Protein 4ZW9 (pdb70)

Structure (mmCIF, N/CA/C/O backbone):
data_4ZW9
#
_entry.id   4ZW9
#
_cell.length_a   48.338
_cell.length_b   118.132
_cell.length_c   51.341
_cell.angle_alpha   90.00
_cell.angle_beta   102.67
_cell.angle_gamma   90.00
#
_symmetry.space_group_name_H-M   'P 1 21 1'
#
loop_
_entity.id
_entity.type
_entity.pdbx_description
1 polymer 'Solute carrier family 2, facilitated glucose transporter member 3'
2 non-polymer '(2R)-2,3-dihydroxypropyl (9Z)-octadec-9-enoate'
3 non-polymer alpha-D-glucopyranose
4 non-polymer beta-D-glucopyranose
5 water water
#
loop_
_atom_site.group_PDB
_atom_site.id
_atom_site.type_symbol
_atom_site.label_atom_id
_atom_site.label_alt_id
_atom_site.label_comp_id
_atom_site.label_asym_id
_atom_site.label_entity_id
_atom_site.label_seq_id
_atom_site.pdbx_PDB_ins_code
_atom_site.Cartn_x
_atom_site.Cartn_y
_atom_site.Cartn_z
_atom_site.occupancy
_atom_site.B_iso_or_equiv
_atom_site.auth_seq_id
_atom_site.auth_comp_id
_atom_site.auth_asym_id
_atom_site.auth_atom_id
_atom_site.pdbx_PDB_model_num
ATOM 1 N N . MET A 1 23 ? 55.417 -16.476 43.383 1.00 48.55 1 MET A N 1
ATOM 2 C CA . MET A 1 23 ? 54.023 -16.308 43.755 1.00 48.36 1 MET A CA 1
ATOM 3 C C . MET A 1 23 ? 53.189 -17.572 43.675 1.00 48.81 1 MET A C 1
ATOM 4 O O . MET A 1 23 ? 52.186 -17.702 44.353 1.00 48.69 1 MET A O 1
ATOM 9 N N . GLY A 1 24 ? 53.605 -18.507 42.829 1.00 45.59 2 GLY A N 1
ATOM 10 C CA . GLY A 1 24 ? 52.793 -19.668 42.553 1.00 46.10 2 GLY A CA 1
ATOM 11 C C . GLY A 1 24 ? 51.537 -19.256 41.819 1.00 46.17 2 GLY A C 1
ATOM 12 O O . GLY A 1 24 ? 51.594 -18.583 40.816 1.00 46.22 2 GLY A O 1
ATOM 13 N N . THR A 1 25 ? 50.401 -19.644 42.375 1.00 44.86 3 THR A N 1
ATOM 14 C CA . THR A 1 25 ? 49.122 -19.279 41.839 1.00 43.97 3 THR A CA 1
ATOM 15 C C . THR A 1 25 ? 48.561 -18.025 42.514 1.00 42.03 3 THR A C 1
ATOM 16 O O . THR A 1 25 ? 47.471 -17.626 42.215 1.00 42.21 3 THR A O 1
ATOM 20 N N . GLN A 1 26 ? 49.322 -17.424 43.422 1.00 36.69 4 GLN A N 1
ATOM 21 C CA . GLN A 1 26 ? 48.921 -16.161 44.033 1.00 35.11 4 GLN A CA 1
ATOM 22 C C . GLN A 1 26 ? 48.900 -14.998 43.052 1.00 36.64 4 GLN A C 1
ATOM 23 O O . GLN A 1 26 ? 49.732 -14.884 42.215 1.00 37.69 4 GLN A O 1
ATOM 29 N N . LYS A 1 27 ? 47.937 -14.121 43.207 1.00 33.24 5 LYS A N 1
ATOM 30 C CA . LYS A 1 27 ? 47.752 -13.021 42.271 1.00 33.77 5 LYS A CA 1
ATOM 31 C C . LYS A 1 27 ? 47.484 -11.713 42.996 1.00 31.96 5 LYS A C 1
ATOM 32 O O . LYS A 1 27 ? 46.994 -11.698 44.127 1.00 31.02 5 LYS A O 1
ATOM 38 N N . VAL A 1 28 ? 47.793 -10.611 42.332 1.00 30.46 6 VAL A N 1
ATOM 39 C CA . VAL A 1 28 ? 47.435 -9.306 42.848 1.00 29.81 6 VAL A CA 1
ATOM 40 C C . VAL A 1 28 ? 46.026 -8.960 42.378 1.00 30.26 6 VAL A C 1
ATOM 41 O O . VAL A 1 28 ? 45.822 -8.575 41.230 1.00 34.31 6 VAL A O 1
ATOM 45 N N . THR A 1 29 ? 45.054 -9.117 43.270 1.00 24.83 7 THR A N 1
ATOM 46 C CA . THR A 1 29 ? 43.655 -8.930 42.922 1.00 24.96 7 THR A CA 1
ATOM 47 C C . THR A 1 29 ? 43.213 -7.498 43.176 1.00 24.79 7 THR A C 1
ATOM 48 O O . THR A 1 29 ? 43.868 -6.773 43.918 1.00 23.52 7 THR A O 1
ATOM 52 N N . PRO A 1 30 ? 42.099 -7.087 42.559 1.00 25.39 8 PRO A N 1
ATOM 53 C CA . PRO A 1 30 ? 41.526 -5.787 42.923 1.00 25.00 8 PRO A CA 1
ATOM 54 C C . PRO A 1 30 ? 41.183 -5.703 44.414 1.00 23.77 8 PRO A C 1
ATOM 55 O O . PRO A 1 30 ? 41.352 -4.638 45.022 1.00 23.09 8 PRO A O 1
ATOM 59 N N . ALA A 1 31 ? 40.737 -6.812 44.991 1.00 22.83 9 ALA A N 1
ATOM 60 C CA . ALA A 1 31 ? 40.420 -6.869 46.415 1.00 22.71 9 ALA A CA 1
ATOM 61 C C . ALA A 1 31 ? 41.652 -6.554 47.257 1.00 20.95 9 ALA A C 1
ATOM 62 O O . ALA A 1 31 ? 41.572 -5.813 48.238 1.00 20.69 9 ALA A O 1
ATOM 64 N N . LEU A 1 32 ? 42.785 -7.138 46.882 1.00 21.49 10 LEU A N 1
ATOM 65 C CA . LEU A 1 32 ? 44.030 -6.890 47.599 1.00 20.36 10 LEU A CA 1
ATOM 66 C C . LEU A 1 32 ? 44.490 -5.436 47.448 1.00 21.09 10 LEU A C 1
ATOM 67 O O . LEU A 1 32 ? 44.876 -4.809 48.425 1.00 19.94 10 LEU A O 1
ATOM 72 N N . ILE A 1 33 ? 44.426 -4.902 46.231 1.00 19.67 11 ILE A N 1
ATOM 73 C CA . ILE A 1 33 ? 44.813 -3.515 45.988 1.00 19.91 11 ILE A CA 1
ATOM 74 C C . ILE A 1 33 ? 43.897 -2.570 46.761 1.00 20.56 11 ILE A C 1
ATOM 75 O O . ILE A 1 33 ? 44.355 -1.578 47.326 1.00 19.44 11 ILE A O 1
ATOM 80 N N . PHE A 1 34 ? 42.609 -2.889 46.803 1.00 20.56 12 PHE A N 1
ATOM 81 C CA . PHE A 1 34 ? 41.652 -2.093 47.571 1.00 19.31 12 PHE A CA 1
ATOM 82 C C . PHE A 1 34 ? 42.023 -2.049 49.058 1.00 18.97 12 PHE A C 1
ATOM 83 O O . PHE A 1 34 ? 42.129 -0.970 49.649 1.00 18.55 12 PHE A O 1
ATOM 91 N N . ALA A 1 35 ? 42.242 -3.217 49.654 1.00 18.03 13 ALA A N 1
ATOM 92 C CA . ALA A 1 35 ? 42.541 -3.289 51.079 1.00 17.13 13 ALA A CA 1
ATOM 93 C C . ALA A 1 35 ? 43.813 -2.531 51.416 1.00 17.18 13 ALA A C 1
ATOM 94 O O . ALA A 1 35 ? 43.864 -1.791 52.395 1.00 17.46 13 ALA A O 1
ATOM 96 N N . ILE A 1 36 ? 44.846 -2.719 50.604 1.00 17.46 14 ILE A N 1
ATOM 97 C CA . ILE A 1 36 ? 46.111 -2.043 50.863 1.00 17.90 14 ILE A CA 1
ATOM 98 C C . ILE A 1 36 ? 45.976 -0.533 50.695 1.00 18.17 14 ILE A C 1
ATOM 99 O O . ILE A 1 36 ? 46.423 0.230 51.555 1.00 17.53 14 ILE A O 1
ATOM 104 N N . THR A 1 37 ? 45.346 -0.094 49.609 1.00 18.01 15 THR A N 1
ATOM 105 C CA . THR A 1 37 ? 45.186 1.345 49.356 1.00 18.25 15 THR A CA 1
ATOM 106 C C . THR A 1 37 ? 44.364 2.031 50.460 1.00 17.60 15 THR A C 1
ATOM 107 O O . THR A 1 37 ? 44.720 3.114 50.924 1.00 18.31 15 THR A O 1
ATOM 111 N N . VAL A 1 38 ? 43.287 1.390 50.900 1.00 16.85 16 VAL A N 1
ATOM 112 C CA . VAL A 1 38 ? 42.481 1.943 51.981 1.00 17.60 16 VAL A CA 1
ATOM 113 C C . VAL A 1 38 ? 43.309 2.049 53.257 1.00 15.75 16 VAL A C 1
ATOM 114 O O . VAL A 1 38 ? 43.272 3.073 53.935 1.00 15.91 16 VAL A O 1
ATOM 118 N N . ALA A 1 39 ? 44.109 1.027 53.562 1.00 16.44 17 ALA A N 1
ATOM 119 C CA . ALA A 1 39 ? 44.995 1.121 54.722 1.00 15.49 17 ALA A CA 1
ATOM 120 C C . ALA A 1 39 ? 45.945 2.308 54.615 1.00 16.04 17 ALA A C 1
ATOM 121 O O . ALA A 1 39 ? 46.176 3.012 55.604 1.00 15.84 17 ALA A O 1
ATOM 123 N N . THR A 1 40 ? 46.494 2.544 53.420 1.00 16.13 18 THR A N 1
ATOM 124 C CA . THR A 1 40 ? 47.489 3.608 53.270 1.00 15.97 18 THR A CA 1
ATOM 125 C C . THR A 1 40 ? 46.881 5.006 53.289 1.00 16.27 18 THR A C 1
ATOM 126 O O . THR A 1 40 ? 47.609 5.983 53.204 1.00 16.57 18 THR A O 1
ATOM 130 N N . ILE A 1 41 ? 45.560 5.121 53.408 1.00 15.26 19 ILE A N 1
ATOM 131 C CA . ILE A 1 41 ? 45.002 6.441 53.693 1.00 15.23 19 ILE A CA 1
ATOM 132 C C . ILE A 1 41 ? 45.522 6.938 55.040 1.00 15.51 19 ILE A C 1
ATOM 133 O O . ILE A 1 41 ? 45.761 8.139 55.217 1.00 15.83 19 ILE A O 1
ATOM 138 N N . GLY A 1 42 ? 45.734 6.023 55.981 1.00 16.45 20 GLY A N 1
ATOM 139 C CA . GLY A 1 42 ? 46.339 6.400 57.248 1.00 16.34 20 GLY A CA 1
ATOM 140 C C . GLY A 1 42 ? 47.772 6.888 57.079 1.00 16.68 20 GLY A C 1
ATOM 141 O O . GLY A 1 42 ? 48.207 7.822 57.766 1.00 16.43 20 GLY A O 1
ATOM 142 N N . SER A 1 43 ? 48.510 6.251 56.170 1.00 14.96 21 SER A N 1
ATOM 143 C CA . SER A 1 43 ? 49.856 6.685 55.816 1.00 14.99 21 SER A CA 1
ATOM 144 C C . SER A 1 43 ? 49.822 8.105 55.275 1.00 14.57 21 SER A C 1
ATOM 145 O O . SER A 1 43 ? 50.620 8.965 55.673 1.00 15.26 21 SER A O 1
ATOM 148 N N . PHE A 1 44 ? 48.884 8.341 54.360 1.00 14.58 22 PHE A N 1
ATOM 149 C CA . PHE A 1 44 ? 48.671 9.668 53.787 1.00 14.92 22 PHE A CA 1
ATOM 150 C C . PHE A 1 44 ? 48.418 10.693 54.894 1.00 15.93 22 PHE A C 1
ATOM 151 O O . PHE A 1 44 ? 48.963 11.808 54.876 1.00 15.94 22 PHE A O 1
ATOM 159 N N . GLN A 1 45 ? 47.596 10.306 55.869 1.00 15.97 23 GLN A N 1
ATOM 160 C CA . GLN A 1 45 ? 47.310 11.176 57.012 1.00 16.62 23 GLN A CA 1
ATOM 161 C C . GLN A 1 45 ? 48.558 11.562 57.797 1.00 15.76 23 GLN A C 1
ATOM 162 O O . GLN A 1 45 ? 48.740 12.724 58.187 1.00 16.37 23 GLN A O 1
ATOM 168 N N . PHE A 1 46 ? 49.428 10.586 58.031 1.00 15.79 24 PHE A N 1
ATOM 169 C CA . PHE A 1 46 ? 50.667 10.855 58.733 1.00 15.99 24 PHE A CA 1
ATOM 170 C C . PHE A 1 46 ? 51.525 11.841 57.930 1.00 16.36 24 PHE A C 1
ATOM 171 O O . PHE A 1 46 ? 51.987 12.847 58.471 1.00 16.76 24 PHE A O 1
ATOM 179 N N . GLY A 1 47 ? 51.701 11.591 56.634 1.00 14.99 25 GLY A N 1
ATOM 180 C CA . GLY A 1 47 ? 52.453 12.534 55.807 1.00 15.34 25 GLY A CA 1
ATOM 181 C C . GLY A 1 47 ? 51.841 13.927 55.739 1.00 14.66 25 GLY A C 1
ATOM 182 O O . GLY A 1 47 ? 52.549 14.933 55.869 1.00 15.47 25 GLY A O 1
ATOM 183 N N . TYR A 1 48 ? 50.531 13.980 55.532 1.00 14.42 26 TYR A N 1
ATOM 184 C CA . TYR A 1 48 ? 49.842 15.257 55.425 1.00 15.41 26 TYR A CA 1
ATOM 185 C C . TYR A 1 48 ? 50.022 16.070 56.702 1.00 15.60 26 TYR A C 1
ATOM 186 O O . TYR A 1 48 ? 50.383 17.249 56.635 1.00 15.62 26 TYR A O 1
ATOM 195 N N . ASN A 1 49 ? 49.778 15.451 57.857 1.00 16.13 27 ASN A N 1
ATOM 196 C CA . ASN A 1 49 ? 49.843 16.184 59.120 1.00 17.16 27 ASN A CA 1
ATOM 197 C C . ASN A 1 49 ? 51.278 16.524 59.520 1.00 16.47 27 ASN A C 1
ATOM 198 O O . ASN A 1 49 ? 51.522 17.504 60.235 1.00 18.14 27 ASN A O 1
ATOM 203 N N . THR A 1 50 ? 52.234 15.730 59.047 1.00 17.25 28 THR A N 1
ATOM 204 C CA . THR A 1 50 ? 53.638 16.057 59.237 1.00 17.78 28 THR A CA 1
ATOM 205 C C . THR A 1 50 ? 54.012 17.302 58.448 1.00 18.93 28 THR A C 1
ATOM 206 O O . THR A 1 50 ? 54.663 18.214 58.971 1.00 20.48 28 THR A O 1
ATOM 210 N N . GLY A 1 51 ? 53.598 17.358 57.188 1.00 18.77 29 GLY A N 1
ATOM 211 C CA . GLY A 1 51 ? 54.039 18.448 56.329 1.00 19.82 29 GLY A CA 1
ATOM 212 C C . GLY A 1 51 ? 53.209 19.722 56.342 1.00 20.35 29 GLY A C 1
ATOM 213 O O . GLY A 1 51 ? 53.715 20.806 56.054 1.00 20.33 29 GLY A O 1
ATOM 214 N N . VAL A 1 52 ? 51.936 19.607 56.687 1.00 18.62 30 VAL A N 1
ATOM 215 C CA . VAL A 1 52 ? 50.995 20.697 56.429 1.00 18.60 30 VAL A CA 1
ATOM 216 C C . VAL A 1 52 ? 51.266 21.937 57.267 1.00 21.98 30 VAL A C 1
ATOM 217 O O . VAL A 1 52 ? 50.978 23.048 56.827 1.00 21.45 30 VAL A O 1
ATOM 221 N N . ILE A 1 53 ? 51.841 21.760 58.451 1.00 21.59 31 ILE A N 1
ATOM 222 C CA . ILE A 1 53 ? 51.978 22.868 59.393 1.00 23.12 31 ILE A CA 1
ATOM 223 C C . ILE A 1 53 ? 53.074 23.847 58.971 1.00 24.55 31 ILE A C 1
ATOM 224 O O . ILE A 1 53 ? 53.093 25.001 59.414 1.00 24.80 31 ILE A O 1
ATOM 229 N N . ASN A 1 54 ? 53.957 23.414 58.081 1.00 24.38 32 ASN A N 1
ATOM 230 C CA . ASN A 1 54 ? 55.160 24.198 57.797 1.00 26.13 32 ASN A CA 1
ATOM 231 C C . ASN A 1 54 ? 54.928 25.430 56.920 1.00 27.24 32 ASN A C 1
ATOM 232 O O . ASN A 1 54 ? 55.341 26.529 57.291 1.00 27.96 32 ASN A O 1
ATOM 237 N N . ALA A 1 55 ? 54.267 25.266 55.778 1.00 27.90 33 ALA A N 1
ATOM 238 C CA . ALA A 1 55 ? 53.998 26.415 54.901 1.00 29.34 33 ALA A CA 1
ATOM 239 C C . ALA A 1 55 ? 53.269 27.591 55.596 1.00 29.02 33 ALA A C 1
ATOM 240 O O . ALA A 1 55 ? 53.670 28.744 55.410 1.00 30.82 33 ALA A O 1
ATOM 242 N N . PRO A 1 56 ? 52.217 27.323 56.399 1.00 27.12 34 PRO A N 1
ATOM 243 C CA . PRO A 1 56 ? 51.527 28.462 57.027 1.00 28.59 34 PRO A CA 1
ATOM 244 C C . PRO A 1 56 ? 52.133 28.962 58.343 1.00 28.37 34 PRO A C 1
ATOM 245 O O . PRO A 1 56 ? 51.404 29.557 59.136 1.00 28.80 34 PRO A O 1
ATOM 249 N N . GLU A 1 57 ? 53.422 28.730 58.573 1.00 27.59 35 GLU A N 1
ATOM 250 C CA . GLU A 1 57 ? 54.048 29.131 59.831 1.00 29.10 35 GLU A CA 1
ATOM 251 C C . GLU A 1 57 ? 53.824 30.607 60.192 1.00 28.66 35 GLU A C 1
ATOM 252 O O . GLU A 1 57 ? 53.460 30.930 61.324 1.00 28.39 35 GLU A O 1
ATOM 258 N N . LYS A 1 58 ? 54.035 31.498 59.234 1.00 28.41 36 LYS A N 1
ATOM 259 C CA . LYS A 1 58 ? 53.922 32.921 59.524 1.00 29.97 36 LYS A CA 1
ATOM 260 C C . LYS A 1 58 ? 52.473 33.307 59.818 1.00 29.30 36 LYS A C 1
ATOM 261 O O . LYS A 1 58 ? 52.205 34.077 60.736 1.00 29.62 36 LYS A O 1
ATOM 267 N N . ILE A 1 59 ? 51.541 32.742 59.058 1.00 30.21 37 ILE A N 1
ATOM 268 C CA . ILE A 1 59 ? 50.122 32.986 59.277 1.00 30.74 37 ILE A CA 1
ATOM 269 C C . ILE A 1 59 ? 49.662 32.479 60.642 1.00 29.17 37 ILE A C 1
ATOM 270 O O . ILE A 1 59 ? 48.874 33.130 61.329 1.00 30.35 37 ILE A O 1
ATOM 275 N N . ILE A 1 60 ? 50.148 31.304 61.032 1.00 27.58 38 ILE A N 1
ATOM 276 C CA . ILE A 1 60 ? 49.776 30.746 62.324 1.00 28.70 38 ILE A CA 1
ATOM 277 C C . ILE A 1 60 ? 50.360 31.588 63.461 1.00 28.75 38 ILE A C 1
ATOM 278 O O . ILE A 1 60 ? 49.700 31.809 64.480 1.00 28.65 38 ILE A O 1
ATOM 283 N N . LYS A 1 61 ? 51.575 32.097 63.275 1.00 29.25 39 LYS A N 1
ATOM 284 C CA . LYS A 1 61 ? 52.151 32.990 64.274 1.00 28.96 39 LYS A CA 1
ATOM 285 C C . LYS A 1 61 ? 51.335 34.278 64.417 1.00 30.41 39 LYS A C 1
ATOM 286 O O . LYS A 1 61 ? 51.159 34.789 65.522 1.00 30.33 39 LYS A O 1
ATOM 292 N N . GLU A 1 62 ? 50.816 34.786 63.306 1.00 30.07 40 GLU A N 1
ATOM 293 C CA . GLU A 1 62 ? 49.939 35.954 63.373 1.00 31.55 40 GLU A CA 1
ATOM 294 C C . GLU A 1 62 ? 48.634 35.617 64.087 1.00 31.57 40 GLU A C 1
ATOM 295 O O . GLU A 1 62 ? 48.101 36.433 64.831 1.00 31.61 40 GLU A O 1
ATOM 301 N N . PHE A 1 63 ? 48.114 34.411 63.869 1.00 29.86 41 PHE A N 1
ATOM 302 C CA . PHE A 1 63 ? 46.938 33.980 64.595 1.00 29.85 41 PHE A CA 1
ATOM 303 C C . PHE A 1 63 ? 47.200 33.963 66.100 1.00 29.15 41 PHE A C 1
ATOM 304 O O . PHE A 1 63 ? 46.364 34.394 66.881 1.00 30.99 41 PHE A O 1
ATOM 312 N N . ILE A 1 64 ? 48.358 33.445 66.502 1.00 29.81 42 ILE A N 1
ATOM 313 C CA . ILE A 1 64 ? 48.696 33.383 67.919 1.00 30.30 42 ILE A CA 1
ATOM 314 C C . ILE A 1 64 ? 48.791 34.789 68.522 1.00 32.15 42 ILE A C 1
ATOM 315 O O . ILE A 1 64 ? 48.266 35.049 69.604 1.00 32.82 42 ILE A O 1
ATOM 320 N N . THR A 1 65 ? 49.434 35.694 67.797 1.00 32.45 43 THR A N 1
ATOM 321 C CA . THR A 1 65 ? 49.573 37.079 68.238 1.00 33.93 43 THR A CA 1
ATOM 322 C C . THR A 1 65 ? 48.214 37.754 68.401 1.00 35.39 43 THR A C 1
ATOM 323 O O . THR A 1 65 ? 47.904 38.321 69.451 1.00 37.11 43 THR A O 1
ATOM 327 N N . LYS A 1 66 ? 47.396 37.676 67.358 1.00 34.66 44 LYS A N 1
ATOM 328 C CA . LYS A 1 66 ? 46.098 38.336 67.360 1.00 35.76 44 LYS A CA 1
ATOM 329 C C . LYS A 1 66 ? 45.144 37.741 68.382 1.00 37.09 44 LYS A C 1
ATOM 330 O O . LYS A 1 66 ? 44.337 38.450 68.977 1.00 39.07 44 LYS A O 1
ATOM 336 N N . THR A 1 67 ? 45.231 36.434 68.590 1.00 33.55 45 THR A N 1
ATOM 337 C CA . THR A 1 67 ? 44.392 35.788 69.582 1.00 34.63 45 THR A CA 1
ATOM 338 C C . THR A 1 67 ? 44.748 36.246 70.991 1.00 35.62 45 THR A C 1
ATOM 339 O O . THR A 1 67 ? 43.865 36.494 71.810 1.00 37.61 45 THR A O 1
ATOM 343 N N . LEU A 1 68 ? 46.041 36.366 71.266 1.00 35.86 46 LEU A N 1
ATOM 344 C CA . LEU A 1 68 ? 46.480 36.818 72.579 1.00 36.71 46 LEU A CA 1
ATOM 345 C C . LEU A 1 68 ? 46.022 38.252 72.842 1.00 37.01 46 LEU A C 1
ATOM 346 O O . LEU A 1 68 ? 45.534 38.557 73.924 1.00 39.84 46 LEU A O 1
ATOM 351 N N . THR A 1 69 ? 46.144 39.115 71.841 1.00 36.29 47 THR A N 1
ATOM 352 C CA . THR A 1 69 ? 45.776 40.521 72.026 1.00 38.50 47 THR A CA 1
ATOM 353 C C . THR A 1 69 ? 44.265 40.739 71.946 1.00 41.41 47 THR A C 1
ATOM 354 O O . THR A 1 69 ? 43.730 41.624 72.612 1.00 42.14 47 THR A O 1
ATOM 358 N N . ASP A 1 70 ? 43.572 39.939 71.138 1.00 40.87 48 ASP A N 1
ATOM 359 C CA . ASP A 1 70 ? 42.111 40.027 71.077 1.00 41.29 48 ASP A CA 1
ATOM 360 C C . ASP A 1 70 ? 41.509 39.727 72.442 1.00 42.32 48 ASP A C 1
ATOM 361 O O . ASP A 1 70 ? 40.474 40.283 72.814 1.00 46.53 48 ASP A O 1
ATOM 366 N N . LYS A 1 71 ? 42.161 38.841 73.186 1.00 40.05 49 LYS A N 1
ATOM 367 C CA . LYS A 1 71 ? 41.702 38.495 74.523 1.00 42.38 49 LYS A CA 1
ATOM 368 C C . LYS A 1 71 ? 42.182 39.514 75.548 1.00 44.30 49 LYS A C 1
ATOM 369 O O . LYS A 1 71 ? 41.792 39.465 76.709 1.00 47.32 49 LYS A O 1
ATOM 375 N N . GLY A 1 72 ? 43.025 40.443 75.113 1.00 39.62 50 GLY A N 1
ATOM 376 C CA . GLY A 1 72 ? 43.411 41.552 75.965 1.00 40.81 50 GLY A CA 1
ATOM 377 C C . GLY A 1 72 ? 44.836 41.510 76.477 1.00 40.65 50 GLY A C 1
ATOM 378 O O . GLY A 1 72 ? 45.299 42.478 77.081 1.00 39.69 50 GLY A O 1
ATOM 379 N N . ASN A 1 73 ? 45.533 40.400 76.237 1.00 41.22 51 ASN A N 1
ATOM 380 C CA . ASN A 1 73 ? 46.924 40.262 76.664 1.00 40.89 51 ASN A CA 1
ATOM 381 C C . ASN A 1 73 ? 47.852 41.174 75.897 1.00 38.86 51 ASN A C 1
ATOM 382 O O . ASN A 1 73 ? 47.518 41.657 74.813 1.00 37.39 51 ASN A O 1
ATOM 387 N N . ALA A 1 74 ? 49.039 41.387 76.453 1.00 39.08 52 ALA A N 1
ATOM 388 C CA . ALA A 1 74 ? 50.096 42.048 75.714 1.00 38.65 52 ALA A CA 1
ATOM 389 C C . ALA A 1 74 ? 50.474 41.161 74.536 1.00 36.30 52 ALA A C 1
ATOM 390 O O . ALA A 1 74 ? 50.358 39.938 74.621 1.00 36.69 52 ALA A O 1
ATOM 392 N N . PRO A 1 75 ? 50.896 41.772 73.424 1.00 37.15 53 PRO A N 1
ATOM 393 C CA . PRO A 1 75 ? 51.386 40.983 72.296 1.00 36.14 53 PRO A CA 1
ATOM 394 C C . PRO A 1 75 ? 52.590 40.157 72.718 1.00 35.56 53 PRO A C 1
ATOM 395 O O . PRO A 1 75 ? 53.418 40.619 73.508 1.00 34.50 53 PRO A O 1
ATOM 399 N N . PRO A 1 76 ? 52.686 38.929 72.211 1.00 35.95 54 PRO A N 1
ATOM 400 C CA . PRO A 1 76 ? 53.842 38.113 72.574 1.00 34.12 54 PRO A CA 1
ATOM 401 C C . PRO A 1 76 ? 55.133 38.611 71.934 1.00 32.35 54 PRO A C 1
ATOM 402 O O . PRO A 1 76 ? 55.123 39.156 70.829 1.00 34.23 54 PRO A O 1
ATOM 406 N N . SER A 1 77 ? 56.240 38.408 72.635 1.00 28.84 55 SER A N 1
ATOM 407 C CA . SER A 1 77 ? 57.563 38.646 72.078 1.00 30.02 55 SER A CA 1
ATOM 408 C C . SER A 1 77 ? 57.874 37.607 71.008 1.00 31.16 55 SER A C 1
ATOM 409 O O . SER A 1 77 ? 57.145 36.620 70.859 1.00 30.11 55 SER A O 1
ATOM 412 N N . GLU A 1 78 ? 58.971 37.812 70.287 1.00 32.35 56 GLU A N 1
ATOM 413 C CA . GLU A 1 78 ? 59.433 36.813 69.331 1.00 32.84 56 GLU A CA 1
ATOM 414 C C . GLU A 1 78 ? 59.775 35.504 70.041 1.00 32.00 56 GLU A C 1
ATOM 415 O O . GLU A 1 78 ? 59.547 34.419 69.498 1.00 30.81 56 GLU A O 1
ATOM 421 N N . VAL A 1 79 ? 60.308 35.606 71.258 1.00 30.33 57 VAL A N 1
ATOM 422 C CA . VAL A 1 79 ? 60.625 34.430 72.071 1.00 30.40 57 VAL A CA 1
ATOM 423 C C . VAL A 1 79 ? 59.384 33.595 72.404 1.00 29.67 57 VAL A C 1
ATOM 424 O O . VAL A 1 79 ? 59.384 32.369 72.238 1.00 29.04 57 VAL A O 1
ATOM 428 N N . LEU A 1 80 ? 58.321 34.250 72.865 1.00 27.70 58 LEU A N 1
ATOM 429 C CA . LEU A 1 80 ? 57.086 33.540 73.200 1.00 28.52 58 LEU A CA 1
ATOM 430 C C . LEU A 1 80 ? 56.414 32.978 71.953 1.00 28.33 58 LEU A C 1
ATOM 431 O O . LEU A 1 80 ? 55.896 31.853 71.978 1.00 26.74 58 LEU A O 1
ATOM 436 N N . LEU A 1 81 ? 56.415 33.750 70.869 1.00 27.71 59 LEU A N 1
ATOM 437 C CA . LEU A 1 81 ? 55.825 33.292 69.616 1.00 27.83 59 LEU A CA 1
ATOM 438 C C . LEU A 1 81 ? 56.561 32.063 69.091 1.00 27.89 59 LEU A C 1
ATOM 439 O O . LEU A 1 81 ? 55.932 31.114 68.613 1.00 26.98 59 LEU A O 1
ATOM 444 N N . THR A 1 82 ? 57.872 32.065 69.177 1.00 27.23 60 THR A N 1
ATOM 445 C CA . THR A 1 82 ? 58.664 30.942 68.752 1.00 27.04 60 THR A CA 1
ATOM 446 C C . THR A 1 82 ? 58.363 29.769 69.645 1.00 26.52 60 THR A C 1
ATOM 447 O O . THR A 1 82 ? 58.242 28.660 69.193 1.00 27.22 60 THR A O 1
ATOM 451 N N . SER A 1 83 ? 58.314 30.033 70.929 1.00 24.28 61 SER A N 1
ATOM 452 C CA A SER A 1 83 ? 57.896 28.913 71.864 0.37 25.03 61 SER A CA 1
ATOM 453 C CA B SER A 1 83 ? 57.996 28.913 71.864 0.63 25.05 61 SER A CA 1
ATOM 454 C C . SER A 1 83 ? 56.431 28.246 71.680 1.00 24.04 61 SER A C 1
ATOM 455 O O . SER A 1 83 ? 56.283 27.076 71.679 1.00 24.12 61 SER A O 1
ATOM 460 N N . LEU A 1 84 ? 55.518 29.139 71.350 1.00 24.22 62 LEU A N 1
ATOM 461 C CA . LEU A 1 84 ?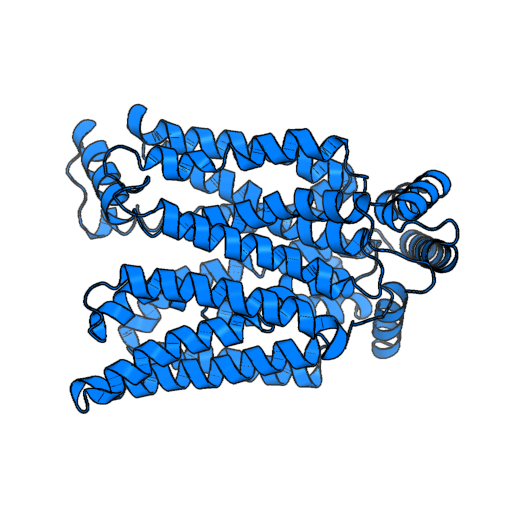 54.164 28.655 71.108 1.00 24.30 62 LEU A CA 1
ATOM 462 C C . LEU A 1 84 ? 54.051 27.986 69.746 1.00 24.21 62 LEU A C 1
ATOM 463 O O . LEU A 1 84 ? 53.321 26.992 69.584 1.00 22.95 62 LEU A O 1
ATOM 468 N N . TRP A 1 85 ? 54.768 28.527 68.769 1.00 25.09 63 TRP A N 1
ATOM 469 C CA . TRP A 1 85 ? 54.873 27.883 67.463 1.00 26.36 63 TRP A CA 1
ATOM 470 C C . TRP A 1 85 ? 55.502 26.504 67.622 1.00 24.86 63 TRP A C 1
ATOM 471 O O . TRP A 1 85 ? 54.949 25.507 67.143 1.00 24.46 63 TRP A O 1
ATOM 482 N N A SER A 1 86 ? 56.642 26.440 68.309 0.73 24.00 64 SER A N 1
ATOM 483 N N B SER A 1 86 ? 56.742 26.440 68.309 0.27 24.00 64 SER A N 1
ATOM 484 C CA A SER A 1 86 ? 57.329 25.165 68.518 0.73 22.72 64 SER A CA 1
ATOM 485 C CA B SER A 1 86 ? 57.429 25.165 68.518 0.27 22.72 64 SER A CA 1
ATOM 486 C C A SER A 1 86 ? 56.446 24.156 69.253 0.73 23.93 64 SER A C 1
ATOM 487 C C B SER A 1 86 ? 56.546 24.156 69.253 0.27 23.93 64 SER A C 1
ATOM 488 O O A SER A 1 86 ? 56.478 22.962 68.953 0.73 22.94 64 SER A O 1
ATOM 489 O O B SER A 1 86 ? 56.578 22.962 68.953 0.27 22.94 64 SER A O 1
ATOM 494 N N . LEU A 1 87 ? 55.655 24.627 70.214 1.00 22.85 65 LEU A N 1
ATOM 495 C CA . LEU A 1 87 ? 54.724 23.744 70.910 1.00 22.73 65 LEU A CA 1
ATOM 496 C C . LEU A 1 87 ? 53.683 23.199 69.941 1.00 22.96 65 LEU A C 1
ATOM 497 O O . LEU A 1 87 ? 53.359 22.009 69.986 1.00 22.10 65 LEU A O 1
ATOM 502 N N . SER A 1 88 ? 53.172 24.065 69.067 1.00 22.96 66 SER A N 1
ATOM 503 C CA . SER A 1 88 ? 52.149 23.685 68.087 1.00 22.49 66 SER A CA 1
ATOM 504 C C . SER A 1 88 ? 52.658 22.600 67.153 1.00 23.75 66 SER A C 1
ATOM 505 O O . SER A 1 88 ? 51.927 21.682 66.772 1.00 23.24 66 SER A O 1
ATOM 508 N N . VAL A 1 89 ? 53.926 22.709 66.784 1.00 23.81 67 VAL A N 1
ATOM 509 C CA . VAL A 1 89 ? 54.539 21.732 65.908 1.00 22.87 67 VAL A CA 1
ATOM 510 C C . VAL A 1 89 ? 54.869 20.465 66.680 1.00 22.90 67 VAL A C 1
ATOM 511 O O . VAL A 1 89 ? 54.468 19.364 66.285 1.00 22.42 67 VAL A O 1
ATOM 515 N N . ALA A 1 90 ? 55.566 20.621 67.803 1.00 21.64 68 ALA A N 1
ATOM 516 C CA . ALA A 1 90 ? 56.124 19.475 68.523 1.00 21.97 68 ALA A CA 1
ATOM 517 C C . ALA A 1 90 ? 55.114 18.614 69.283 1.00 22.04 68 ALA A C 1
ATOM 518 O O . ALA A 1 90 ? 55.369 17.427 69.518 1.00 21.04 68 ALA A O 1
ATOM 520 N N A ILE A 1 91 ? 53.980 19.188 69.681 0.47 20.31 69 ILE A N 1
ATOM 521 N N B ILE A 1 91 ? 53.970 19.157 69.656 0.53 20.29 69 ILE A N 1
ATOM 522 C CA A ILE A 1 91 ? 53.014 18.409 70.448 0.47 20.31 69 ILE A CA 1
ATOM 523 C CA B ILE A 1 91 ? 52.997 18.390 70.420 0.53 20.30 69 ILE A CA 1
ATOM 524 C C A ILE A 1 91 ? 52.429 17.288 69.577 0.47 19.23 69 ILE A C 1
ATOM 525 C C B ILE A 1 91 ? 52.399 17.276 69.552 0.53 19.22 69 ILE A C 1
ATOM 526 O O A ILE A 1 91 ? 51.964 16.269 70.086 0.47 19.17 69 ILE A O 1
ATOM 527 O O B ILE A 1 91 ? 51.928 16.307 70.032 0.53 19.16 69 ILE A O 1
ATOM 536 N N . PHE A 1 92 ? 52.489 17.477 68.262 1.00 18.93 70 PHE A N 1
ATOM 537 C CA . PHE A 1 92 ? 52.145 16.427 67.305 1.00 18.13 70 PHE A CA 1
ATOM 538 C C . PHE A 1 92 ? 53.059 15.212 67.524 1.00 17.55 70 PHE A C 1
ATOM 539 O O . PHE A 1 92 ? 52.590 14.073 67.562 1.00 17.87 70 PHE A O 1
ATOM 547 N N . SER A 1 93 ? 54.357 15.457 67.699 1.00 19.32 71 SER A N 1
ATOM 548 C CA . SER A 1 93 ? 55.307 14.364 67.946 1.00 18.31 71 SER A CA 1
ATOM 549 C C . SER A 1 93 ? 55.081 13.705 69.301 1.00 18.33 71 SER A C 1
ATOM 550 O O . SER A 1 93 ? 55.246 12.492 69.439 1.00 19.31 71 SER A O 1
ATOM 553 N N . VAL A 1 94 ? 54.715 14.494 70.307 1.00 18.50 72 VAL A N 1
ATOM 554 C CA . VAL A 1 94 ? 54.363 13.931 71.609 1.00 19.66 72 VAL A CA 1
ATOM 555 C C . VAL A 1 94 ? 53.139 13.002 71.504 1.00 19.01 72 VAL A C 1
ATOM 556 O O . VAL A 1 94 ? 53.148 11.876 72.023 1.00 19.10 72 VAL A O 1
ATOM 560 N N . GLY A 1 95 ? 52.088 13.465 70.829 1.00 17.99 73 GLY A N 1
ATOM 561 C CA . GLY A 1 95 ? 50.947 12.613 70.520 1.00 17.11 73 GLY A CA 1
ATOM 562 C C . GLY A 1 95 ? 51.371 11.351 69.781 1.00 16.84 73 GLY A C 1
ATOM 563 O O . GLY A 1 95 ? 50.913 10.252 70.085 1.00 17.18 73 GLY A O 1
ATOM 564 N N . GLY A 1 96 ? 52.264 11.507 68.808 1.00 16.80 74 GLY A N 1
ATOM 565 C CA . GLY A 1 96 ? 52.750 10.363 68.053 1.00 16.52 74 GLY A CA 1
ATOM 566 C C . GLY A 1 96 ? 53.531 9.367 68.891 1.00 16.56 74 GLY A C 1
ATOM 567 O O . GLY A 1 96 ? 53.406 8.164 68.692 1.00 16.44 74 GLY A O 1
ATOM 568 N N . MET A 1 97 ? 54.320 9.860 69.843 1.00 18.09 75 MET A N 1
ATOM 569 C CA . MET A 1 97 ? 55.038 8.976 70.772 1.00 18.76 75 MET A CA 1
ATOM 570 C C . MET A 1 97 ? 54.068 8.108 71.579 1.00 18.49 75 MET A C 1
ATOM 571 O O . MET A 1 97 ? 54.261 6.904 71.747 1.00 19.62 75 MET A O 1
ATOM 576 N N . ILE A 1 98 ? 53.021 8.743 72.089 1.00 17.42 76 ILE A N 1
ATOM 577 C CA . ILE A 1 98 ? 52.021 8.053 72.887 1.00 18.22 76 ILE A CA 1
ATOM 578 C C . ILE A 1 98 ? 51.209 7.091 72.034 1.00 18.00 76 ILE A C 1
ATOM 579 O O . ILE A 1 98 ? 50.986 5.940 72.422 1.00 18.32 76 ILE A O 1
ATOM 584 N N . GLY A 1 99 ? 50.772 7.561 70.867 1.00 17.13 77 GLY A N 1
ATOM 585 C CA . GLY A 1 99 ? 49.937 6.738 70.005 1.00 16.73 77 GLY A CA 1
ATOM 586 C C . GLY A 1 99 ? 50.683 5.527 69.466 1.00 16.66 77 GLY A C 1
ATOM 587 O O . GLY A 1 99 ? 50.151 4.413 69.451 1.00 17.43 77 GLY A O 1
ATOM 588 N N . SER A 1 100 ? 51.910 5.738 68.997 1.00 16.58 78 SER A N 1
ATOM 589 C CA . SER A 1 100 ? 52.683 4.600 68.489 1.00 16.03 78 SER A CA 1
ATOM 590 C C . SER A 1 100 ? 52.939 3.567 69.586 1.00 16.98 78 SER A C 1
ATOM 591 O O . SER A 1 100 ? 52.853 2.364 69.334 1.00 17.46 78 SER A O 1
ATOM 594 N N . PHE A 1 101 ? 53.222 4.022 70.805 1.00 17.93 79 PHE A N 1
ATOM 595 C CA . PHE A 1 101 ? 53.470 3.083 71.899 1.00 18.64 79 PHE A CA 1
ATOM 596 C C . PHE A 1 101 ? 52.225 2.266 72.284 1.00 19.46 79 PHE A C 1
ATOM 597 O O . PHE A 1 101 ? 52.343 1.171 72.845 1.00 20.73 79 PHE A O 1
ATOM 605 N N . SER A 1 102 ? 51.050 2.809 71.970 1.00 17.98 80 SER A N 1
ATOM 606 C CA . SER A 1 102 ? 49.764 2.208 72.322 1.00 18.86 80 SER A CA 1
ATOM 607 C C . SER A 1 102 ? 49.255 1.207 71.280 1.00 19.61 80 SER A C 1
ATOM 608 O O . SER A 1 102 ? 48.200 0.604 71.460 1.00 19.85 80 SER A O 1
ATOM 611 N N . VAL A 1 103 ? 49.998 1.044 70.194 1.00 18.98 81 VAL A N 1
ATOM 612 C CA . VAL A 1 103 ? 49.548 0.242 69.060 1.00 18.56 81 VAL A CA 1
ATOM 613 C C . VAL A 1 103 ? 49.239 -1.202 69.455 1.00 20.01 81 VAL A C 1
ATOM 614 O O . VAL A 1 103 ? 48.235 -1.763 69.019 1.00 20.74 81 VAL A O 1
ATOM 618 N N . GLY A 1 104 ? 50.078 -1.779 70.306 1.00 20.37 82 GLY A N 1
ATOM 619 C CA . GLY A 1 104 ? 49.934 -3.179 70.678 1.00 21.98 82 GLY A CA 1
ATOM 620 C C . GLY A 1 104 ? 48.615 -3.439 71.373 1.00 23.02 82 GLY A C 1
ATOM 621 O O . GLY A 1 104 ? 47.933 -4.432 71.088 1.00 25.66 82 GLY A O 1
ATOM 622 N N . LEU A 1 105 ? 48.258 -2.542 72.291 1.00 24.67 83 LEU A N 1
ATOM 623 C CA . LEU A 1 105 ? 46.973 -2.587 72.983 1.00 25.30 83 LEU A CA 1
ATOM 624 C C . LEU A 1 105 ? 45.801 -2.705 72.014 1.00 25.41 83 LEU A C 1
ATOM 625 O O . LEU A 1 105 ? 44.978 -3.606 72.130 1.00 27.15 83 LEU A O 1
ATOM 630 N N . PHE A 1 106 ? 45.736 -1.797 71.050 1.00 21.87 84 PHE A N 1
ATOM 631 C CA . PHE A 1 106 ? 44.622 -1.770 70.108 1.00 21.97 84 PHE A CA 1
ATOM 632 C C . PHE A 1 106 ? 44.542 -3.014 69.222 1.00 21.73 84 PHE A C 1
ATOM 633 O O . PHE A 1 106 ? 43.490 -3.640 69.126 1.00 22.32 84 PHE A O 1
ATOM 641 N N . VAL A 1 107 ? 45.640 -3.369 68.557 1.00 19.88 85 VAL A N 1
ATOM 642 C CA . VAL A 1 107 ? 45.523 -4.385 67.506 1.00 19.77 85 VAL A CA 1
ATOM 643 C C . VAL A 1 107 ? 45.245 -5.782 68.047 1.00 21.05 85 VAL A C 1
ATOM 644 O O . VAL A 1 107 ? 44.641 -6.594 67.357 1.00 21.32 85 VAL A O 1
ATOM 648 N N . ASN A 1 108 ? 45.662 -6.052 69.277 1.00 22.92 86 ASN A N 1
ATOM 649 C CA . ASN A 1 108 ? 45.400 -7.362 69.867 1.00 23.89 86 ASN A CA 1
ATOM 650 C C . ASN A 1 108 ? 44.023 -7.429 70.507 1.00 26.08 86 ASN A C 1
ATOM 651 O O . ASN A 1 108 ? 43.443 -8.504 70.625 1.00 27.51 86 ASN A O 1
ATOM 656 N N . ARG A 1 109 ? 43.491 -6.282 70.911 1.00 25.10 87 ARG A N 1
ATOM 657 C CA . ARG A 1 109 ? 42.175 -6.269 71.548 1.00 27.22 87 ARG A CA 1
ATOM 658 C C . ARG A 1 109 ? 41.042 -6.182 70.527 1.00 26.95 87 ARG A C 1
ATOM 659 O O . ARG A 1 109 ? 40.020 -6.852 70.669 1.00 28.15 87 ARG A O 1
ATOM 667 N N . PHE A 1 110 ? 41.225 -5.362 69.498 1.00 25.48 88 PHE A N 1
ATOM 668 C CA . PHE A 1 110 ? 40.170 -5.125 68.524 1.00 25.44 88 PHE A CA 1
ATOM 669 C C . PHE A 1 110 ? 40.414 -5.779 67.175 1.00 24.88 88 PHE A C 1
ATOM 670 O O . PHE A 1 110 ? 39.488 -5.910 66.377 1.00 25.25 88 PHE A O 1
ATOM 678 N N . GLY A 1 111 ? 41.660 -6.153 66.897 1.00 22.16 89 GLY A N 1
ATOM 679 C CA . GLY A 1 111 ? 42.019 -6.549 65.551 1.00 22.22 89 GLY A CA 1
ATOM 680 C C . GLY A 1 111 ? 42.704 -5.397 64.830 1.00 20.92 89 GLY A C 1
ATOM 681 O O . GLY A 1 111 ? 42.674 -4.250 65.291 1.00 21.56 89 GLY A O 1
ATOM 682 N N . ARG A 1 112 ? 43.296 -5.688 63.678 1.00 19.33 90 ARG A N 1
ATOM 683 C CA . ARG A 1 112 ? 44.031 -4.669 62.932 1.00 19.23 90 ARG A CA 1
ATOM 684 C C . ARG A 1 112 ? 43.092 -3.759 62.141 1.00 18.55 90 ARG A C 1
ATOM 685 O O . ARG A 1 112 ? 43.162 -2.534 62.261 1.00 18.44 90 ARG A O 1
ATOM 693 N N . ARG A 1 113 ? 42.210 -4.353 61.344 1.00 19.15 91 ARG A N 1
ATOM 694 C CA . ARG A 1 113 ? 41.223 -3.575 60.591 1.00 19.12 91 ARG A CA 1
ATOM 695 C C . ARG A 1 113 ? 40.311 -2.778 61.521 1.00 19.28 91 ARG A C 1
ATOM 696 O O . ARG A 1 113 ? 40.062 -1.585 61.281 1.00 18.80 91 ARG A O 1
ATOM 704 N N . ASN A 1 114 ? 39.834 -3.410 62.591 1.00 19.98 92 ASN A N 1
ATOM 705 C CA . ASN A 1 114 ? 38.905 -2.730 63.489 1.00 20.74 92 ASN A CA 1
ATOM 706 C C . ASN A 1 114 ? 39.570 -1.577 64.231 1.00 19.63 92 ASN A C 1
ATOM 707 O O . ASN A 1 114 ? 38.938 -0.558 64.493 1.00 19.96 92 ASN A O 1
ATOM 712 N N . SER A 1 115 ? 40.850 -1.727 64.555 1.00 18.48 93 SER A N 1
ATOM 713 C CA . SER A 1 115 ? 41.593 -0.636 65.187 1.00 18.13 93 SER A CA 1
ATOM 714 C C . SER A 1 115 ? 41.708 0.557 64.250 1.00 18.14 93 SER A C 1
ATOM 715 O O . SER A 1 115 ? 41.535 1.700 64.679 1.00 17.29 93 SER A O 1
ATOM 718 N N . MET A 1 116 ? 41.991 0.314 62.970 1.00 19.25 94 MET A N 1
ATOM 719 C CA . MET A 1 116 ? 42.085 1.429 62.020 1.00 18.82 94 MET A CA 1
ATOM 720 C C . MET A 1 116 ? 40.757 2.175 61.885 1.00 18.46 94 MET A C 1
ATOM 721 O O . MET A 1 116 ? 40.730 3.404 61.720 1.00 19.67 94 MET A O 1
ATOM 726 N N . LEU A 1 117 ? 39.661 1.440 61.970 1.00 18.39 95 LEU A N 1
ATOM 727 C CA . LEU A 1 117 ? 38.343 2.053 61.871 1.00 18.65 95 LEU A CA 1
ATOM 728 C C . LEU A 1 117 ? 38.061 2.933 63.082 1.00 18.96 95 LEU A C 1
ATOM 729 O O . LEU A 1 117 ? 37.731 4.122 62.943 1.00 19.99 95 LEU A O 1
ATOM 734 N N . ILE A 1 118 ? 38.216 2.353 64.267 1.00 19.64 96 ILE A N 1
ATOM 735 C CA . ILE A 1 118 ? 37.930 3.041 65.527 1.00 19.59 96 ILE A CA 1
ATOM 736 C C . ILE A 1 118 ? 38.714 4.342 65.705 1.00 20.39 96 ILE A C 1
ATOM 737 O O . ILE A 1 118 ? 38.164 5.362 66.148 1.00 20.12 96 ILE A O 1
ATOM 742 N N . VAL A 1 119 ? 40.001 4.328 65.369 1.00 19.48 97 VAL A N 1
ATOM 743 C CA . VAL A 1 119 ? 40.811 5.503 65.675 1.00 18.08 97 VAL A CA 1
ATOM 744 C C . VAL A 1 119 ? 40.527 6.674 64.736 1.00 17.89 97 VAL A C 1
ATOM 745 O O . VAL A 1 119 ? 41.002 7.782 64.988 1.00 17.64 97 VAL A O 1
ATOM 749 N N . ASN A 1 120 ? 39.729 6.477 63.688 1.00 18.10 98 ASN A N 1
ATOM 750 C CA . ASN A 1 120 ? 39.337 7.643 62.887 1.00 18.57 98 ASN A CA 1
ATOM 751 C C . ASN A 1 120 ? 38.460 8.613 63.676 1.00 18.83 98 ASN A C 1
ATOM 752 O O . ASN A 1 120 ? 38.296 9.779 63.286 1.00 18.86 98 ASN A O 1
ATOM 757 N N . LEU A 1 121 ? 37.936 8.159 64.811 1.00 19.30 99 LEU A N 1
ATOM 758 C CA . LEU A 1 121 ? 37.269 9.084 65.726 1.00 20.40 99 LEU A CA 1
ATOM 759 C C . LEU A 1 121 ? 38.247 10.136 66.231 1.00 19.32 99 LEU A C 1
ATOM 760 O O . LEU A 1 121 ? 37.872 11.302 66.408 1.00 21.01 99 LEU A O 1
ATOM 765 N N . LEU A 1 122 ? 39.498 9.733 66.456 1.00 19.13 100 LEU A N 1
ATOM 766 C CA . LEU A 1 122 ? 40.538 10.685 66.860 1.00 18.59 100 LEU A CA 1
ATOM 767 C C . LEU A 1 122 ? 40.877 11.647 65.736 1.00 19.84 100 LEU A C 1
ATOM 768 O O . LEU A 1 122 ? 41.076 12.838 65.974 1.00 19.91 100 LEU A O 1
ATOM 773 N N . ALA A 1 123 ? 40.971 11.126 64.515 1.00 18.57 101 ALA A N 1
ATOM 774 C CA . ALA A 1 123 ? 41.306 11.953 63.358 1.00 19.52 101 ALA A CA 1
ATOM 775 C C . ALA A 1 123 ? 40.271 13.047 63.110 1.00 19.96 101 ALA A C 1
ATOM 776 O O . ALA A 1 123 ? 40.627 14.202 62.859 1.00 20.69 101 ALA A O 1
ATOM 778 N N . VAL A 1 124 ? 38.992 12.690 63.186 1.00 18.82 102 VAL A N 1
ATOM 779 C CA . VAL A 1 124 ? 37.949 13.676 62.932 1.00 19.17 102 VAL A CA 1
ATOM 780 C C . VAL A 1 124 ? 37.895 14.678 64.073 1.00 20.62 102 VAL A C 1
ATOM 781 O O . VAL A 1 124 ? 37.733 15.874 63.844 1.00 20.99 102 VAL A O 1
ATOM 785 N N . THR A 1 125 ? 38.058 14.197 65.299 1.00 20.47 103 THR A N 1
ATOM 786 C CA . THR A 1 125 ? 38.056 15.082 66.462 1.00 22.14 103 THR A CA 1
ATOM 787 C C . THR A 1 125 ? 39.219 16.077 66.425 1.00 22.16 103 THR A C 1
ATOM 788 O O . THR A 1 125 ? 39.025 17.280 66.612 1.00 22.11 103 THR A O 1
ATOM 792 N N . GLY A 1 126 ? 40.431 15.587 66.174 1.00 20.50 104 GLY A N 1
ATOM 793 C CA . GLY A 1 126 ? 41.584 16.470 66.094 1.00 20.02 104 GLY A CA 1
ATOM 794 C C . GLY A 1 126 ? 41.474 17.445 64.939 1.00 19.81 104 GLY A C 1
ATOM 795 O O . GLY A 1 126 ? 41.845 18.623 65.057 1.00 19.36 104 GLY A O 1
ATOM 796 N N . GLY A 1 127 ? 40.964 16.952 63.815 1.00 20.52 105 GLY A N 1
ATOM 797 C CA . GLY A 1 127 ? 40.764 17.775 62.640 1.00 20.76 105 GLY A CA 1
ATOM 798 C C . GLY A 1 127 ? 39.774 18.895 62.901 1.00 21.21 105 GLY A C 1
ATOM 799 O O . GLY A 1 127 ? 39.986 20.028 62.463 1.00 21.23 105 GLY A O 1
ATOM 800 N N . CYS A 1 128 ? 38.699 18.591 63.620 1.00 20.85 106 CYS A N 1
ATOM 801 C CA . CYS A 1 128 ? 37.712 19.625 63.937 1.00 22.63 106 CYS A CA 1
ATOM 802 C C . CYS A 1 128 ? 38.267 20.656 64.919 1.00 22.33 106 CYS A C 1
ATOM 803 O O . CYS A 1 128 ? 37.981 21.846 64.785 1.00 22.71 106 CYS A O 1
ATOM 806 N N . PHE A 1 129 ? 39.063 20.215 65.894 1.00 22.78 107 PHE A N 1
ATOM 807 C CA . PHE A 1 129 ? 39.703 21.161 66.812 1.00 22.27 107 PHE A CA 1
ATOM 808 C C . PHE A 1 129 ? 40.569 22.154 66.041 1.00 22.95 107 PHE A C 1
ATOM 809 O O . PHE A 1 129 ? 40.535 23.364 66.303 1.00 22.74 107 PHE A O 1
ATOM 817 N N . MET A 1 130 ? 41.342 21.653 65.081 1.00 21.82 108 MET A N 1
ATOM 818 C CA . MET A 1 130 ? 42.221 22.519 64.306 1.00 22.01 108 MET A CA 1
ATOM 819 C C . MET A 1 130 ? 41.422 23.396 63.354 1.00 21.99 108 MET A C 1
ATOM 820 O O . MET A 1 130 ? 41.742 24.569 63.155 1.00 22.98 108 MET A O 1
ATOM 825 N N . GLY A 1 131 ? 40.372 22.837 62.764 1.00 21.88 109 GLY A N 1
ATOM 826 C CA . GLY A 1 131 ? 39.544 23.602 61.848 1.00 21.74 109 GLY A CA 1
ATOM 827 C C . GLY A 1 131 ? 38.754 24.706 62.535 1.00 22.62 109 GLY A C 1
ATOM 828 O O . GLY A 1 131 ? 38.412 25.709 61.908 1.00 23.77 109 GLY A O 1
ATOM 829 N N . LEU A 1 132 ? 38.476 24.537 63.823 1.00 22.52 110 LEU A N 1
ATOM 830 C CA . LEU A 1 132 ? 37.632 25.502 64.545 1.00 23.66 110 LEU A CA 1
ATOM 831 C C . LEU A 1 132 ? 38.417 26.450 65.450 1.00 25.12 110 LEU A C 1
ATOM 832 O O . LEU A 1 132 ? 37.822 27.325 66.079 1.00 25.19 110 LEU A O 1
ATOM 837 N N . CYS A 1 133 ? 39.740 26.301 65.514 1.00 24.15 111 CYS A N 1
ATOM 838 C CA . CYS A 1 133 ? 40.521 27.058 66.496 1.00 23.80 111 CYS A CA 1
ATOM 839 C C . CYS A 1 133 ? 40.512 28.557 66.213 1.00 26.20 111 CYS A C 1
ATOM 840 O O . CYS A 1 133 ? 40.603 29.353 67.141 1.00 26.94 111 CYS A O 1
ATOM 843 N N . LYS A 1 134 ? 40.409 28.942 64.944 1.00 25.32 112 LYS A N 1
ATOM 844 C CA . LYS A 1 134 ? 40.428 30.358 64.599 1.00 27.71 112 LYS A CA 1
ATOM 845 C C . LYS A 1 134 ? 39.109 31.030 64.971 1.00 29.02 112 LYS A C 1
ATOM 846 O O . LYS A 1 134 ? 39.111 32.106 65.573 1.00 29.89 112 LYS A O 1
ATOM 852 N N . VAL A 1 135 ? 37.980 30.411 64.636 1.00 27.57 113 VAL A N 1
ATOM 853 C CA . VAL A 1 135 ? 36.696 31.031 64.975 1.00 27.82 113 VAL A CA 1
ATOM 854 C C . VAL A 1 135 ? 36.486 31.016 66.491 1.00 30.12 113 VAL A C 1
ATOM 855 O O . VAL A 1 135 ? 35.834 31.906 67.045 1.00 32.36 113 VAL A O 1
ATOM 859 N N . ALA A 1 136 ? 37.067 30.029 67.165 1.00 28.43 114 ALA A N 1
ATOM 860 C CA . ALA A 1 136 ? 36.979 29.939 68.618 1.00 28.86 114 ALA A CA 1
ATOM 861 C C . ALA A 1 136 ? 38.013 30.842 69.301 1.00 29.58 114 ALA A C 1
ATOM 862 O O . ALA A 1 136 ? 38.025 30.942 70.526 1.00 32.36 114 ALA A O 1
ATOM 864 N N . LYS A 1 137 ? 38.871 31.470 68.502 1.00 29.11 115 LYS A N 1
ATOM 865 C CA . LYS A 1 137 ? 39.963 32.315 68.999 1.00 29.60 115 LYS A CA 1
ATOM 866 C C . LYS A 1 137 ? 40.706 31.613 70.122 1.00 32.13 115 LYS A C 1
ATOM 867 O O . LYS A 1 137 ? 40.899 32.161 71.203 1.00 33.16 115 LYS A O 1
ATOM 873 N N . SER A 1 138 ? 41.127 30.382 69.854 1.00 26.75 116 SER A N 1
ATOM 874 C CA . SER A 1 138 ? 41.721 29.554 70.883 1.00 28.85 116 SER A CA 1
ATOM 875 C C . SER A 1 138 ? 43.034 28.916 70.429 1.00 28.03 116 SER A C 1
ATOM 876 O O . SER A 1 138 ? 43.040 27.995 69.605 1.00 26.14 116 SER A O 1
ATOM 879 N N . VAL A 1 139 ? 44.144 29.403 70.968 1.00 27.42 117 VAL A N 1
ATOM 880 C CA . VAL A 1 139 ? 45.429 28.771 70.718 1.00 25.90 117 VAL A CA 1
ATOM 881 C C . VAL A 1 139 ? 45.432 27.384 71.357 1.00 26.36 117 VAL A C 1
ATOM 882 O O . VAL A 1 139 ? 46.025 26.439 70.819 1.00 26.79 117 VAL A O 1
ATOM 886 N N . GLU A 1 140 ? 44.761 27.257 72.498 1.00 26.82 118 GLU A N 1
ATOM 887 C CA . GLU A 1 140 ? 44.643 25.972 73.183 1.00 27.53 118 GLU A CA 1
ATOM 888 C C . GLU A 1 140 ? 44.038 24.894 72.284 1.00 26.72 118 GLU A C 1
ATOM 889 O O . GLU A 1 140 ? 44.447 23.732 72.331 1.00 25.82 118 GLU A O 1
ATOM 895 N N . MET A 1 141 ? 43.067 25.276 71.463 1.00 25.96 119 MET A N 1
ATOM 896 C CA . MET A 1 141 ? 42.396 24.310 70.598 1.00 25.16 119 MET A CA 1
ATOM 897 C C . MET A 1 141 ? 43.301 23.858 69.453 1.00 23.82 119 MET A C 1
ATOM 898 O O . MET A 1 141 ? 43.264 22.688 69.056 1.00 22.88 119 MET A O 1
ATOM 903 N N . LEU A 1 142 ? 44.116 24.769 68.932 1.00 22.42 120 LEU A N 1
ATOM 904 C CA . LEU A 1 142 ? 45.120 24.410 67.938 1.00 21.73 120 LEU A CA 1
ATOM 905 C C . LEU A 1 142 ? 46.073 23.378 68.526 1.00 22.23 120 LEU A C 1
ATOM 906 O O . LEU A 1 142 ? 46.352 22.348 67.900 1.00 20.94 120 LEU A O 1
ATOM 911 N N . ILE A 1 143 ? 46.562 23.644 69.737 1.00 21.97 121 ILE A N 1
ATOM 912 C CA . ILE A 1 143 ? 47.513 22.740 70.396 1.00 22.95 121 ILE A CA 1
ATOM 913 C C . ILE A 1 143 ? 46.885 21.369 70.708 1.00 21.65 121 ILE A C 1
ATOM 914 O O . ILE A 1 143 ? 47.475 20.316 70.422 1.00 22.03 121 ILE A O 1
ATOM 919 N N . LEU A 1 144 ? 45.679 21.377 71.274 1.00 21.97 122 LEU A N 1
ATOM 920 C CA . LEU A 1 144 ? 44.952 20.135 71.534 1.00 22.59 122 LEU A CA 1
ATOM 921 C C . LEU A 1 144 ? 44.692 19.360 70.247 1.00 21.68 122 LEU A C 1
ATOM 922 O O . LEU A 1 144 ? 44.796 18.129 70.223 1.00 20.70 122 LEU A O 1
ATOM 927 N N . GLY A 1 145 ? 44.359 20.082 69.183 1.00 20.60 123 GLY A N 1
ATOM 928 C CA . GLY A 1 145 ? 44.105 19.467 67.892 1.00 20.28 123 GLY A CA 1
ATOM 929 C C . GLY A 1 145 ? 45.328 18.746 67.367 1.00 18.65 123 GLY A C 1
ATOM 930 O O . GLY A 1 145 ? 45.226 17.617 66.894 1.00 19.11 123 GLY A O 1
ATOM 931 N N . ARG A 1 146 ? 46.479 19.400 67.457 1.00 18.25 124 ARG A N 1
ATOM 932 C CA . ARG A 1 146 ? 47.737 18.795 67.022 1.00 18.30 124 ARG A CA 1
ATOM 933 C C . ARG A 1 146 ? 48.109 17.600 67.895 1.00 19.23 124 ARG A C 1
ATOM 934 O O . ARG A 1 146 ? 48.651 16.607 67.400 1.00 18.39 124 ARG A O 1
ATOM 942 N N . LEU A 1 147 ? 47.808 17.680 69.188 1.00 18.77 125 LEU A N 1
ATOM 943 C CA . LEU A 1 147 ? 48.056 16.545 70.078 1.00 19.04 125 LEU A CA 1
ATOM 944 C C . LEU A 1 147 ? 47.217 15.334 69.664 1.00 17.74 125 LEU A C 1
ATOM 945 O O . LEU A 1 147 ? 47.731 14.215 69.551 1.00 17.92 125 LEU A O 1
ATOM 950 N N . VAL A 1 148 ? 45.924 15.562 69.437 1.00 18.57 126 VAL A N 1
ATOM 951 C CA . VAL A 1 148 ? 44.995 14.480 69.132 1.00 17.23 126 VAL A CA 1
ATOM 952 C C . VAL A 1 148 ? 45.290 13.874 67.759 1.00 17.26 126 VAL A C 1
ATOM 953 O O . VAL A 1 148 ? 45.289 12.654 67.606 1.00 16.78 126 VAL A O 1
ATOM 957 N N . ILE A 1 149 ? 45.588 14.708 66.767 1.00 16.87 127 ILE A N 1
ATOM 958 C CA . ILE A 1 149 ? 45.918 14.174 65.448 1.00 17.99 127 ILE A CA 1
ATOM 959 C C . ILE A 1 149 ? 47.279 13.455 65.516 1.00 16.86 127 ILE A C 1
ATOM 960 O O . ILE A 1 149 ? 47.501 12.478 64.793 1.00 16.94 127 ILE A O 1
ATOM 965 N N . GLY A 1 150 ? 48.161 13.901 66.416 1.00 15.85 128 GLY A N 1
ATOM 966 C CA . GLY A 1 150 ? 49.397 13.177 66.714 1.00 16.22 128 GLY A CA 1
ATOM 967 C C . GLY A 1 150 ? 49.147 11.782 67.277 1.00 16.36 128 GLY A C 1
ATOM 968 O O . GLY A 1 150 ? 49.770 10.798 66.839 1.00 16.35 128 GLY A O 1
ATOM 969 N N . LEU A 1 151 ? 48.246 11.682 68.255 1.00 16.52 129 LEU A N 1
ATOM 970 C CA . LEU A 1 151 ? 47.829 10.364 68.766 1.00 16.75 129 LEU A CA 1
ATOM 971 C C . LEU A 1 151 ? 47.382 9.447 67.632 1.00 16.42 129 LEU A C 1
ATOM 972 O O . LEU A 1 151 ? 47.825 8.291 67.531 1.00 16.14 129 LEU A O 1
ATOM 977 N N . PHE A 1 152 ? 46.502 9.976 66.787 1.00 17.46 130 PHE A N 1
ATOM 978 C CA . PHE A 1 152 ? 45.997 9.257 65.631 1.00 17.05 130 PHE A CA 1
ATOM 979 C C . PHE A 1 152 ? 47.125 8.829 64.689 1.00 16.29 130 PHE A C 1
ATOM 980 O O . PHE A 1 152 ? 47.207 7.660 64.309 1.00 16.28 130 PHE A O 1
ATOM 988 N N . CYS A 1 153 ? 48.004 9.770 64.330 1.00 16.95 131 CYS A N 1
ATOM 989 C CA . CYS A 1 153 ? 49.061 9.437 63.372 1.00 16.50 131 CYS A CA 1
ATOM 990 C C . CYS A 1 153 ? 50.070 8.437 63.957 1.00 16.16 131 CYS A C 1
ATOM 991 O O . CYS A 1 153 ? 50.559 7.554 63.248 1.00 16.42 131 CYS A O 1
ATOM 994 N N . GLY A 1 154 ? 50.359 8.542 65.251 1.00 15.64 132 GLY A N 1
ATOM 995 C CA . GLY A 1 154 ? 51.222 7.554 65.890 1.00 15.90 132 GLY A CA 1
ATOM 996 C C . GLY A 1 154 ? 50.635 6.151 65.813 1.00 16.36 132 GLY A C 1
ATOM 997 O O . GLY A 1 154 ? 51.351 5.177 65.536 1.00 16.43 132 GLY A O 1
ATOM 998 N N . LEU A 1 155 ? 49.330 6.043 66.059 1.00 15.49 133 LEU A N 1
ATOM 999 C CA . LEU A 1 155 ? 48.634 4.764 65.912 1.00 15.14 133 LEU A CA 1
ATOM 1000 C C . LEU A 1 155 ? 48.727 4.271 64.463 1.00 16.15 133 LEU A C 1
ATOM 1001 O O . LEU A 1 155 ? 49.042 3.099 64.232 1.00 15.75 133 LEU A O 1
ATOM 1006 N N . CYS A 1 156 ? 48.483 5.164 63.500 1.00 18.22 134 CYS A N 1
ATOM 1007 C CA . CYS A 1 156 ? 48.589 4.813 62.079 1.00 18.25 134 CYS A CA 1
ATOM 1008 C C . CYS A 1 156 ? 49.960 4.271 61.698 1.00 17.75 134 CYS A C 1
ATOM 1009 O O . CYS A 1 156 ? 50.065 3.322 60.909 1.00 17.54 134 CYS A O 1
ATOM 1012 N N . THR A 1 157 ? 51.023 4.872 62.226 1.00 15.83 135 THR A N 1
ATOM 1013 C CA . THR A 1 157 ? 52.349 4.456 61.773 1.00 15.54 135 THR A CA 1
ATOM 1014 C C . THR A 1 157 ? 52.648 3.026 62.193 1.00 17.40 135 THR A C 1
ATOM 1015 O O . THR A 1 157 ? 53.489 2.379 61.575 1.00 17.43 135 THR A O 1
ATOM 1019 N N . GLY A 1 158 ? 51.956 2.517 63.214 1.00 15.94 136 GLY A N 1
ATOM 1020 C CA . GLY A 1 158 ? 52.090 1.120 63.585 1.00 16.98 136 GLY A CA 1
ATOM 1021 C C . GLY A 1 158 ? 51.048 0.247 62.899 1.00 17.39 136 GLY A C 1
ATOM 1022 O O . GLY A 1 158 ? 51.361 -0.853 62.424 1.00 17.11 136 GLY A O 1
ATOM 1023 N N . PHE A 1 159 ? 49.806 0.729 62.837 1.00 15.92 137 PHE A N 1
ATOM 1024 C CA . PHE A 1 159 ? 48.721 -0.085 62.293 1.00 15.55 137 PHE A CA 1
ATOM 1025 C C . PHE A 1 159 ? 48.949 -0.449 60.828 1.00 15.79 137 PHE A C 1
ATOM 1026 O O . PHE A 1 159 ? 48.730 -1.582 60.413 1.00 16.17 137 PHE A O 1
ATOM 1034 N N . VAL A 1 160 ? 49.359 0.527 60.030 1.00 15.34 138 VAL A N 1
ATOM 1035 C CA . VAL A 1 160 ? 49.326 0.327 58.585 1.00 14.85 138 VAL A CA 1
ATOM 1036 C C . VAL A 1 160 ? 50.385 -0.683 58.102 1.00 15.66 138 VAL A C 1
ATOM 1037 O O . VAL A 1 160 ? 50.031 -1.630 57.410 1.00 16.42 138 VAL A O 1
ATOM 1041 N N . PRO A 1 161 ? 51.667 -0.520 58.476 1.00 15.47 139 PRO A N 1
ATOM 1042 C CA . PRO A 1 161 ? 52.625 -1.547 58.028 1.00 15.91 139 PRO A CA 1
ATOM 1043 C C . PRO A 1 161 ? 52.339 -2.928 58.630 1.00 17.07 139 PRO A C 1
ATOM 1044 O O . PRO A 1 161 ? 52.617 -3.950 57.994 1.00 17.61 139 PRO A O 1
ATOM 1048 N N . MET A 1 162 ? 51.765 -2.964 59.828 1.00 17.00 140 MET A N 1
ATOM 1049 C CA . MET A 1 162 ? 51.367 -4.245 60.405 1.00 17.60 140 MET A CA 1
ATOM 1050 C C . MET A 1 162 ? 50.291 -4.912 59.552 1.00 17.74 140 MET A C 1
ATOM 1051 O O . MET A 1 162 ? 50.402 -6.098 59.196 1.00 17.89 140 MET A O 1
ATOM 1056 N N . TYR A 1 163 ? 49.254 -4.152 59.213 1.00 16.30 141 TYR A N 1
ATOM 1057 C CA . TYR A 1 163 ? 48.158 -4.702 58.428 1.00 16.50 141 TYR A CA 1
ATOM 1058 C C . TYR A 1 163 ? 48.648 -5.131 57.051 1.00 16.16 141 TYR A C 1
ATOM 1059 O O . TYR A 1 163 ? 48.374 -6.250 56.612 1.00 16.60 141 TYR A O 1
ATOM 1068 N N . ILE A 1 164 ? 49.403 -4.261 56.378 1.00 16.48 142 ILE A N 1
ATOM 1069 C CA . ILE A 1 164 ? 49.914 -4.603 55.056 1.00 16.81 142 ILE A CA 1
ATOM 1070 C C . ILE A 1 164 ? 50.822 -5.830 55.125 1.00 18.23 142 ILE A C 1
ATOM 1071 O O . ILE A 1 164 ? 50.708 -6.744 54.304 1.00 17.91 142 ILE A O 1
ATOM 1076 N N . GLY A 1 165 ? 51.694 -5.870 56.126 1.00 16.84 143 GLY A N 1
ATOM 1077 C CA . GLY A 1 165 ? 52.585 -7.006 56.302 1.00 17.17 143 GLY A CA 1
ATOM 1078 C C . GLY A 1 165 ? 51.832 -8.299 56.521 1.00 19.20 143 GLY A C 1
ATOM 1079 O O . GLY A 1 165 ? 52.285 -9.355 56.080 1.00 19.63 143 GLY A O 1
ATOM 1080 N N . GLU A 1 166 ? 50.679 -8.227 57.184 1.00 17.48 144 GLU A N 1
ATOM 1081 C CA . GLU A 1 166 ? 49.937 -9.452 57.497 1.00 17.92 144 GLU A CA 1
ATOM 1082 C C . GLU A 1 166 ? 48.993 -9.907 56.380 1.00 20.02 144 GLU A C 1
ATOM 1083 O O . GLU A 1 166 ? 48.579 -11.075 56.382 1.00 21.99 144 GLU A O 1
ATOM 1089 N N . ILE A 1 167 ? 48.647 -9.041 55.426 1.00 18.40 145 ILE A N 1
ATOM 1090 C CA . ILE A 1 167 ? 47.758 -9.470 54.339 1.00 19.59 145 ILE A CA 1
ATOM 1091 C C . ILE A 1 167 ? 48.459 -9.667 52.987 1.00 19.64 145 ILE A C 1
ATOM 1092 O O . ILE A 1 167 ? 47.857 -10.188 52.050 1.00 20.82 145 ILE A O 1
ATOM 1097 N N . SER A 1 168 ? 49.721 -9.258 52.881 1.00 19.74 146 SER A N 1
ATOM 1098 C CA . SER A 1 168 ? 50.446 -9.349 51.609 1.00 19.64 146 SER A CA 1
ATOM 1099 C C . SER A 1 168 ? 50.990 -10.751 51.330 1.00 20.72 146 SER A C 1
ATOM 1100 O O . SER A 1 168 ? 51.416 -11.443 52.250 1.00 21.46 146 SER A O 1
ATOM 1103 N N . PRO A 1 169 ? 50.981 -11.163 50.050 1.00 20.91 147 PRO A N 1
ATOM 1104 C CA . PRO A 1 169 ? 51.752 -12.351 49.657 1.00 21.24 147 PRO A CA 1
ATOM 1105 C C . PRO A 1 169 ? 53.208 -12.151 50.046 1.00 21.17 147 PRO A C 1
ATOM 1106 O O . PRO A 1 169 ? 53.714 -11.033 49.924 1.00 20.84 147 PRO A O 1
ATOM 1110 N N . THR A 1 170 ? 53.861 -13.201 50.523 1.00 21.92 148 THR A N 1
ATOM 1111 C CA . THR A 1 170 ? 55.225 -13.085 51.016 1.00 20.93 148 THR A CA 1
ATOM 1112 C C . THR A 1 170 ? 56.175 -12.494 49.976 1.00 21.82 148 THR A C 1
ATOM 1113 O O . THR A 1 170 ? 57.001 -11.631 50.297 1.00 21.84 148 THR A O 1
ATOM 1117 N N . ALA A 1 171 ? 56.016 -12.910 48.723 1.00 22.55 149 ALA A N 1
ATOM 1118 C CA . ALA A 1 171 ? 56.896 -12.467 47.639 1.00 22.88 149 ALA A CA 1
ATOM 1119 C C . ALA A 1 171 ? 56.786 -10.978 47.318 1.00 23.63 149 ALA A C 1
ATOM 1120 O O . ALA A 1 171 ? 57.661 -10.426 46.658 1.00 24.53 149 ALA A O 1
ATOM 1122 N N . LEU A 1 172 ? 55.713 -10.342 47.769 1.00 20.88 150 LEU A N 1
ATOM 1123 C CA . LEU A 1 172 ? 55.521 -8.916 47.512 1.00 20.80 150 LEU A CA 1
ATOM 1124 C C . LEU A 1 172 ? 55.382 -8.094 48.792 1.00 20.94 150 LEU A C 1
ATOM 1125 O O . LEU A 1 172 ? 54.988 -6.924 48.745 1.00 19.94 150 LEU A O 1
ATOM 1130 N N . ARG A 1 173 ? 55.718 -8.690 49.928 1.00 19.73 151 ARG A N 1
ATOM 1131 C CA . ARG A 1 173 ? 55.510 -8.043 51.223 1.00 19.10 151 ARG A CA 1
ATOM 1132 C C . ARG A 1 173 ? 56.300 -6.736 51.360 1.00 18.98 151 ARG A C 1
ATOM 1133 O O . ARG A 1 173 ? 55.810 -5.760 51.946 1.00 18.99 151 ARG A O 1
ATOM 1141 N N . GLY A 1 174 ? 57.508 -6.705 50.805 1.00 18.47 152 GLY A N 1
ATOM 1142 C CA . GLY A 1 174 ? 58.305 -5.487 50.854 1.00 18.20 152 GLY A CA 1
ATOM 1143 C C . GLY A 1 174 ? 57.785 -4.416 49.915 1.00 17.74 152 GLY A C 1
ATOM 1144 O O . GLY A 1 174 ? 57.727 -3.238 50.280 1.00 17.60 152 GLY A O 1
ATOM 1145 N N . ALA A 1 175 ? 57.408 -4.808 48.700 1.00 17.48 153 ALA A N 1
ATOM 1146 C CA . ALA A 1 175 ? 56.840 -3.858 47.747 1.00 18.38 153 ALA A CA 1
ATOM 1147 C C . ALA A 1 175 ? 55.576 -3.237 48.326 1.00 17.95 153 ALA A C 1
ATOM 1148 O O . ALA A 1 175 ? 55.407 -2.014 48.328 1.00 17.75 153 ALA A O 1
ATOM 1150 N N . PHE A 1 176 ? 54.681 -4.075 48.831 1.00 18.39 154 PHE A N 1
ATOM 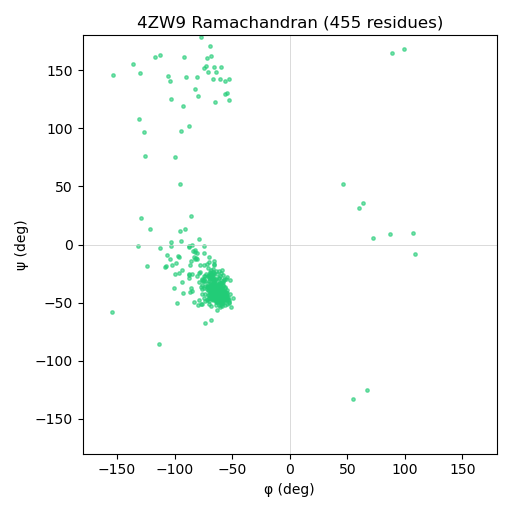1151 C CA . PHE A 1 176 ? 53.451 -3.553 49.398 1.00 18.29 154 PHE A CA 1
ATOM 1152 C C . PHE A 1 176 ? 53.720 -2.756 50.673 1.00 17.72 154 PHE A C 1
ATOM 1153 O O . PHE A 1 176 ? 53.091 -1.730 50.909 1.00 16.74 154 PHE A O 1
ATOM 1161 N N . GLY A 1 177 ? 54.682 -3.203 51.470 1.00 18.26 155 GLY A N 1
ATOM 1162 C CA . GLY A 1 177 ? 55.105 -2.432 52.628 1.00 17.02 155 GLY A CA 1
ATOM 1163 C C . GLY A 1 177 ? 55.589 -1.035 52.263 1.00 16.63 155 GLY A C 1
ATOM 1164 O O . GLY A 1 177 ? 55.415 -0.081 53.032 1.00 17.19 155 GLY A O 1
ATOM 1165 N N . THR A 1 178 ? 56.190 -0.911 51.082 1.00 15.85 156 THR A N 1
ATOM 1166 C CA . THR A 1 178 ? 56.683 0.388 50.612 1.00 15.62 156 THR A CA 1
ATOM 1167 C C . THR A 1 178 ? 55.523 1.326 50.245 1.00 16.12 156 THR A C 1
ATOM 1168 O O . THR A 1 178 ? 55.692 2.544 50.231 1.00 16.09 156 THR A O 1
ATOM 1172 N N . LEU A 1 179 ? 54.335 0.777 49.988 1.00 16.56 157 LEU A N 1
ATOM 1173 C CA . LEU A 1 179 ? 53.175 1.636 49.715 1.00 16.23 157 LEU A CA 1
ATOM 1174 C C . LEU A 1 179 ? 52.760 2.465 50.927 1.00 16.43 157 LEU A C 1
ATOM 1175 O O . LEU A 1 179 ? 52.143 3.515 50.777 1.00 16.24 157 LEU A O 1
ATOM 1180 N N . ASN A 1 180 ? 53.100 1.996 52.122 1.00 15.70 158 ASN A N 1
ATOM 1181 C CA . ASN A 1 180 ? 52.936 2.807 53.324 1.00 16.23 158 ASN A CA 1
ATOM 1182 C C . ASN A 1 180 ? 53.739 4.099 53.198 1.00 14.94 158 ASN A C 1
ATOM 1183 O O . ASN A 1 180 ? 53.196 5.192 53.333 1.00 15.44 158 ASN A O 1
ATOM 1188 N N . GLN A 1 181 ? 55.024 3.992 52.885 1.00 15.12 159 GLN A N 1
ATOM 1189 C CA . GLN A 1 181 ? 55.829 5.191 52.691 1.00 15.16 159 GLN A CA 1
ATOM 1190 C C . GLN A 1 181 ? 55.374 5.992 51.467 1.00 15.77 159 GLN A C 1
ATOM 1191 O O . GLN A 1 181 ? 55.458 7.211 51.475 1.00 15.31 159 GLN A O 1
ATOM 1197 N N . LEU A 1 182 ? 54.869 5.329 50.428 1.00 15.60 160 LEU A N 1
ATOM 1198 C CA . LEU A 1 182 ? 54.381 6.094 49.284 1.00 16.14 160 LEU A CA 1
ATOM 1199 C C . LEU A 1 182 ? 53.181 6.961 49.697 1.00 15.36 160 LEU A C 1
ATOM 1200 O O . LEU A 1 182 ? 53.078 8.125 49.296 1.00 15.88 160 LEU A O 1
ATOM 1205 N N . GLY A 1 183 ? 52.300 6.422 50.535 1.00 14.60 161 GLY A N 1
ATOM 1206 C CA . GLY A 1 183 ? 51.206 7.225 51.057 1.00 14.29 161 GLY A CA 1
ATOM 1207 C C . GLY A 1 183 ? 51.722 8.396 51.877 1.00 14.61 161 GLY A C 1
ATOM 1208 O O . GLY A 1 183 ? 51.212 9.510 51.770 1.00 15.07 161 GLY A O 1
ATOM 1209 N N . ILE A 1 184 ? 52.750 8.151 52.691 1.00 14.55 162 ILE A N 1
ATOM 1210 C CA . ILE A 1 184 ? 53.323 9.209 53.519 1.00 15.19 162 ILE A CA 1
ATOM 1211 C C . ILE A 1 184 ? 53.882 10.343 52.651 1.00 15.08 162 ILE A C 1
ATOM 1212 O O . ILE A 1 184 ? 53.589 11.522 52.897 1.00 15.32 162 ILE A O 1
ATOM 1217 N N . VAL A 1 185 ? 54.659 10.011 51.620 1.00 14.61 163 VAL A N 1
ATOM 1218 C CA . VAL A 1 185 ? 55.302 11.078 50.845 1.00 15.45 163 VAL A CA 1
ATOM 1219 C C . VAL A 1 185 ? 54.287 11.787 49.947 1.00 15.92 163 VAL A C 1
ATOM 1220 O O . VAL A 1 185 ? 54.416 12.985 49.691 1.00 16.81 163 VAL A O 1
ATOM 1224 N N . VAL A 1 186 ? 53.256 11.071 49.507 1.00 15.78 164 VAL A N 1
ATOM 1225 C CA . VAL A 1 186 ? 52.177 11.725 48.772 1.00 16.19 164 VAL A CA 1
ATOM 1226 C C . VAL A 1 186 ? 51.424 12.674 49.703 1.00 16.55 164 VAL A C 1
ATOM 1227 O O . VAL A 1 186 ? 51.068 13.787 49.315 1.00 16.39 164 VAL A O 1
ATOM 1231 N N . GLY A 1 187 ? 51.234 12.255 50.952 1.00 15.64 165 GLY A N 1
ATOM 1232 C CA . GLY A 1 187 ? 50.644 13.131 51.956 1.00 15.98 165 GLY A CA 1
ATOM 1233 C C . GLY A 1 187 ? 51.439 14.418 52.178 1.00 15.63 165 GLY A C 1
ATOM 1234 O O . GLY A 1 187 ? 50.873 15.515 52.227 1.00 16.38 165 GLY A O 1
ATOM 1235 N N . ILE A 1 188 ? 52.761 14.295 52.295 1.00 15.01 166 ILE A N 1
ATOM 1236 C CA . ILE A 1 188 ? 53.626 15.475 52.435 1.00 15.17 166 ILE A CA 1
ATOM 1237 C C . ILE A 1 188 ? 53.504 16.407 51.235 1.00 16.43 166 ILE A C 1
ATOM 1238 O O . ILE A 1 188 ? 53.365 17.625 51.395 1.00 16.72 166 ILE A O 1
ATOM 1243 N N . LEU A 1 189 ? 53.555 15.834 50.036 1.00 16.98 167 LEU A N 1
ATOM 1244 C CA . LEU A 1 189 ? 53.512 16.633 48.816 1.00 17.89 167 LEU A CA 1
ATOM 1245 C C . LEU A 1 189 ? 52.175 17.350 48.658 1.00 18.26 167 LEU A C 1
ATOM 1246 O O . LEU A 1 189 ? 52.134 18.531 48.298 1.00 18.96 167 LEU A O 1
ATOM 1251 N N . VAL A 1 190 ? 51.081 16.649 48.939 1.00 17.11 168 VAL A N 1
ATOM 1252 C CA . VAL A 1 190 ? 49.771 17.285 48.855 1.00 16.95 168 VAL A CA 1
ATOM 1253 C C . VAL A 1 190 ? 49.676 18.414 49.881 1.00 18.79 168 VAL A C 1
ATOM 1254 O O . VAL A 1 190 ? 49.150 19.488 49.585 1.00 18.55 168 VAL A O 1
ATOM 1258 N N . ALA A 1 191 ? 50.216 18.193 51.077 1.00 18.25 169 ALA A N 1
ATOM 1259 C CA . ALA A 1 191 ? 50.242 19.245 52.089 1.00 18.42 169 ALA A CA 1
ATOM 1260 C C . ALA A 1 191 ? 51.020 20.480 51.612 1.00 18.43 169 ALA A C 1
ATOM 1261 O O . ALA A 1 191 ? 50.603 21.620 51.855 1.00 19.25 169 ALA A O 1
ATOM 1263 N N . GLN A 1 192 ? 52.151 20.252 50.948 1.00 19.30 170 GLN A N 1
ATOM 1264 C CA . GLN A 1 192 ? 52.959 21.352 50.418 1.00 21.21 170 GLN A CA 1
ATOM 1265 C C . GLN A 1 192 ? 52.204 22.123 49.349 1.00 22.83 170 GLN A C 1
ATOM 1266 O O . GLN A 1 192 ? 52.217 23.365 49.338 1.00 23.14 170 GLN A O 1
ATOM 1272 N N . ILE A 1 193 ? 51.565 21.388 48.444 1.00 22.00 171 ILE A N 1
ATOM 1273 C CA . ILE A 1 193 ? 50.838 22.010 47.341 1.00 23.98 171 ILE A CA 1
ATOM 1274 C C . ILE A 1 193 ? 49.627 22.778 47.860 1.00 25.14 171 ILE A C 1
ATOM 1275 O O . ILE A 1 193 ? 49.403 23.928 47.461 1.00 24.54 171 ILE A O 1
ATOM 1280 N N . PHE A 1 194 ? 48.853 22.170 48.760 1.00 23.60 172 PHE A N 1
ATOM 1281 C CA . PHE A 1 194 ? 47.738 22.889 49.383 1.00 25.15 172 PHE A CA 1
ATOM 1282 C C . PHE A 1 194 ? 48.225 24.137 50.125 1.00 27.40 172 PHE A C 1
ATOM 1283 O O . PHE A 1 194 ? 47.557 25.176 50.120 1.00 27.72 172 PHE A O 1
ATOM 1291 N N . GLY A 1 195 ? 49.388 24.024 50.761 1.00 26.05 173 GLY A N 1
ATOM 1292 C CA . GLY A 1 195 ? 49.954 25.100 51.563 1.00 28.65 173 GLY A CA 1
ATOM 1293 C C . GLY A 1 195 ? 50.194 26.389 50.806 1.00 31.91 173 GLY A C 1
ATOM 1294 O O . GLY A 1 195 ? 50.279 27.459 51.408 1.00 33.75 173 GLY A O 1
ATOM 1295 N N . LEU A 1 196 ? 50.303 26.295 49.487 1.00 35.40 174 LEU A N 1
ATOM 1296 C CA . LEU A 1 196 ? 50.428 27.494 48.655 1.00 38.13 174 LEU A CA 1
ATOM 1297 C C . LEU A 1 196 ? 49.327 28.526 48.917 1.00 41.40 174 LEU A C 1
ATOM 1298 O O . LEU A 1 196 ? 48.158 28.180 49.146 1.00 40.10 174 LEU A O 1
ATOM 1303 N N . GLU A 1 197 ? 49.730 29.794 48.877 1.00 44.00 175 GLU A N 1
ATOM 1304 C CA . GLU A 1 197 ? 48.880 30.926 49.239 1.00 45.29 175 GLU A CA 1
ATOM 1305 C C . GLU A 1 197 ? 47.574 30.997 48.452 1.00 45.82 175 GLU A C 1
ATOM 1306 O O . GLU A 1 197 ? 46.540 31.379 49.000 1.00 47.17 175 GLU A O 1
ATOM 1312 N N . PHE A 1 198 ? 47.621 30.630 47.174 1.00 47.02 176 PHE A N 1
ATOM 1313 C CA . PHE A 1 198 ? 46.442 30.717 46.322 1.00 48.20 176 PHE A CA 1
ATOM 1314 C C . PHE A 1 198 ? 45.654 29.415 46.341 1.00 46.75 176 PHE A C 1
ATOM 1315 O O . PHE A 1 198 ? 44.771 29.199 45.503 1.00 46.45 176 PHE A O 1
ATOM 1323 N N . ILE A 1 199 ? 45.972 28.548 47.298 1.00 43.25 177 ILE A N 1
ATOM 1324 C CA . ILE A 1 199 ? 45.210 27.319 47.471 1.00 41.10 177 ILE A CA 1
ATOM 1325 C C . ILE A 1 199 ? 44.466 27.375 48.811 1.00 42.01 177 ILE A C 1
ATOM 1326 O O . ILE A 1 199 ? 43.306 27.784 48.865 1.00 43.62 177 ILE A O 1
ATOM 1331 N N . LEU A 1 200 ? 45.141 26.983 49.891 1.00 40.53 178 LEU A N 1
ATOM 1332 C CA . LEU A 1 200 ? 44.535 26.968 51.221 1.00 37.64 178 LEU A CA 1
ATOM 1333 C C . LEU A 1 200 ? 45.439 27.644 52.244 1.00 37.80 178 LEU A C 1
ATOM 1334 O O . LEU A 1 200 ? 45.082 27.764 53.417 1.00 38.52 178 LEU A O 1
ATOM 1339 N N . GLY A 1 201 ? 46.607 28.092 51.791 1.00 38.12 179 GLY A N 1
ATOM 1340 C CA . GLY A 1 201 ? 47.583 28.714 52.667 1.00 40.19 179 GLY A CA 1
ATOM 1341 C C . GLY A 1 201 ? 47.491 30.228 52.673 1.00 42.87 179 GLY A C 1
ATOM 1342 O O . GLY A 1 201 ? 48.486 30.925 52.456 1.00 44.17 179 GLY A O 1
ATOM 1343 N N . SER A 1 202 ? 46.283 30.733 52.916 1.00 43.40 180 SER A N 1
ATOM 1344 C CA . SER A 1 202 ? 46.043 32.168 53.044 1.00 42.74 180 SER A CA 1
ATOM 1345 C C . SER A 1 202 ? 45.639 32.514 54.473 1.00 42.86 180 SER A C 1
ATOM 1346 O O . SER A 1 202 ? 45.247 31.638 55.247 1.00 39.24 180 SER A O 1
ATOM 1349 N N . GLU A 1 203 ? 45.731 33.790 54.828 1.00 44.96 181 GLU A N 1
ATOM 1350 C CA . GLU A 1 203 ? 45.397 34.207 56.185 1.00 44.88 181 GLU A CA 1
ATOM 1351 C C . GLU A 1 203 ? 43.933 33.893 56.486 1.00 44.95 181 GLU A C 1
ATOM 1352 O O . GLU A 1 203 ? 43.539 33.736 57.645 1.00 44.27 181 GLU A O 1
ATOM 1358 N N . GLU A 1 204 ? 43.130 33.774 55.437 1.00 42.08 182 GLU A N 1
ATOM 1359 C CA . GLU A 1 204 ? 41.747 33.392 55.619 1.00 43.56 182 GLU A CA 1
ATOM 1360 C C . GLU A 1 204 ? 41.672 31.919 55.969 1.00 40.08 182 GLU A C 1
ATOM 1361 O O . GLU A 1 204 ? 41.346 31.555 57.097 1.00 40.05 182 GLU A O 1
ATOM 1367 N N . LEU A 1 205 ? 42.020 31.082 54.999 1.00 34.08 183 LEU A N 1
ATOM 1368 C CA . LEU A 1 205 ? 41.581 29.693 55.007 1.00 32.98 183 LEU A CA 1
ATOM 1369 C C . LEU A 1 205 ? 42.542 28.673 55.597 1.00 31.06 183 LEU A C 1
ATOM 1370 O O . LEU A 1 205 ? 42.304 27.479 55.457 1.00 28.26 183 LEU A O 1
ATOM 1375 N N . TRP A 1 206 ? 43.597 29.112 56.281 1.00 27.45 184 TRP A N 1
ATOM 1376 C CA . TRP A 1 206 ? 44.534 28.145 56.852 1.00 25.33 184 TRP A CA 1
ATOM 1377 C C . TRP A 1 206 ? 43.882 27.129 57.824 1.00 25.03 184 TRP A C 1
ATOM 1378 O O . TRP A 1 206 ? 44.349 25.991 57.898 1.00 22.51 184 TRP A O 1
ATOM 1389 N N . PRO A 1 207 ? 42.798 27.495 58.552 1.00 22.72 185 PRO A N 1
ATOM 1390 C CA . PRO A 1 207 ? 42.204 26.423 59.366 1.00 23.17 185 PRO A CA 1
ATOM 1391 C C . PRO A 1 207 ? 41.645 25.274 58.525 1.00 22.56 185 PRO A C 1
ATOM 1392 O O . PRO A 1 207 ? 41.580 24.145 59.024 1.00 22.98 185 PRO A O 1
ATOM 1396 N N . LEU A 1 208 ? 41.272 25.541 57.276 1.00 22.46 186 LEU A N 1
ATOM 1397 C CA . LEU A 1 208 ? 40.780 24.467 56.403 1.00 23.52 186 LEU A CA 1
ATOM 1398 C C . LEU A 1 208 ? 41.929 23.588 55.923 1.00 22.37 186 LEU A C 1
ATOM 1399 O O . LEU A 1 208 ? 41.757 22.385 55.673 1.00 21.23 186 LEU A O 1
ATOM 1404 N N . LEU A 1 209 ? 43.099 24.193 55.778 1.00 21.77 187 LEU A N 1
ATOM 1405 C CA . LEU A 1 209 ? 44.325 23.459 55.480 1.00 22.68 187 LEU A CA 1
ATOM 1406 C C . LEU A 1 209 ? 44.546 22.380 56.545 1.00 21.06 187 LEU A C 1
ATOM 1407 O O . LEU A 1 209 ? 44.842 21.208 56.233 1.00 21.72 187 LEU A O 1
ATOM 1412 N N . LEU A 1 210 ? 44.354 22.755 57.808 1.00 20.58 188 LEU A N 1
ATOM 1413 C CA . LEU A 1 210 ? 44.497 21.803 58.913 1.00 21.50 188 LEU A CA 1
ATOM 1414 C C . LEU A 1 210 ? 43.298 20.862 59.038 1.00 21.17 188 LEU A C 1
ATOM 1415 O O . LEU A 1 210 ? 43.459 19.658 59.259 1.00 21.65 188 LEU A O 1
ATOM 1420 N N . GLY A 1 211 ? 42.095 21.405 58.898 1.00 20.17 189 GLY A N 1
ATOM 1421 C CA . GLY A 1 211 ? 40.887 20.603 59.000 1.00 20.21 189 GLY A CA 1
ATOM 1422 C C . GLY A 1 211 ? 40.732 19.568 57.904 1.00 20.05 189 GLY A C 1
ATOM 1423 O O . GLY A 1 211 ? 39.929 18.639 58.045 1.00 19.59 189 GLY A O 1
ATOM 1424 N N . PHE A 1 212 ? 41.476 19.734 56.811 1.00 20.43 190 PHE A N 1
ATOM 1425 C CA . PHE A 1 212 ? 41.398 18.812 55.676 1.00 19.31 190 PHE A CA 1
ATOM 1426 C C . PHE A 1 212 ? 41.557 17.352 56.089 1.00 19.12 190 PHE A C 1
ATOM 1427 O O . PHE A 1 212 ? 40.984 16.472 55.458 1.00 18.97 190 PHE A O 1
ATOM 1435 N N . THR A 1 213 ? 42.327 17.103 57.149 1.00 18.23 191 THR A N 1
ATOM 1436 C CA . THR A 1 213 ? 42.575 15.731 57.614 1.00 17.51 191 THR A CA 1
ATOM 1437 C C . THR A 1 213 ? 4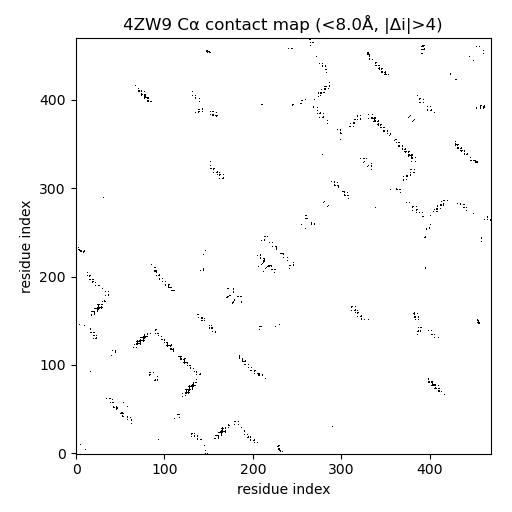1.278 14.959 57.947 1.00 18.26 191 THR A C 1
ATOM 1438 O O . THR A 1 213 ? 41.266 13.727 57.917 1.00 18.59 191 THR A O 1
ATOM 1442 N N A ILE A 1 214 ? 40.178 15.657 58.226 0.60 18.09 192 ILE A N 1
ATOM 1443 N N B ILE A 1 214 ? 40.192 15.658 58.172 0.40 18.09 192 ILE A N 1
ATOM 1444 C CA A ILE A 1 214 ? 38.914 14.951 58.448 0.60 17.60 192 ILE A CA 1
ATOM 1445 C CA B ILE A 1 214 ? 38.921 15.011 58.404 0.40 17.61 192 ILE A CA 1
ATOM 1446 C C A ILE A 1 214 ? 38.431 14.241 57.180 0.60 17.79 192 ILE A C 1
ATOM 1447 C C B ILE A 1 214 ? 38.455 14.241 57.159 0.40 17.78 192 ILE A C 1
ATOM 1448 O O A ILE A 1 214 ? 37.771 13.201 57.270 0.60 18.04 192 ILE A O 1
ATOM 1449 O O B ILE A 1 214 ? 37.823 13.259 57.257 0.40 18.04 192 ILE A O 1
ATOM 1458 N N . LEU A 1 215 ? 38.770 14.759 56.001 1.00 17.63 193 LEU A N 1
ATOM 1459 C CA . LEU A 1 215 ? 38.234 14.183 54.758 1.00 18.47 193 LEU A CA 1
ATOM 1460 C C . LEU A 1 215 ? 38.789 12.782 54.417 1.00 17.78 193 LEU A C 1
ATOM 1461 O O . LEU A 1 215 ? 37.992 11.870 54.153 1.00 17.90 193 LEU A O 1
ATOM 1466 N N . PRO A 1 216 ? 40.125 12.579 54.442 1.00 16.54 194 PRO A N 1
ATOM 1467 C CA . PRO A 1 216 ? 40.588 11.187 54.277 1.00 16.43 194 PRO A CA 1
ATOM 1468 C C . PRO A 1 216 ? 40.080 10.264 55.386 1.00 17.12 194 PRO A C 1
ATOM 1469 O O . PRO A 1 216 ? 39.920 9.072 55.142 1.00 17.25 194 PRO A O 1
ATOM 1473 N N . ALA A 1 217 ? 39.842 10.794 56.584 1.00 17.58 195 ALA A N 1
ATOM 1474 C CA . ALA A 1 217 ? 39.335 9.983 57.686 1.00 18.56 195 ALA A CA 1
ATOM 1475 C C . ALA A 1 217 ? 37.936 9.483 57.374 1.00 18.13 195 ALA A C 1
ATOM 1476 O O . ALA A 1 217 ? 37.611 8.317 57.626 1.00 18.49 195 ALA A O 1
ATOM 1478 N N . ILE A 1 218 ? 37.097 10.363 56.826 1.00 17.37 196 ILE A N 1
ATOM 1479 C CA . ILE A 1 218 ? 35.743 9.948 56.462 1.00 18.49 196 ILE A CA 1
ATOM 1480 C C . ILE A 1 218 ? 35.791 8.913 55.329 1.00 18.14 196 ILE A C 1
ATOM 1481 O O . ILE A 1 218 ? 35.104 7.892 55.385 1.00 18.69 196 ILE A O 1
ATOM 1486 N N . LEU A 1 219 ? 36.616 9.161 54.317 1.00 19.25 197 LEU A N 1
ATOM 1487 C CA . LEU A 1 219 ? 36.761 8.214 53.210 1.00 19.20 197 LEU A CA 1
ATOM 1488 C C . LEU A 1 219 ? 37.247 6.843 53.695 1.00 18.13 197 LEU A C 1
ATOM 1489 O O . LEU A 1 219 ? 36.668 5.791 53.354 1.00 19.07 197 LEU A O 1
ATOM 1494 N N . GLN A 1 220 ? 38.301 6.853 54.503 1.00 16.84 198 GLN A N 1
ATOM 1495 C CA . GLN A 1 220 ? 38.855 5.590 54.989 1.00 16.92 198 GLN A CA 1
ATOM 1496 C C . GLN A 1 220 ? 37.857 4.827 55.852 1.00 18.30 198 GLN A C 1
ATOM 1497 O O . GLN A 1 220 ? 37.753 3.601 55.759 1.00 17.93 198 GLN A O 1
ATOM 1503 N N . SER A 1 221 ? 37.133 5.559 56.694 1.00 18.77 199 SER A N 1
ATOM 1504 C CA . SER A 1 221 ? 36.163 4.954 57.592 1.00 19.24 199 SER A CA 1
ATOM 1505 C C . SER A 1 221 ? 35.006 4.319 56.836 1.00 19.63 199 SER A C 1
ATOM 1506 O O . SER A 1 221 ? 34.484 3.301 57.272 1.00 19.05 199 SER A O 1
ATOM 1509 N N . ALA A 1 222 ? 34.598 4.922 55.717 1.00 17.85 200 ALA A N 1
ATOM 1510 C CA . ALA A 1 222 ? 33.543 4.340 54.887 1.00 19.22 200 ALA A CA 1
ATOM 1511 C C . ALA A 1 222 ? 34.007 3.071 54.162 1.00 19.14 200 ALA A C 1
ATOM 1512 O O . ALA A 1 222 ? 33.211 2.156 53.905 1.00 18.71 200 ALA A O 1
ATOM 1514 N N . ALA A 1 223 ? 35.296 3.018 53.830 1.00 18.23 201 ALA A N 1
ATOM 1515 C CA . ALA A 1 223 ? 35.832 1.894 53.061 1.00 17.87 201 ALA A CA 1
ATOM 1516 C C . ALA A 1 223 ? 36.291 0.717 53.922 1.00 18.66 201 ALA A C 1
ATOM 1517 O O . ALA A 1 223 ? 36.245 -0.439 53.480 1.00 18.50 201 ALA A O 1
ATOM 1519 N N . LEU A 1 224 ? 36.719 0.998 55.148 1.00 17.51 202 LEU A N 1
ATOM 1520 C CA . LEU A 1 224 ? 37.337 -0.029 55.991 1.00 17.63 202 LEU A CA 1
ATOM 1521 C C . LEU A 1 224 ? 36.441 -1.242 56.318 1.00 18.22 202 LEU A C 1
ATOM 1522 O O . LEU A 1 224 ? 36.962 -2.345 56.407 1.00 17.75 202 LEU A O 1
ATOM 1527 N N . PRO A 1 225 ? 35.113 -1.063 56.497 1.00 18.21 203 PRO A N 1
ATOM 1528 C CA . PRO A 1 225 ? 34.303 -2.262 56.771 1.00 19.54 203 PRO A CA 1
ATOM 1529 C C . PRO A 1 225 ? 34.419 -3.325 55.688 1.00 19.91 203 PRO A C 1
ATOM 1530 O O . PRO A 1 225 ? 34.308 -4.511 55.975 1.00 20.80 203 PRO A O 1
ATOM 1534 N N . PHE A 1 226 ? 34.662 -2.885 54.461 1.00 19.80 204 PHE A N 1
ATOM 1535 C CA . PHE A 1 226 ? 34.728 -3.767 53.310 1.00 21.36 204 PHE A CA 1
ATOM 1536 C C . PHE A 1 226 ? 36.123 -4.346 53.097 1.00 21.55 204 PHE A C 1
ATOM 1537 O O . PHE A 1 226 ? 36.344 -5.149 52.185 1.00 23.18 204 PHE A O 1
ATOM 1545 N N . CYS A 1 227 ? 37.056 -3.941 53.954 1.00 19.31 205 CYS A N 1
ATOM 1546 C CA . CYS A 1 227 ? 38.395 -4.522 53.971 1.00 20.42 205 CYS A CA 1
ATOM 1547 C C . CYS A 1 227 ? 38.421 -5.700 54.924 1.00 20.73 205 CYS A C 1
ATOM 1548 O O . CYS A 1 227 ? 37.747 -5.684 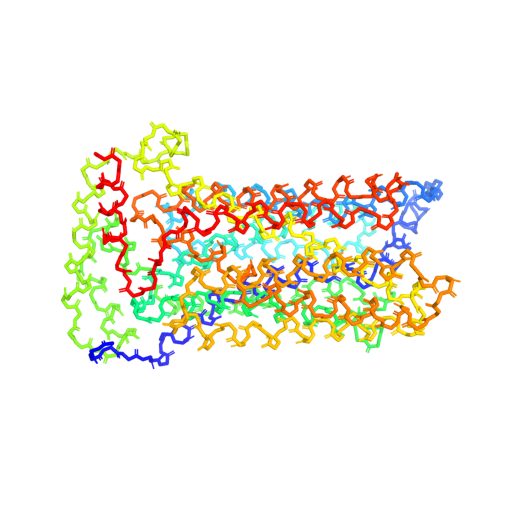55.955 1.00 22.24 205 CYS A O 1
ATOM 1551 N N . PRO A 1 228 ? 39.189 -6.748 54.588 1.00 21.12 206 PRO A N 1
ATOM 1552 C CA . PRO A 1 228 ? 39.178 -7.890 55.501 1.00 22.02 206 PRO A CA 1
ATOM 1553 C C . PRO A 1 228 ? 39.972 -7.619 56.769 1.00 20.39 206 PRO A C 1
ATOM 1554 O O . PRO A 1 228 ? 40.904 -6.809 56.762 1.00 19.92 206 PRO A O 1
ATOM 1558 N N . GLU A 1 229 ? 39.596 -8.271 57.861 1.00 21.07 207 GLU A N 1
ATOM 1559 C CA . GLU A 1 229 ? 40.477 -8.316 59.018 1.00 21.59 207 GLU A CA 1
ATOM 1560 C C . GLU A 1 229 ? 41.724 -9.108 58.610 1.00 21.43 207 GLU A C 1
ATOM 1561 O O . GLU A 1 229 ? 41.673 -9.933 57.695 1.00 21.78 207 GLU A O 1
ATOM 1567 N N . SER A 1 230 ? 42.850 -8.831 59.254 1.00 18.94 208 SER A N 1
ATOM 1568 C CA . SER A 1 230 ? 44.050 -9.618 58.996 1.00 18.16 208 SER A CA 1
ATOM 1569 C C . SER A 1 230 ? 43.776 -11.116 59.157 1.00 19.27 208 SER A C 1
ATOM 1570 O O . SER A 1 230 ? 43.323 -11.540 60.208 1.00 19.60 208 SER A O 1
ATOM 1573 N N . PRO A 1 231 ? 44.056 -11.910 58.114 1.00 19.94 209 PRO A N 1
ATOM 1574 C CA . PRO A 1 231 ? 43.822 -13.363 58.221 1.00 20.26 209 PRO A CA 1
ATOM 1575 C C . PRO A 1 231 ? 44.767 -14.001 59.239 1.00 21.00 209 PRO A C 1
ATOM 1576 O O . PRO A 1 231 ? 44.441 -15.020 59.847 1.00 20.94 209 PRO A O 1
ATOM 1580 N N . ARG A 1 232 ? 45.935 -13.396 59.421 1.00 19.91 210 ARG A N 1
ATOM 1581 C CA . ARG A 1 232 ? 46.857 -13.863 60.445 1.00 19.72 210 ARG A CA 1
ATOM 1582 C C . ARG A 1 232 ? 46.290 -13.620 61.836 1.00 21.62 210 ARG A C 1
ATOM 1583 O O . ARG A 1 232 ? 46.367 -14.487 62.698 1.00 21.76 210 ARG A O 1
ATOM 1591 N N . PHE A 1 233 ? 45.697 -12.452 62.060 1.00 20.19 211 PHE A N 1
ATOM 1592 C CA . PHE A 1 233 ? 45.011 -12.218 63.324 1.00 19.62 211 PHE A CA 1
ATOM 1593 C C . PHE A 1 233 ? 43.860 -13.218 63.513 1.00 21.86 211 PHE A C 1
ATOM 1594 O O . PHE A 1 233 ? 43.682 -13.777 64.597 1.00 21.96 211 PHE A O 1
ATOM 1602 N N . LEU A 1 234 ? 43.097 -13.462 62.454 1.00 20.91 212 LEU A N 1
ATOM 1603 C CA . LEU A 1 234 ? 41.957 -14.368 62.564 1.00 22.27 212 LEU A CA 1
ATOM 1604 C C . LEU A 1 234 ? 42.406 -15.797 62.884 1.00 24.59 212 LEU A C 1
ATOM 1605 O O . LEU A 1 234 ? 41.883 -16.408 63.814 1.00 23.86 212 LEU A O 1
ATOM 1610 N N . LEU A 1 235 ? 43.375 -16.325 62.138 1.00 21.87 213 LEU A N 1
ATOM 1611 C CA . LEU A 1 235 ? 43.802 -17.708 62.361 1.00 22.73 213 LEU A CA 1
ATOM 1612 C C . LEU A 1 235 ? 44.624 -17.853 63.635 1.00 23.99 213 LEU A C 1
ATOM 1613 O O . LEU A 1 235 ? 44.383 -18.751 64.438 1.00 25.28 213 LEU A O 1
ATOM 1618 N N . ILE A 1 236 ? 45.610 -16.987 63.822 1.00 22.37 214 ILE A N 1
ATOM 1619 C CA . ILE A 1 236 ? 46.564 -17.188 64.903 1.00 23.96 214 ILE A CA 1
ATOM 1620 C C . ILE A 1 236 ? 46.046 -16.670 66.242 1.00 25.48 214 ILE A C 1
ATOM 1621 O O . ILE A 1 236 ? 46.096 -17.382 67.242 1.00 28.07 214 ILE A O 1
ATOM 1626 N N . ASN A 1 237 ? 45.556 -15.432 66.269 1.00 23.64 215 ASN A N 1
ATOM 1627 C CA . ASN A 1 237 ? 45.043 -14.862 67.509 1.00 25.50 215 ASN A CA 1
ATOM 1628 C C . ASN A 1 237 ? 43.664 -15.391 67.889 1.00 27.75 215 ASN A C 1
ATOM 1629 O O . ASN A 1 237 ? 43.385 -15.596 69.069 1.00 31.04 215 ASN A O 1
ATOM 1634 N N . ARG A 1 238 ? 42.828 -15.660 66.929 1.00 26.51 216 ARG A N 1
ATOM 1635 C CA . ARG A 1 238 ? 41.463 -16.028 67.212 1.00 28.54 216 ARG A CA 1
ATOM 1636 C C . ARG A 1 238 ? 41.109 -17.453 66.871 1.00 29.42 216 ARG A C 1
ATOM 1637 O O . ARG A 1 238 ? 39.996 -17.828 67.050 1.00 30.59 216 ARG A O 1
ATOM 1645 N N . LYS A 1 239 ? 42.053 -18.172 66.311 1.00 26.83 217 LYS A N 1
ATOM 1646 C CA . LYS A 1 239 ? 41.906 -19.597 65.973 1.00 29.56 217 LYS A CA 1
ATOM 1647 C C . LYS A 1 239 ? 40.773 -19.870 64.978 1.00 28.91 217 LYS A C 1
ATOM 1648 O O . LYS A 1 239 ? 40.151 -20.941 65.011 1.00 32.37 217 LYS A O 1
ATOM 1654 N N . GLU A 1 240 ? 40.519 -18.914 64.087 1.00 30.25 218 GLU A N 1
ATOM 1655 C CA . GLU A 1 240 ? 39.511 -19.044 63.037 1.00 30.26 218 GLU A CA 1
ATOM 1656 C C . GLU A 1 240 ? 40.176 -19.409 61.716 1.00 31.15 218 GLU A C 1
ATOM 1657 O O . GLU A 1 240 ? 40.307 -18.579 60.817 1.00 30.57 218 GLU A O 1
ATOM 1663 N N . GLU A 1 241 ? 40.589 -20.662 61.604 1.00 29.81 219 GLU A N 1
ATOM 1664 C CA . GLU A 1 241 ? 41.318 -21.131 60.437 1.00 30.81 219 GLU A CA 1
ATOM 1665 C C . GLU A 1 241 ? 40.498 -21.029 59.158 1.00 31.64 219 GLU A C 1
ATOM 1666 O O . GLU A 1 241 ? 41.005 -20.613 58.114 1.00 30.93 219 GLU A O 1
ATOM 1672 N N . GLU A 1 242 ? 39.234 -21.442 59.238 1.00 34.62 220 GLU A N 1
ATOM 1673 C CA . GLU A 1 242 ? 38.354 -21.443 58.075 1.00 35.09 220 GLU A CA 1
ATOM 1674 C C . GLU A 1 242 ? 38.146 -20.040 57.515 1.00 32.14 220 GLU A C 1
ATOM 1675 O O . GLU A 1 242 ? 38.268 -19.816 56.309 1.00 32.86 220 GLU A O 1
ATOM 1681 N N . ASN A 1 243 ? 37.849 -19.089 58.389 1.00 31.69 221 ASN A N 1
ATOM 1682 C CA . ASN A 1 243 ? 37.622 -17.722 57.941 1.00 31.30 221 ASN A CA 1
ATOM 1683 C C . ASN A 1 243 ? 38.888 -17.113 57.351 1.00 30.79 221 ASN A C 1
ATOM 1684 O O . ASN A 1 243 ? 38.843 -16.436 56.324 1.00 29.47 221 ASN A O 1
ATOM 1689 N N . ALA A 1 244 ? 40.023 -17.372 57.991 1.00 27.22 222 ALA A N 1
ATOM 1690 C CA . ALA A 1 244 ? 41.299 -16.884 57.482 1.00 25.52 222 ALA A CA 1
ATOM 1691 C C . ALA A 1 244 ? 41.584 -17.445 56.093 1.00 26.03 222 ALA A C 1
ATOM 1692 O O . ALA A 1 244 ? 42.038 -16.725 55.208 1.00 24.81 222 ALA A O 1
ATOM 1694 N N . LYS A 1 245 ? 41.323 -18.736 55.902 1.00 25.55 223 LYS A N 1
ATOM 1695 C CA . LYS A 1 245 ? 41.592 -19.360 54.611 1.00 26.08 223 LYS A CA 1
ATOM 1696 C C . LYS A 1 245 ? 40.766 -18.711 53.506 1.00 25.13 223 LYS A C 1
ATOM 1697 O O . LYS A 1 245 ? 41.285 -18.403 52.435 1.00 26.37 223 LYS A O 1
ATOM 1703 N N . GLN A 1 246 ? 39.482 -18.499 53.764 1.00 27.99 224 GLN A N 1
ATOM 1704 C CA . GLN A 1 246 ? 38.621 -17.866 52.771 1.00 29.10 224 GLN A CA 1
ATOM 1705 C C . GLN A 1 246 ? 39.072 -16.442 52.419 1.00 27.95 224 GLN A C 1
ATOM 1706 O O . GLN A 1 246 ? 39.055 -16.059 51.248 1.00 28.63 224 GLN A O 1
ATOM 1712 N N . ILE A 1 247 ? 39.482 -15.665 53.420 1.00 27.49 225 ILE A N 1
ATOM 1713 C CA . ILE A 1 247 ? 40.059 -14.337 53.184 1.00 27.33 225 ILE A CA 1
ATOM 1714 C C . ILE A 1 247 ? 41.245 -14.413 52.210 1.00 26.86 225 ILE A C 1
ATOM 1715 O O . ILE A 1 247 ? 41.329 -13.668 51.228 1.00 26.53 225 ILE A O 1
ATOM 1720 N N . LEU A 1 248 ? 42.193 -15.305 52.504 1.00 23.73 226 LEU A N 1
ATOM 1721 C CA . LEU A 1 248 ? 43.374 -15.441 51.666 1.00 23.78 226 LEU A CA 1
ATOM 1722 C C . LEU A 1 248 ? 43.011 -15.840 50.253 1.00 24.53 226 LEU A C 1
ATOM 1723 O O . LEU A 1 248 ? 43.589 -15.345 49.290 1.00 24.41 226 LEU A O 1
ATOM 1728 N N . GLN A 1 249 ? 42.069 -16.774 50.133 1.00 24.59 227 GLN A N 1
ATOM 1729 C CA . GLN A 1 249 ? 41.689 -17.257 48.819 1.00 25.86 227 GLN A CA 1
ATOM 1730 C C . GLN A 1 249 ? 41.127 -16.124 47.968 1.00 25.26 227 GLN A C 1
ATOM 1731 O O . GLN A 1 249 ? 41.473 -16.002 46.793 1.00 25.97 227 GLN A O 1
ATOM 1737 N N . ARG A 1 250 ? 40.294 -15.276 48.562 1.00 26.02 228 ARG A N 1
ATOM 1738 C CA . ARG A 1 250 ? 39.778 -14.121 47.830 1.00 26.74 228 ARG A CA 1
ATOM 1739 C C . ARG A 1 250 ? 40.851 -13.057 47.551 1.00 25.67 228 ARG A C 1
ATOM 1740 O O . ARG A 1 250 ? 40.994 -12.598 46.416 1.00 25.92 228 ARG A O 1
ATOM 1748 N N . LEU A 1 251 ? 41.606 -12.674 48.579 1.00 24.71 229 LEU A N 1
ATOM 1749 C CA . LEU A 1 251 ? 42.631 -11.627 48.441 1.00 24.98 229 LEU A CA 1
ATOM 1750 C C . LEU A 1 251 ? 43.694 -11.979 47.409 1.00 25.26 229 LEU A C 1
ATOM 1751 O O . LEU A 1 251 ? 44.181 -11.127 46.669 1.00 25.18 229 LEU A O 1
ATOM 1756 N N . TRP A 1 252 ? 44.075 -13.250 47.378 1.00 23.86 230 TRP A N 1
ATOM 1757 C CA . TRP A 1 252 ? 45.190 -13.653 46.546 1.00 25.48 230 TRP A CA 1
ATOM 1758 C C . TRP A 1 252 ? 44.732 -14.357 45.267 1.00 26.61 230 TRP A C 1
ATOM 1759 O O . TRP A 1 252 ? 45.559 -14.796 44.474 1.00 27.98 230 TRP A O 1
ATOM 1770 N N . GLY A 1 253 ? 43.418 -14.454 45.080 1.00 26.12 231 GLY A N 1
ATOM 1771 C CA . GLY A 1 253 ? 42.847 -14.935 43.833 1.00 27.80 231 GLY A CA 1
ATOM 1772 C C . GLY A 1 253 ? 43.179 -16.380 43.501 1.00 28.55 231 GLY A C 1
ATOM 1773 O O . GLY A 1 253 ? 43.383 -16.723 42.335 1.00 29.36 231 GLY A O 1
ATOM 1774 N N . THR A 1 254 ? 43.254 -17.225 44.522 1.00 27.10 232 THR A N 1
ATOM 1775 C CA . THR A 1 254 ? 43.554 -18.641 44.305 1.00 27.52 232 THR A CA 1
ATOM 1776 C C . THR A 1 254 ? 42.983 -19.500 45.415 1.00 28.77 232 THR A C 1
ATOM 1777 O O . THR A 1 254 ? 42.915 -19.103 46.571 1.00 27.46 232 THR A O 1
ATOM 1781 N N . GLN A 1 255 ? 42.563 -20.699 45.040 1.00 27.53 233 GLN A N 1
ATOM 1782 C CA . GLN A 1 255 ? 42.033 -21.666 45.978 1.00 29.10 233 GLN A CA 1
ATOM 1783 C C . GLN A 1 255 ? 43.150 -22.293 46.815 1.00 27.83 233 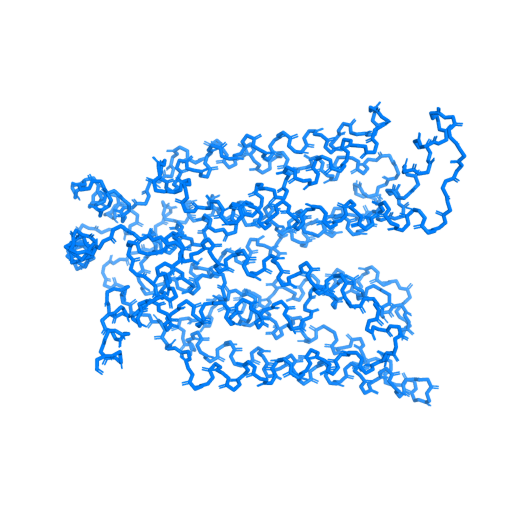GLN A C 1
ATOM 1784 O O . GLN A 1 255 ? 42.940 -22.712 47.952 1.00 27.66 233 GLN A O 1
ATOM 1790 N N . ASP A 1 256 ? 44.344 -22.323 46.249 1.00 28.59 234 ASP A N 1
ATOM 1791 C CA . ASP A 1 256 ? 45.455 -23.053 46.846 1.00 29.96 234 ASP A CA 1
ATOM 1792 C C . ASP A 1 256 ? 46.314 -22.142 47.724 1.00 28.63 234 ASP A C 1
ATOM 1793 O O . ASP A 1 256 ? 47.191 -21.438 47.225 1.00 29.10 234 ASP A O 1
ATOM 1798 N N . VAL A 1 257 ? 46.065 -22.175 49.032 1.00 26.13 235 VAL A N 1
ATOM 1799 C CA . VAL A 1 257 ? 46.841 -21.360 49.966 1.00 25.48 235 VAL A CA 1
ATOM 1800 C C . VAL A 1 257 ? 47.381 -22.188 51.137 1.00 27.22 235 VAL A C 1
ATOM 1801 O O . VAL A 1 257 ? 47.683 -21.644 52.202 1.00 25.70 235 VAL A O 1
ATOM 1805 N N . SER A 1 258 ? 47.509 -23.500 50.935 1.00 26.67 236 SER A N 1
ATOM 1806 C CA . SER A 1 258 ? 47.958 -24.404 51.993 1.00 26.91 236 SER A CA 1
ATOM 1807 C C . SER A 1 258 ? 49.319 -24.042 52.580 1.00 25.53 236 SER A C 1
ATOM 1808 O O . SER A 1 258 ? 49.526 -24.151 53.792 1.00 26.52 236 SER A O 1
ATOM 1811 N N . GLN A 1 259 ? 50.246 -23.626 51.755 1.00 27.10 237 GLN A N 1
ATOM 1812 C CA . GLN A 1 259 ? 51.567 -23.268 52.227 1.00 28.37 237 GLN A CA 1
ATOM 1813 C C . GLN A 1 259 ? 51.491 -22.161 53.251 1.00 26.58 237 GLN A C 1
ATOM 1814 O O . GLN A 1 259 ? 52.152 -22.206 54.234 1.00 27.23 237 GLN A O 1
ATOM 1820 N N . ASP A 1 260 ? 50.673 -21.164 52.979 1.00 25.47 238 ASP A N 1
ATOM 1821 C CA . ASP A 1 260 ? 50.561 -20.034 53.890 1.00 26.17 238 ASP A CA 1
ATOM 1822 C C . ASP A 1 260 ? 49.738 -20.377 55.125 1.00 24.43 238 ASP A C 1
ATOM 1823 O O . ASP A 1 260 ? 50.083 -19.963 56.226 1.00 24.14 238 ASP A O 1
ATOM 1828 N N . ILE A 1 261 ? 48.672 -21.156 54.965 1.00 22.36 239 ILE A N 1
ATOM 1829 C CA . ILE A 1 261 ? 47.897 -21.558 56.131 1.00 22.94 239 ILE A CA 1
ATOM 1830 C C . ILE A 1 261 ? 48.742 -22.425 57.075 1.00 23.93 239 ILE A C 1
ATOM 1831 O O . ILE A 1 261 ? 48.678 -22.267 58.292 1.00 24.16 239 ILE A O 1
ATOM 1836 N N . GLN A 1 262 ? 49.547 -23.330 56.529 1.00 23.46 240 GLN A N 1
ATOM 1837 C CA . GLN A 1 262 ? 50.381 -24.162 57.396 1.00 24.75 240 GLN A CA 1
ATOM 1838 C C . GLN A 1 262 ? 51.459 -23.330 58.095 1.00 23.38 240 GLN A C 1
ATOM 1839 O O . GLN A 1 262 ? 51.790 -23.602 59.257 1.00 24.01 240 GLN A O 1
ATOM 1845 N N . GLU A 1 263 ? 51.968 -22.301 57.416 1.00 23.55 241 GLU A N 1
ATOM 1846 C CA . GLU A 1 263 ? 52.926 -21.380 58.038 1.00 23.54 241 GLU A CA 1
ATOM 1847 C C . GLU A 1 263 ? 52.254 -20.655 59.208 1.00 23.50 241 GLU A C 1
ATOM 1848 O O . GLU A 1 263 ? 52.842 -20.500 60.280 1.00 23.66 241 GLU A O 1
ATOM 1854 N N . MET A 1 264 ? 51.004 -20.249 59.014 1.00 22.86 242 MET A N 1
ATOM 1855 C CA . MET A 1 264 ? 50.266 -19.584 60.084 1.00 22.61 242 MET A CA 1
ATOM 1856 C C . MET A 1 264 ? 49.943 -20.536 61.226 1.00 24.23 242 MET A C 1
ATOM 1857 O O . MET A 1 264 ? 49.942 -20.127 62.386 1.00 22.92 242 MET A O 1
ATOM 1862 N N . LYS A 1 265 ? 49.672 -21.805 60.908 1.00 23.89 243 LYS A N 1
ATOM 1863 C CA . LYS A 1 265 ? 49.407 -22.787 61.952 1.00 24.81 243 LYS A CA 1
ATOM 1864 C C . LYS A 1 265 ? 50.683 -23.038 62.762 1.00 24.08 243 LYS A C 1
ATOM 1865 O O . LYS A 1 265 ? 50.619 -23.213 63.983 1.00 25.98 243 LYS A O 1
ATOM 1871 N N . ASP A 1 266 ? 51.836 -23.025 62.093 1.00 25.28 244 ASP A N 1
ATOM 1872 C CA . ASP A 1 266 ? 53.118 -23.112 62.799 1.00 27.14 244 ASP A CA 1
ATOM 1873 C C . ASP A 1 266 ? 53.261 -21.933 63.765 1.00 26.11 244 ASP A C 1
ATOM 1874 O O . ASP A 1 266 ? 53.639 -22.110 64.922 1.00 26.61 244 ASP A O 1
ATOM 1879 N N . GLU A 1 267 ? 52.926 -20.732 63.293 1.00 25.22 245 GLU A N 1
ATOM 1880 C CA . GLU A 1 267 ? 52.987 -19.547 64.143 1.00 24.96 245 GLU A CA 1
ATOM 1881 C C . GLU A 1 267 ? 51.973 -19.597 65.273 1.00 23.65 245 GLU A C 1
ATOM 1882 O O . GLU A 1 267 ? 52.231 -19.074 66.360 1.00 24.94 245 GLU A O 1
ATOM 1888 N N . SER A 1 268 ? 50.820 -20.215 65.021 1.00 24.61 246 SER A N 1
ATOM 1889 C CA . SER A 1 268 ? 49.820 -20.385 66.060 1.00 25.51 246 SER A CA 1
ATOM 1890 C C . SER A 1 268 ? 50.340 -21.322 67.147 1.00 26.34 246 SER A C 1
ATOM 1891 O O . SER A 1 268 ? 50.157 -21.055 68.334 1.00 26.90 246 SER A O 1
ATOM 1894 N N . ALA A 1 269 ? 50.998 -22.409 66.744 1.00 25.76 247 ALA A N 1
ATOM 1895 C CA . ALA A 1 269 ? 51.613 -23.310 67.717 1.00 27.22 247 ALA A CA 1
ATOM 1896 C C . ALA A 1 269 ? 52.655 -22.548 68.532 1.00 27.73 247 ALA A C 1
ATOM 1897 O O . ALA A 1 269 ? 52.696 -22.647 69.761 1.00 28.10 247 ALA A O 1
ATOM 1899 N N . ARG A 1 270 ? 53.468 -21.749 67.847 1.00 27.84 248 ARG A N 1
ATOM 1900 C CA . ARG A 1 270 ? 54.486 -20.952 68.518 1.00 27.18 248 ARG A CA 1
ATOM 1901 C C . ARG A 1 270 ? 53.876 -19.980 69.528 1.00 27.71 248 ARG A C 1
ATOM 1902 O O . ARG A 1 270 ? 54.331 -19.889 70.667 1.00 29.17 248 ARG A O 1
ATOM 1910 N N . MET A 1 271 ? 52.840 -19.256 69.120 1.00 27.11 249 MET A N 1
ATOM 1911 C CA . MET A 1 271 ? 52.268 -18.274 70.022 1.00 27.47 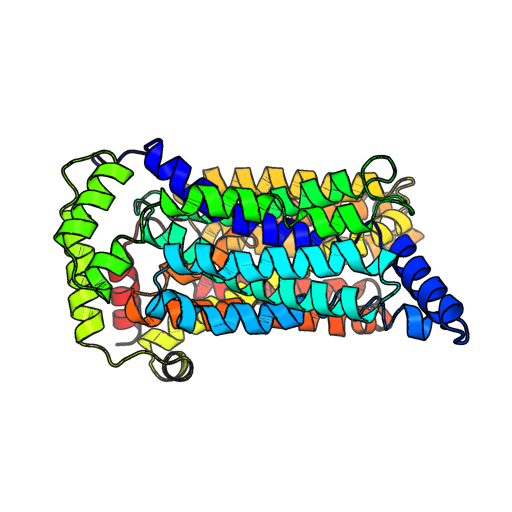249 MET A CA 1
ATOM 1912 C C . MET A 1 271 ? 51.636 -18.936 71.244 1.00 29.70 249 MET A C 1
ATOM 1913 O O . MET A 1 271 ? 51.674 -18.383 72.345 1.00 29.80 249 MET A O 1
ATOM 1918 N N . SER A 1 272 ? 51.057 -20.119 71.048 1.00 28.25 250 SER A N 1
ATOM 1919 C CA . SER A 1 272 ? 50.474 -20.867 72.158 1.00 28.80 250 SER A CA 1
ATOM 1920 C C . SER A 1 272 ? 51.551 -21.395 73.111 1.00 29.57 250 SER A C 1
ATOM 1921 O O . SER A 1 272 ? 51.279 -21.629 74.290 1.00 31.58 250 SER A O 1
ATOM 1924 N N . GLN A 1 273 ? 52.772 -21.558 72.605 1.00 28.52 251 GLN A N 1
ATOM 1925 C CA . GLN A 1 273 ? 53.864 -22.117 73.395 1.00 30.33 251 GLN A CA 1
ATOM 1926 C C . GLN A 1 273 ? 54.762 -21.060 74.035 1.00 30.16 251 GLN A C 1
ATOM 1927 O O . GLN A 1 273 ? 55.605 -21.382 74.871 1.00 30.28 251 GLN A O 1
ATOM 1933 N N . GLU A 1 274 ? 54.594 -19.802 73.637 1.00 29.12 252 GLU A N 1
ATOM 1934 C CA . GLU A 1 274 ? 55.393 -18.717 74.203 1.00 30.47 252 GLU A CA 1
ATOM 1935 C C . GLU A 1 274 ? 54.535 -17.906 75.160 1.00 29.31 252 GLU A C 1
ATOM 1936 O O . GLU A 1 274 ? 53.338 -17.736 74.940 1.00 29.98 252 GLU A O 1
ATOM 1942 N N . LYS A 1 275 ? 55.147 -17.418 76.234 1.00 30.36 253 LYS A N 1
ATOM 1943 C CA . LYS A 1 275 ? 54.444 -16.597 77.208 1.00 31.75 253 LYS A CA 1
ATOM 1944 C C . LYS A 1 275 ? 53.888 -15.347 76.525 1.00 32.13 253 LYS A C 1
ATOM 1945 O O . LYS A 1 275 ? 54.426 -14.908 75.507 1.00 31.52 253 LYS A O 1
ATOM 1951 N N . GLN A 1 276 ? 52.809 -14.790 77.066 1.00 32.67 254 GLN A N 1
ATOM 1952 C CA . GLN A 1 276 ? 52.268 -13.539 76.539 1.00 34.85 254 GLN A CA 1
ATOM 1953 C C . GLN A 1 276 ? 53.364 -12.481 76.506 1.00 33.48 254 GLN A C 1
ATOM 1954 O O . GLN A 1 276 ? 54.075 -12.285 77.489 1.00 33.92 254 GLN A O 1
ATOM 1960 N N . VAL A 1 277 ? 53.513 -11.810 75.368 1.00 31.73 255 VAL A N 1
ATOM 1961 C CA . VAL A 1 277 ? 54.634 -10.896 75.174 1.00 31.33 255 VAL A CA 1
ATOM 1962 C C . VAL A 1 277 ? 54.368 -9.522 75.792 1.00 31.65 255 VAL A C 1
ATOM 1963 O O . VAL A 1 277 ? 53.287 -8.958 75.634 1.00 32.82 255 VAL A O 1
ATOM 1967 N N . THR A 1 278 ? 55.355 -9.009 76.521 1.00 29.50 256 THR A N 1
ATOM 1968 C CA . THR A 1 278 ? 55.310 -7.652 77.052 1.00 30.58 256 THR A CA 1
ATOM 1969 C C . THR A 1 278 ? 56.446 -6.848 76.448 1.00 30.12 256 THR A C 1
ATOM 1970 O O . THR A 1 278 ? 57.409 -7.414 75.931 1.00 29.25 256 THR A O 1
ATOM 1974 N N . VAL A 1 279 ? 56.336 -5.529 76.513 1.00 29.55 257 VAL A N 1
ATOM 1975 C CA . VAL A 1 279 ? 57.381 -4.663 75.983 1.00 28.48 257 VAL A CA 1
ATOM 1976 C C . VAL A 1 279 ? 58.738 -4.968 76.616 1.00 28.91 257 VAL A C 1
ATOM 1977 O O . VAL A 1 279 ? 59.740 -5.104 75.918 1.00 29.27 257 VAL A O 1
ATOM 1981 N N . LEU A 1 280 ? 58.757 -5.118 77.936 1.00 29.74 258 LEU A N 1
ATOM 1982 C CA . LEU A 1 280 ? 60.001 -5.344 78.666 1.00 32.14 258 LEU A CA 1
ATOM 1983 C C . LEU A 1 280 ? 60.641 -6.685 78.308 1.00 30.33 258 LEU A C 1
ATOM 1984 O O . LEU A 1 280 ? 61.865 -6.815 78.296 1.00 31.35 258 LEU A O 1
ATOM 1989 N N . GLU A 1 281 ? 59.809 -7.674 77.998 1.00 29.64 259 GLU A N 1
ATOM 1990 C CA . GLU A 1 281 ? 60.293 -9.008 77.661 1.00 29.61 259 GLU A CA 1
ATOM 1991 C C . GLU A 1 281 ? 61.112 -8.995 76.373 1.00 29.17 259 GLU A C 1
ATOM 1992 O O . GLU A 1 281 ? 62.040 -9.789 76.203 1.00 27.78 259 GLU A O 1
ATOM 1998 N N . LEU A 1 282 ? 60.777 -8.075 75.470 1.00 25.61 260 LEU A N 1
ATOM 1999 C CA . LEU A 1 282 ? 61.506 -7.951 74.211 1.00 25.23 260 LEU A CA 1
ATOM 2000 C C . LEU A 1 282 ? 63.002 -7.763 74.419 1.00 25.32 260 LEU A C 1
ATOM 2001 O O . LEU A 1 282 ? 63.800 -8.169 73.587 1.00 25.85 260 LEU A O 1
ATOM 2006 N N . PHE A 1 283 ? 63.375 -7.148 75.535 1.00 27.31 261 PHE A N 1
ATOM 2007 C CA . PHE A 1 283 ? 64.775 -6.838 75.800 1.00 28.59 261 PHE A CA 1
ATOM 2008 C C . PHE A 1 283 ? 65.442 -7.888 76.685 1.00 29.77 261 PHE A C 1
ATOM 2009 O O . PHE A 1 283 ? 66.659 -7.883 76.848 1.00 32.59 261 PHE A O 1
ATOM 2017 N N . ARG A 1 284 ? 64.643 -8.792 77.241 1.00 30.14 262 ARG A N 1
ATOM 2018 C CA . ARG A 1 284 ? 65.145 -9.786 78.191 1.00 32.35 262 ARG A CA 1
ATOM 2019 C C . ARG A 1 284 ? 65.479 -11.128 77.535 1.00 34.58 262 ARG A C 1
ATOM 2020 O O . ARG A 1 284 ? 66.302 -11.889 78.046 1.00 36.83 262 ARG A O 1
ATOM 2028 N N . VAL A 1 285 ? 64.839 -11.399 76.400 1.00 32.61 263 VAL A N 1
ATOM 2029 C CA . VAL A 1 285 ? 64.940 -12.668 75.683 1.00 33.78 263 VAL A CA 1
ATOM 2030 C C . VAL A 1 285 ? 65.842 -12.526 74.467 1.00 32.14 263 VAL A C 1
ATOM 2031 O O . VAL A 1 285 ? 65.586 -11.677 73.625 1.00 28.65 263 VAL A O 1
ATOM 2035 N N . SER A 1 286 ? 66.874 -13.359 74.353 1.00 31.10 264 SER A N 1
ATOM 2036 C CA . SER A 1 286 ? 67.846 -13.201 73.268 1.00 30.60 264 SER A CA 1
ATOM 2037 C C . SER A 1 286 ? 67.201 -13.259 71.877 1.00 30.44 264 SER A C 1
ATOM 2038 O O . SER A 1 286 ? 67.545 -12.471 70.992 1.00 28.60 264 SER A O 1
ATOM 2041 N N . SER A 1 287 ? 66.246 -14.165 71.694 1.00 28.70 265 SER A N 1
ATOM 2042 C CA . SER A 1 287 ? 65.561 -14.296 70.412 1.00 27.10 265 SER A CA 1
ATOM 2043 C C . SER A 1 287 ? 64.680 -13.082 70.099 1.00 26.51 265 SER A C 1
ATOM 2044 O O . SER A 1 287 ? 64.345 -12.851 68.947 1.00 26.09 265 SER A O 1
ATOM 2047 N N . TYR A 1 288 ? 64.285 -12.335 71.126 1.00 23.91 266 TYR A N 1
ATOM 2048 C CA . TYR A 1 288 ? 63.535 -11.092 70.911 1.00 23.39 266 TYR A CA 1
ATOM 2049 C C . TYR A 1 288 ? 64.469 -9.895 70.868 1.00 24.49 266 TYR A C 1
ATOM 2050 O O . TYR A 1 288 ? 64.192 -8.908 70.180 1.00 22.47 266 TYR A O 1
ATOM 2059 N N . ARG A 1 289 ? 65.557 -9.960 71.631 1.00 23.54 267 ARG A N 1
ATOM 2060 C CA . ARG A 1 289 ? 66.396 -8.770 71.801 1.00 23.86 267 ARG A CA 1
ATOM 2061 C C . ARG A 1 289 ? 67.132 -8.451 70.515 1.00 23.03 267 ARG A C 1
ATOM 2062 O O . ARG A 1 289 ? 67.312 -7.274 70.190 1.00 22.36 267 ARG A O 1
ATOM 2070 N N . GLN A 1 290 ? 67.564 -9.479 69.782 1.00 23.20 268 GLN A N 1
ATOM 2071 C CA . GLN A 1 290 ? 68.244 -9.233 68.515 1.00 23.64 268 GLN A CA 1
ATOM 2072 C C . GLN A 1 290 ? 67.336 -8.482 67.533 1.00 20.86 268 GLN A C 1
ATOM 2073 O O . GLN A 1 290 ? 67.737 -7.444 67.020 1.00 21.15 268 GLN A O 1
ATOM 2079 N N . PRO A 1 291 ? 66.120 -8.992 67.271 1.00 20.02 269 PRO A N 1
ATOM 2080 C CA . PRO A 1 291 ? 65.308 -8.231 66.322 1.00 20.22 269 PRO A CA 1
ATOM 2081 C C . PRO A 1 291 ? 64.802 -6.903 66.879 1.00 19.22 269 PRO A C 1
ATOM 2082 O O . PRO A 1 291 ? 64.586 -6.001 66.071 1.00 19.07 269 PRO A O 1
ATOM 2086 N N . ILE A 1 292 ? 64.621 -6.744 68.191 1.00 18.69 270 ILE A N 1
ATOM 2087 C CA . ILE A 1 292 ? 64.140 -5.435 68.663 1.00 18.01 270 ILE A CA 1
ATOM 2088 C C . ILE A 1 292 ? 65.257 -4.389 68.630 1.00 18.31 270 ILE A C 1
ATOM 2089 O O . ILE A 1 292 ? 64.981 -3.218 68.387 1.00 18.46 270 ILE A O 1
ATOM 2094 N N . ILE A 1 293 ? 66.507 -4.793 68.837 1.00 19.74 271 ILE A N 1
ATOM 2095 C CA . ILE A 1 293 ? 67.607 -3.841 68.729 1.00 18.43 271 ILE A CA 1
ATOM 2096 C C . ILE A 1 293 ? 67.797 -3.447 67.270 1.00 18.66 271 ILE A C 1
ATOM 2097 O O . ILE A 1 293 ? 67.964 -2.268 66.958 1.00 17.97 271 ILE A O 1
ATOM 2102 N N . ILE A 1 294 ? 67.751 -4.427 66.375 1.00 18.57 272 ILE A N 1
ATOM 2103 C CA . ILE A 1 294 ? 67.773 -4.142 64.944 1.00 17.62 272 ILE A CA 1
ATOM 2104 C C . ILE A 1 294 ? 66.634 -3.184 64.573 1.00 18.17 272 ILE A C 1
ATOM 2105 O O . ILE A 1 294 ? 66.849 -2.195 63.866 1.00 17.60 272 ILE A O 1
ATOM 2110 N N . SER A 1 295 ? 65.429 -3.476 65.059 1.00 17.30 273 SER A N 1
ATOM 2111 C CA . SER A 1 295 ? 64.268 -2.634 64.756 1.00 16.96 273 SER A CA 1
ATOM 2112 C C . SER A 1 295 ? 64.454 -1.199 65.229 1.00 17.72 273 SER A C 1
ATOM 2113 O O . SER A 1 295 ? 64.222 -0.240 64.475 1.00 17.03 273 SER A O 1
ATOM 2116 N N . ILE A 1 296 ? 64.855 -1.044 66.487 1.00 16.73 274 ILE A N 1
ATOM 2117 C CA . ILE A 1 296 ? 65.067 0.295 67.039 1.00 16.78 274 ILE A CA 1
ATOM 2118 C C . ILE A 1 296 ? 66.186 1.043 66.311 1.00 17.17 274 ILE A C 1
ATOM 2119 O O . ILE A 1 296 ? 66.024 2.224 65.963 1.00 16.50 274 ILE A O 1
ATOM 2124 N N . VAL A 1 297 ? 67.312 0.371 66.069 1.00 17.05 275 VAL A N 1
ATOM 2125 C CA . VAL A 1 297 ? 68.441 1.028 65.402 1.00 16.89 275 VAL A CA 1
ATOM 2126 C C . VAL A 1 297 ? 68.055 1.460 63.986 1.00 16.92 275 VAL A C 1
ATOM 2127 O O . VAL A 1 297 ? 68.446 2.534 63.533 1.00 16.78 275 VAL A O 1
ATOM 2131 N N . LEU A 1 298 ? 67.236 0.663 63.311 1.00 17.42 276 LEU A N 1
ATOM 2132 C CA . LEU A 1 298 ? 66.779 1.062 61.989 1.00 16.01 276 LEU A CA 1
ATOM 2133 C C . LEU A 1 298 ? 65.890 2.313 62.057 1.00 16.94 276 LEU A C 1
ATOM 2134 O O . LEU A 1 298 ? 65.979 3.171 61.180 1.00 16.48 276 LEU A O 1
ATOM 2139 N N . GLN A 1 299 ? 65.056 2.436 63.090 1.00 17.56 277 GLN A N 1
ATOM 2140 C CA . GLN A 1 299 ? 64.282 3.680 63.236 1.00 15.83 277 GLN A CA 1
ATOM 2141 C C . GLN A 1 299 ? 65.205 4.856 63.496 1.00 17.34 277 GLN A C 1
ATOM 2142 O O . GLN A 1 299 ? 64.994 5.948 62.976 1.00 17.53 277 GLN A O 1
ATOM 2148 N N . LEU A 1 300 ? 66.215 4.643 64.330 1.00 16.82 278 LEU A N 1
ATOM 2149 C CA . LEU A 1 300 ? 67.179 5.710 64.600 1.00 17.86 278 LEU A CA 1
ATOM 2150 C C . LEU A 1 300 ? 67.909 6.107 63.327 1.00 18.72 278 LEU A C 1
ATOM 2151 O O . LEU A 1 300 ? 68.197 7.287 63.124 1.00 18.35 278 LEU A O 1
ATOM 2156 N N . SER A 1 301 ? 68.211 5.137 62.466 1.00 17.98 279 SER A N 1
ATOM 2157 C CA . SER A 1 301 ? 68.946 5.444 61.239 1.00 18.15 279 SER A CA 1
ATOM 2158 C C . SER A 1 301 ? 68.081 6.292 60.319 1.00 19.14 279 SER A C 1
ATOM 2159 O O . SER A 1 301 ? 68.592 7.115 59.561 1.00 19.09 279 SER A O 1
ATOM 2162 N N . GLN A 1 302 ? 66.763 6.128 60.416 1.00 18.02 280 GLN A N 1
ATOM 2163 C CA . GLN A 1 302 ? 65.850 6.953 59.640 1.00 17.64 280 GLN A CA 1
ATOM 2164 C C . GLN A 1 302 ? 65.789 8.394 60.157 1.00 17.22 280 GLN A C 1
ATOM 2165 O O . GLN A 1 302 ? 65.889 9.335 59.381 1.00 18.38 280 GLN A O 1
ATOM 2171 N N . GLN A 1 303 ? 65.638 8.562 61.468 1.00 17.14 281 GLN A N 1
ATOM 2172 C CA . GLN A 1 303 ? 65.432 9.897 62.034 1.00 18.13 281 GLN A CA 1
ATOM 2173 C C . GLN A 1 303 ? 66.739 10.656 62.286 1.00 18.35 281 GLN A C 1
ATOM 2174 O O . GLN A 1 303 ? 66.816 11.864 62.042 1.00 19.54 281 GLN A O 1
ATOM 2180 N N . LEU A 1 304 ? 67.764 9.952 62.764 1.00 17.54 282 LEU A N 1
ATOM 2181 C CA . LEU A 1 304 ? 69.070 10.572 63.009 1.00 18.50 282 LEU A CA 1
ATOM 2182 C C . LEU A 1 304 ? 69.874 10.742 61.718 1.00 18.53 282 LEU A C 1
ATOM 2183 O O . LEU A 1 304 ? 71.017 11.212 61.749 1.00 19.98 282 LEU A O 1
ATOM 2188 N N . SER A 1 305 ? 69.270 10.404 60.582 1.00 17.93 283 SER A N 1
ATOM 2189 C CA . SER A 1 305 ? 69.763 10.860 59.286 1.00 18.52 283 SER A CA 1
ATOM 2190 C C . SER A 1 305 ? 69.651 12.372 59.190 1.00 18.49 283 SER A C 1
ATOM 2191 O O . SER A 1 305 ? 70.330 13.005 58.374 1.00 19.38 283 SER A O 1
ATOM 2194 N N . GLY A 1 306 ? 68.749 12.932 59.993 1.00 17.17 284 GLY A N 1
ATOM 2195 C CA . GLY A 1 306 ? 68.432 14.350 59.948 1.00 18.36 284 GLY A CA 1
ATOM 2196 C C . GLY A 1 306 ? 67.354 14.720 58.944 1.00 18.90 284 GLY A C 1
ATOM 2197 O O . GLY A 1 306 ? 67.131 15.899 58.698 1.00 19.09 284 GLY A O 1
ATOM 2198 N N . ILE A 1 307 ? 66.691 13.722 58.363 1.00 17.67 285 ILE A N 1
ATOM 2199 C CA . ILE A 1 307 ? 65.726 13.973 57.286 1.00 16.83 285 ILE A CA 1
ATOM 2200 C C . ILE A 1 307 ? 64.710 15.072 57.611 1.00 18.21 285 ILE A C 1
ATOM 2201 O O . ILE A 1 307 ? 64.480 15.952 56.791 1.00 17.58 285 ILE A O 1
ATOM 2206 N N . ASN A 1 308 ? 64.111 15.070 58.799 1.00 18.32 286 ASN A N 1
ATOM 2207 C CA . ASN A 1 308 ? 63.073 16.085 59.050 1.00 18.11 286 ASN A CA 1
ATOM 2208 C C . ASN A 1 308 ? 63.662 17.448 59.380 1.00 18.67 286 ASN A C 1
ATOM 2209 O O . ASN A 1 308 ? 63.018 18.463 59.155 1.00 19.21 286 ASN A O 1
ATOM 2214 N N . ALA A 1 309 ? 64.886 17.472 59.891 1.00 18.18 287 ALA A N 1
ATOM 2215 C CA . ALA A 1 309 ? 65.599 18.736 60.084 1.00 19.66 287 ALA A CA 1
ATOM 2216 C C . ALA A 1 309 ? 65.982 19.319 58.728 1.00 19.20 287 ALA A C 1
ATOM 2217 O O . ALA A 1 309 ? 65.780 20.509 58.482 1.00 19.88 287 ALA A O 1
ATOM 2219 N N . VAL A 1 310 ? 66.527 18.484 57.848 1.00 20.09 288 VAL A N 1
ATOM 2220 C CA . VAL A 1 310 ? 66.859 18.898 56.489 1.00 20.61 288 VAL A CA 1
ATOM 2221 C C . VAL A 1 310 ? 65.603 19.379 55.765 1.00 20.96 288 VAL A C 1
ATOM 2222 O O . VAL A 1 310 ? 65.608 20.436 55.144 1.00 21.00 288 VAL A O 1
ATOM 2226 N N . PHE A 1 311 ? 64.515 18.640 55.864 1.00 20.04 289 PHE A N 1
ATOM 2227 C CA . PHE A 1 311 ? 63.309 19.038 55.183 1.00 20.62 289 PHE A CA 1
ATOM 2228 C C . PHE A 1 311 ? 62.720 20.323 55.746 1.00 21.07 289 PHE A C 1
ATOM 2229 O O . PHE A 1 311 ? 62.386 21.195 55.042 1.00 22.85 289 PHE A O 1
ATOM 2237 N N . TYR A 1 312 ? 62.597 20.408 57.043 1.00 21.85 290 TYR A N 1
ATOM 2238 C CA . TYR A 1 312 ? 62.005 21.602 57.643 1.00 22.43 290 TYR A CA 1
ATOM 2239 C C . TYR A 1 312 ? 62.840 22.848 57.367 1.00 22.98 290 TYR A C 1
ATOM 2240 O O . TYR A 1 312 ? 62.305 23.888 56.963 1.00 23.88 290 TYR A O 1
ATOM 2249 N N . TYR A 1 313 ? 64.143 22.742 57.581 1.00 21.79 291 TYR A N 1
ATOM 2250 C CA . TYR A 1 313 ? 65.021 23.899 57.447 1.00 22.04 291 TYR A CA 1
ATOM 2251 C C . TYR A 1 313 ? 65.478 24.125 56.002 1.00 22.98 291 TYR A C 1
ATOM 2252 O O . TYR A 1 313 ? 66.171 25.111 55.731 1.00 24.14 291 TYR A O 1
ATOM 2261 N N . SER A 1 314 ? 65.042 23.269 55.074 1.00 22.01 292 SER A N 1
ATOM 2262 C CA . SER A 1 314 ? 65.444 23.385 53.664 1.00 22.03 292 SER A CA 1
ATOM 2263 C C . SER A 1 314 ? 65.070 24.739 53.073 1.00 24.18 292 SER A C 1
ATOM 2264 O O . SER A 1 314 ? 65.835 25.312 52.310 1.00 23.49 292 SER A O 1
ATOM 2267 N N . THR A 1 315 ? 63.893 25.244 53.420 1.00 23.67 293 THR A N 1
ATOM 2268 C CA . THR A 1 315 ? 63.459 26.515 52.875 1.00 23.42 293 THR A CA 1
ATOM 2269 C C . THR A 1 315 ? 64.484 27.597 53.181 1.00 24.02 293 THR A C 1
ATOM 2270 O O . THR A 1 315 ? 64.860 28.370 52.299 1.00 24.80 293 THR A O 1
ATOM 2274 N N . GLY A 1 316 ? 64.941 27.635 54.428 1.00 22.57 294 GLY A N 1
ATOM 2275 C CA . GLY A 1 316 ? 65.914 28.623 54.855 1.00 23.11 294 GLY A CA 1
ATOM 2276 C C . GLY A 1 316 ? 67.293 28.386 54.270 1.00 24.36 294 GLY A C 1
ATOM 2277 O O . GLY A 1 316 ? 68.013 29.345 53.964 1.00 25.27 294 GLY A O 1
ATOM 2278 N N . ILE A 1 317 ? 67.680 27.121 54.127 1.00 22.72 295 ILE A N 1
ATOM 2279 C CA . ILE A 1 317 ? 68.981 26.813 53.549 1.00 23.05 295 ILE A CA 1
ATOM 2280 C C . ILE A 1 317 ? 68.991 27.163 52.061 1.00 23.85 295 ILE A C 1
ATOM 2281 O O . ILE A 1 317 ? 69.947 27.768 51.567 1.00 24.25 295 ILE A O 1
ATOM 2286 N N . PHE A 1 318 ? 67.925 26.790 51.355 1.00 22.76 296 PHE A N 1
ATOM 2287 C CA . PHE A 1 318 ? 67.756 27.161 49.952 1.00 21.99 296 PHE A CA 1
ATOM 2288 C C . PHE A 1 318 ? 67.858 28.680 49.802 1.00 24.42 296 PHE A C 1
ATOM 2289 O O . PHE A 1 318 ? 68.570 29.168 48.926 1.00 24.51 296 PHE A O 1
ATOM 2297 N N . LYS A 1 319 ? 67.149 29.407 50.667 1.00 24.22 297 LYS A N 1
ATOM 2298 C CA . LYS A 1 319 ? 67.152 30.869 50.664 1.00 26.63 297 LYS A CA 1
ATOM 2299 C C . LYS A 1 319 ? 68.571 31.381 50.837 1.00 26.62 297 LYS A C 1
ATOM 2300 O O . LYS A 1 319 ? 69.038 32.219 50.059 1.00 27.31 297 LYS A O 1
ATOM 2306 N N . ASP A 1 320 ? 69.266 30.867 51.846 1.00 25.40 298 ASP A N 1
ATOM 2307 C CA . ASP A 1 320 ? 70.624 31.338 52.120 1.00 27.23 298 ASP A CA 1
ATOM 2308 C C . ASP A 1 320 ? 71.589 31.031 50.982 1.00 27.69 298 ASP A C 1
ATOM 2309 O O . ASP A 1 320 ? 72.551 31.774 50.776 1.00 29.79 298 ASP A O 1
ATOM 2314 N N . ALA A 1 321 ? 71.347 29.952 50.241 1.00 25.82 299 ALA A N 1
ATOM 2315 C CA . ALA A 1 321 ? 72.188 29.628 49.091 1.00 25.41 299 ALA A CA 1
ATOM 2316 C C . ALA A 1 321 ? 71.802 30.450 47.859 1.00 26.85 299 ALA A C 1
ATOM 2317 O O . ALA A 1 321 ? 72.479 30.399 46.835 1.00 27.56 299 ALA A O 1
ATOM 2319 N N . GLY A 1 322 ? 70.711 31.201 47.956 1.00 26.20 300 GLY A N 1
ATOM 2320 C CA . GLY A 1 322 ? 70.344 32.130 46.901 1.00 26.49 300 GLY A CA 1
ATOM 2321 C C . GLY A 1 322 ? 69.158 31.748 46.032 1.00 27.51 300 GLY A C 1
ATOM 2322 O O . GLY A 1 322 ? 68.918 32.377 45.002 1.00 27.31 300 GLY A O 1
ATOM 2323 N N . VAL A 1 323 ? 68.418 30.709 46.413 1.00 26.35 301 VAL A N 1
ATOM 2324 C CA . VAL A 1 323 ? 67.174 30.420 45.707 1.00 27.29 301 VAL A CA 1
ATOM 2325 C C . VAL A 1 323 ? 66.218 31.590 45.949 1.00 27.22 301 VAL A C 1
ATOM 2326 O O . VAL A 1 323 ? 65.922 31.928 47.092 1.00 28.39 301 VAL A O 1
ATOM 2330 N N . GLN A 1 324 ? 65.747 32.215 44.875 1.00 29.00 302 GLN A N 1
ATOM 2331 C CA . GLN A 1 324 ? 64.971 33.446 45.002 1.00 30.59 302 GLN A CA 1
ATOM 2332 C C . GLN A 1 324 ? 63.541 33.171 45.455 1.00 31.51 302 GLN A C 1
ATOM 2333 O O . GLN A 1 324 ? 62.925 33.992 46.148 1.00 30.49 302 GLN A O 1
ATOM 2339 N N . GLU A 1 325 ? 63.035 32.005 45.067 1.00 31.87 303 GLU A N 1
ATOM 2340 C CA . GLU A 1 325 ? 61.697 31.554 45.431 1.00 32.69 303 GLU A CA 1
ATOM 2341 C C . GLU A 1 325 ? 61.800 30.176 46.084 1.00 28.81 303 GLU A C 1
ATOM 2342 O O . GLU A 1 325 ? 61.505 29.175 45.442 1.00 30.91 303 GLU A O 1
ATOM 2348 N N . PRO A 1 326 ? 62.235 30.127 47.356 1.00 28.47 304 PRO A N 1
ATOM 2349 C CA . PRO A 1 326 ? 62.616 28.861 48.009 1.00 27.47 304 PRO A CA 1
ATOM 2350 C C . PRO A 1 326 ? 61.486 27.854 48.105 1.00 28.89 304 PRO A C 1
ATOM 2351 O O . PRO A 1 326 ? 61.767 26.654 48.119 1.00 26.61 304 PRO A O 1
ATOM 2355 N N . ILE A 1 327 ? 60.242 28.318 48.176 1.00 30.10 305 ILE A N 1
ATOM 2356 C CA . ILE A 1 327 ? 59.106 27.411 48.306 1.00 28.63 305 ILE A CA 1
ATOM 2357 C C . ILE A 1 327 ? 59.057 26.425 47.141 1.00 29.19 305 ILE A C 1
ATOM 2358 O O . ILE A 1 327 ? 58.711 25.251 47.323 1.00 28.42 305 ILE A O 1
ATOM 2363 N N . TYR A 1 328 ? 59.448 26.876 45.954 1.00 28.66 306 TYR A N 1
ATOM 2364 C CA . TYR A 1 328 ? 59.444 26.015 44.776 1.00 30.46 306 TYR A CA 1
ATOM 2365 C C . TYR A 1 328 ? 60.537 24.944 44.840 1.00 28.00 306 TYR A C 1
ATOM 2366 O O . TYR A 1 328 ? 60.357 23.829 44.339 1.00 27.82 306 TYR A O 1
ATOM 2375 N N . ALA A 1 329 ? 61.667 25.283 45.450 1.00 23.73 307 ALA A N 1
ATOM 2376 C CA . ALA A 1 329 ? 62.725 24.304 45.667 1.00 24.50 307 ALA A CA 1
ATOM 2377 C C . ALA A 1 329 ? 62.284 23.263 46.700 1.00 23.68 307 ALA A C 1
ATOM 2378 O O . ALA A 1 329 ? 62.598 22.083 46.570 1.00 21.83 307 ALA A O 1
ATOM 2380 N N . THR A 1 330 ? 61.534 23.690 47.713 1.00 23.46 308 THR A N 1
ATOM 2381 C CA . THR A 1 330 ? 61.083 22.758 48.749 1.00 24.02 308 THR A CA 1
ATOM 2382 C C . THR A 1 330 ? 59.971 21.849 48.208 1.00 23.54 308 THR A C 1
ATOM 2383 O O . THR A 1 330 ? 59.911 20.661 48.540 1.00 22.09 308 THR A O 1
ATOM 2387 N N . ILE A 1 331 ? 59.114 22.379 47.343 1.00 22.90 309 ILE A N 1
ATOM 2388 C CA . ILE A 1 331 ? 58.139 21.527 46.663 1.00 22.73 309 ILE A CA 1
ATOM 2389 C C . ILE A 1 331 ? 58.859 20.585 45.695 1.00 22.74 309 ILE A C 1
ATOM 2390 O O . ILE A 1 331 ? 58.503 19.409 45.568 1.00 21.67 309 ILE A O 1
ATOM 2395 N N . GLY A 1 332 ? 59.906 21.082 45.042 1.00 21.32 310 GLY A N 1
ATOM 2396 C CA . GLY A 1 332 ? 60.759 20.223 44.244 1.00 21.94 310 GLY A CA 1
ATOM 2397 C C . GLY A 1 332 ? 61.299 19.053 45.055 1.00 20.48 310 GLY A C 1
ATOM 2398 O O . GLY A 1 332 ? 61.319 17.920 44.572 1.00 20.19 310 GLY A O 1
ATOM 2399 N N . ALA A 1 333 ? 61.710 19.322 46.292 1.00 20.23 311 ALA A N 1
ATOM 2400 C CA . ALA A 1 333 ? 62.195 18.266 47.175 1.00 20.07 311 ALA A CA 1
ATOM 2401 C C . ALA A 1 333 ? 61.080 17.272 47.480 1.00 18.45 311 ALA A C 1
ATOM 2402 O O . ALA A 1 333 ? 61.324 16.068 47.552 1.00 18.64 311 ALA A O 1
ATOM 2404 N N . GLY A 1 334 ? 59.861 17.780 47.647 1.00 18.98 312 GLY A N 1
ATOM 2405 C CA . GLY A 1 334 ? 58.700 16.926 47.872 1.00 18.25 312 GLY A CA 1
ATOM 2406 C C . GLY A 1 334 ? 58.398 16.029 46.686 1.00 18.77 312 GLY A C 1
ATOM 2407 O O . GLY A 1 334 ? 57.933 14.896 46.849 1.00 18.12 312 GLY A O 1
ATOM 2408 N N . VAL A 1 335 ? 58.650 16.533 45.482 1.00 18.59 313 VAL A N 1
ATOM 2409 C CA . VAL A 1 335 ? 58.494 15.738 44.272 1.00 19.09 313 VAL A CA 1
ATOM 2410 C C . VAL A 1 335 ? 59.582 14.661 44.151 1.00 18.67 313 VAL A C 1
ATOM 2411 O O . VAL A 1 335 ? 59.279 13.507 43.864 1.00 18.68 313 VAL A O 1
ATOM 2415 N N . VAL A 1 336 ? 60.842 15.032 44.373 1.00 18.06 314 VAL A N 1
ATOM 2416 C CA . VAL A 1 336 ? 61.937 14.056 44.433 1.00 17.96 314 VAL A CA 1
ATOM 2417 C C . VAL A 1 336 ? 61.629 12.982 45.485 1.00 17.65 314 VAL A C 1
ATOM 2418 O O . VAL A 1 336 ? 61.830 11.788 45.252 1.00 17.87 314 VAL A O 1
ATOM 2422 N N . ASN A 1 337 ? 61.112 13.430 46.628 1.00 18.18 315 ASN A N 1
ATOM 2423 C CA . ASN A 1 337 ? 60.710 12.564 47.743 1.00 17.63 315 ASN A CA 1
ATOM 2424 C C . ASN A 1 337 ? 59.726 11.480 47.283 1.00 17.32 315 ASN A C 1
ATOM 2425 O O . ASN A 1 337 ? 59.792 10.330 47.699 1.00 18.04 315 ASN A O 1
ATOM 2430 N N . THR A 1 338 ? 58.821 11.855 46.390 1.00 17.82 316 THR A N 1
ATOM 2431 C CA . THR A 1 338 ? 57.817 10.931 45.888 1.00 17.47 316 THR A CA 1
ATOM 2432 C C . THR A 1 338 ? 58.398 10.004 44.820 1.00 18.91 316 THR A C 1
ATOM 2433 O O . THR A 1 338 ? 58.220 8.784 44.869 1.00 18.28 316 THR A O 1
ATOM 2437 N N . ILE A 1 339 ? 59.109 10.592 43.861 1.00 19.62 317 ILE A N 1
ATOM 2438 C CA . ILE A 1 339 ? 59.699 9.831 42.765 1.00 19.90 317 ILE A CA 1
ATOM 2439 C C . ILE A 1 339 ? 60.557 8.675 43.267 1.00 18.80 317 ILE A C 1
ATOM 2440 O O . ILE A 1 339 ? 60.436 7.536 42.796 1.00 19.14 317 ILE A O 1
ATOM 2445 N N . PHE A 1 340 ? 61.421 8.946 44.239 1.00 17.92 318 PHE A N 1
ATOM 2446 C CA . PHE A 1 340 ? 62.353 7.905 44.640 1.00 17.04 318 PHE A CA 1
ATOM 2447 C C . PHE A 1 340 ? 61.751 6.902 45.613 1.00 17.78 318 PHE A C 1
ATOM 2448 O O . PHE A 1 340 ? 62.305 5.823 45.808 1.00 17.89 318 PHE A O 1
ATOM 2456 N N . THR A 1 341 ? 60.581 7.209 46.166 1.00 18.01 319 THR A N 1
ATOM 2457 C CA . THR A 1 341 ? 59.849 6.189 46.902 1.00 17.40 319 THR A CA 1
ATOM 2458 C C . THR A 1 341 ? 59.294 5.160 45.909 1.00 17.85 319 THR A C 1
ATOM 2459 O O . THR A 1 341 ? 59.269 3.964 46.185 1.00 17.62 319 THR A O 1
ATOM 2463 N N . VAL A 1 342 ? 58.879 5.634 44.738 1.00 18.79 320 VAL A N 1
ATOM 2464 C CA . VAL A 1 342 ? 58.410 4.733 43.688 1.00 19.91 320 VAL A CA 1
ATOM 2465 C C . VAL A 1 342 ? 59.569 3.894 43.151 1.00 19.74 320 VAL A C 1
ATOM 2466 O O . VAL A 1 342 ? 59.403 2.706 42.886 1.00 20.37 320 VAL A O 1
ATOM 2470 N N . VAL A 1 343 ? 60.747 4.500 43.013 1.00 20.15 321 VAL A N 1
ATOM 2471 C CA . VAL A 1 343 ? 61.939 3.739 42.638 1.00 19.65 321 VAL A CA 1
ATOM 2472 C C . VAL A 1 343 ? 62.192 2.597 43.626 1.00 20.18 321 VAL A C 1
ATOM 2473 O O . VAL A 1 343 ? 62.414 1.451 43.225 1.00 20.83 321 VAL A O 1
ATOM 2477 N N . SER A 1 344 ? 62.138 2.909 44.918 1.00 19.29 322 SER A N 1
ATOM 2478 C CA . SER A 1 344 ? 62.327 1.907 45.966 1.00 19.01 322 SER A CA 1
ATOM 2479 C C . SER A 1 344 ? 61.312 0.766 45.861 1.00 19.34 322 SER A C 1
ATOM 2480 O O . SER A 1 344 ? 61.665 -0.412 45.999 1.00 19.43 322 SER A O 1
ATOM 2483 N N . LEU A 1 345 ? 60.060 1.134 45.612 1.00 18.95 323 LEU A N 1
ATOM 2484 C CA . LEU A 1 345 ? 58.966 0.182 45.444 1.00 20.36 323 LEU A CA 1
ATOM 2485 C C . LEU A 1 345 ? 59.308 -0.884 44.403 1.00 21.93 323 LEU A C 1
ATOM 2486 O O . LEU A 1 345 ? 59.073 -2.074 44.614 1.00 22.60 323 LEU A O 1
ATOM 2491 N N . PHE A 1 346 ? 59.900 -0.455 43.294 1.00 22.41 324 PHE A N 1
ATOM 2492 C CA . PHE A 1 346 ? 60.202 -1.372 42.203 1.00 24.62 324 PHE A CA 1
ATOM 2493 C C . PHE A 1 346 ? 61.507 -2.134 42.394 1.00 25.37 324 PHE A C 1
ATOM 2494 O O . PHE A 1 346 ? 61.772 -3.098 41.673 1.00 26.48 324 PHE A O 1
ATOM 2502 N N . LEU A 1 347 ? 62.311 -1.734 43.374 1.00 22.59 325 LEU A N 1
ATOM 2503 C CA . LEU A 1 347 ? 63.604 -2.384 43.587 1.00 21.88 325 LEU A CA 1
ATOM 2504 C C . LEU A 1 347 ? 63.683 -3.254 44.839 1.00 22.07 325 LEU A C 1
ATOM 2505 O O . LEU A 1 347 ? 64.560 -4.105 44.938 1.00 22.89 325 LEU A O 1
ATOM 2510 N N . VAL A 1 348 ? 62.784 -3.054 45.799 1.00 21.39 326 VAL A N 1
ATOM 2511 C CA . VAL A 1 348 ? 62.991 -3.664 47.113 1.00 20.77 326 VAL A CA 1
ATOM 2512 C C . VAL A 1 348 ? 62.869 -5.204 47.131 1.00 21.15 326 VAL A C 1
ATOM 2513 O O . VAL A 1 348 ? 63.492 -5.860 47.969 1.00 22.47 326 VAL A O 1
ATOM 2517 N N . GLU A 1 349 ? 62.121 -5.783 46.201 1.00 21.81 327 GLU A N 1
ATOM 2518 C CA . GLU A 1 349 ? 62.065 -7.245 46.130 1.00 23.22 327 GLU A CA 1
ATOM 2519 C C . GLU A 1 349 ? 63.202 -7.814 45.302 1.00 25.21 327 GLU A C 1
ATOM 2520 O O . GLU A 1 349 ? 63.435 -9.019 45.319 1.00 27.7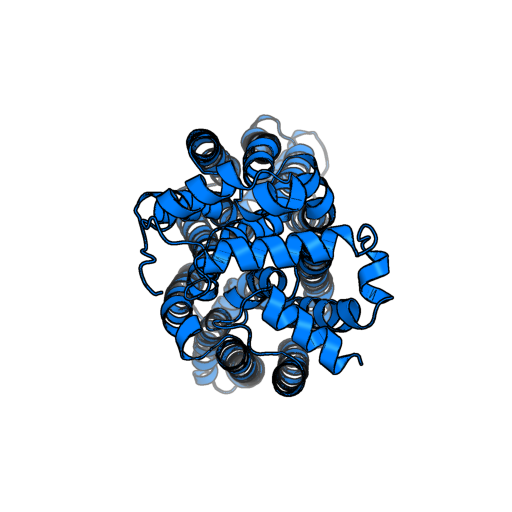9 327 GLU A O 1
ATOM 2526 N N . ARG A 1 350 ? 63.883 -6.959 44.553 1.00 24.40 328 ARG A N 1
ATOM 2527 C CA . ARG A 1 350 ? 64.978 -7.410 43.694 1.00 26.55 328 ARG A CA 1
ATOM 2528 C C . ARG A 1 350 ? 66.325 -7.202 44.376 1.00 25.36 328 ARG A C 1
ATOM 2529 O O . ARG A 1 350 ? 67.156 -8.106 44.448 1.00 26.71 328 ARG A O 1
ATOM 2537 N N . ALA A 1 351 ? 66.542 -5.990 44.872 1.00 23.50 329 ALA A N 1
ATOM 2538 C CA . ALA A 1 351 ? 67.795 -5.649 45.532 1.00 23.76 329 ALA A CA 1
ATOM 2539 C C . ALA A 1 351 ? 67.813 -6.140 46.975 1.00 23.00 329 ALA A C 1
ATOM 2540 O O . ALA A 1 351 ? 68.873 -6.404 47.544 1.00 23.89 329 ALA A O 1
ATOM 2542 N N . GLY A 1 352 ? 66.627 -6.252 47.566 1.00 22.01 330 GLY A N 1
ATOM 2543 C CA . GLY A 1 352 ? 66.510 -6.613 48.966 1.00 21.65 330 GLY A CA 1
ATOM 2544 C C . GLY A 1 352 ? 66.550 -5.405 49.887 1.00 20.21 330 GLY A C 1
ATOM 2545 O O . GLY A 1 352 ? 66.966 -4.307 49.493 1.00 20.36 330 GLY A O 1
ATOM 2546 N N . ARG A 1 353 ? 66.138 -5.618 51.134 1.00 19.30 331 ARG A N 1
ATOM 2547 C CA . ARG A 1 353 ? 66.095 -4.553 52.134 1.00 19.98 331 ARG A CA 1
ATOM 2548 C C . ARG A 1 353 ? 67.492 -4.091 52.555 1.00 18.89 331 ARG A C 1
ATOM 2549 O O . ARG A 1 353 ? 67.718 -2.894 52.723 1.00 18.80 331 ARG A O 1
ATOM 2557 N N . ARG A 1 354 ? 68.416 -5.034 52.752 1.00 18.73 332 ARG A N 1
ATOM 2558 C CA . ARG A 1 354 ? 69.778 -4.681 53.156 1.00 19.96 332 ARG A CA 1
ATOM 2559 C C . ARG A 1 354 ? 70.428 -3.711 52.186 1.00 20.28 332 ARG A C 1
ATOM 2560 O O . ARG A 1 354 ? 70.957 -2.655 52.576 1.00 18.93 332 ARG A O 1
ATOM 2568 N N . THR A 1 355 ? 70.401 -4.078 50.914 1.00 19.11 333 THR A N 1
ATOM 2569 C CA . THR A 1 355 ? 71.078 -3.311 49.883 1.00 20.39 333 THR A CA 1
ATOM 2570 C C . THR A 1 355 ? 70.514 -1.907 49.745 1.00 18.33 333 THR A C 1
ATOM 2571 O O . THR A 1 355 ? 71.273 -0.947 49.716 1.00 18.84 333 THR A O 1
ATOM 2575 N N . LEU A 1 356 ? 69.190 -1.780 49.678 1.00 17.53 334 LEU A N 1
ATOM 2576 C CA . LEU A 1 356 ? 68.585 -0.452 49.539 1.00 16.61 334 LEU A CA 1
ATOM 2577 C C . LEU A 1 356 ? 68.804 0.415 50.774 1.00 17.08 334 LEU A C 1
ATOM 2578 O O . LEU A 1 356 ? 69.045 1.621 50.644 1.00 16.96 334 LEU A O 1
ATOM 2583 N N . HIS A 1 357 ? 68.739 -0.184 51.963 1.00 16.56 335 HIS A N 1
ATOM 2584 C CA . HIS A 1 357 ? 68.934 0.603 53.167 1.00 17.09 335 HIS A CA 1
ATOM 2585 C C . HIS A 1 357 ? 70.365 1.120 53.210 1.00 16.83 335 HIS A C 1
ATOM 2586 O O . HIS A 1 357 ? 70.591 2.284 53.511 1.00 16.78 335 HIS A O 1
ATOM 2593 N N . MET A 1 358 ? 71.326 0.262 52.880 1.00 17.43 336 MET A N 1
ATOM 2594 C CA . MET A 1 358 ? 72.728 0.690 52.888 1.00 18.08 336 MET A CA 1
ATOM 2595 C C . MET A 1 358 ? 73.042 1.735 51.822 1.00 18.65 336 MET A C 1
ATOM 2596 O O . MET A 1 358 ? 73.773 2.699 52.091 1.00 18.71 336 MET A O 1
ATOM 2601 N N . ILE A 1 359 ? 72.508 1.556 50.616 1.00 18.09 337 ILE A N 1
ATOM 2602 C CA . ILE A 1 359 ? 72.722 2.554 49.570 1.00 19.29 337 ILE A CA 1
ATOM 2603 C C . ILE A 1 359 ? 72.167 3.908 50.014 1.00 18.69 337 ILE A C 1
ATOM 2604 O O . ILE A 1 359 ? 72.820 4.949 49.856 1.00 18.23 337 ILE A O 1
ATOM 2609 N N . GLY A 1 360 ? 70.976 3.904 50.607 1.00 17.28 338 GLY A N 1
ATOM 2610 C CA . GLY A 1 360 ? 70.404 5.157 51.085 1.00 17.07 338 GLY A CA 1
ATOM 2611 C C . GLY A 1 360 ? 71.230 5.814 52.177 1.00 17.05 338 GLY A C 1
ATOM 2612 O O . GLY A 1 360 ? 71.487 7.016 52.133 1.00 17.24 338 GLY A O 1
ATOM 2613 N N . LEU A 1 361 ? 71.677 5.029 53.153 1.00 16.55 339 LEU A N 1
ATOM 2614 C CA . LEU A 1 361 ? 72.477 5.581 54.246 1.00 17.14 339 LEU A CA 1
ATOM 2615 C C . LEU A 1 361 ? 73.805 6.142 53.748 1.00 17.73 339 LEU A C 1
ATOM 2616 O O . LEU A 1 361 ? 74.213 7.229 54.154 1.00 17.08 339 LEU A O 1
ATOM 2621 N N . GLY A 1 362 ? 74.470 5.391 52.872 1.00 16.68 340 GLY A N 1
ATOM 2622 C CA . GLY A 1 362 ? 75.747 5.817 52.323 1.00 17.92 340 GLY A CA 1
ATOM 2623 C C . GLY A 1 362 ? 75.614 7.068 51.468 1.00 17.22 340 GLY A C 1
ATOM 2624 O O . GLY A 1 362 ? 76.423 7.994 51.586 1.00 17.71 340 GLY A O 1
ATOM 2625 N N . GLY A 1 363 ? 74.600 7.095 50.601 1.00 17.68 341 GLY A N 1
ATOM 2626 C CA . GLY A 1 363 ? 74.324 8.241 49.751 1.00 19.13 341 GLY A CA 1
ATOM 2627 C C . GLY A 1 363 ? 73.969 9.478 50.552 1.00 18.42 341 GLY A C 1
ATOM 2628 O O . GLY A 1 363 ? 74.430 10.591 50.246 1.00 18.50 341 GLY A O 1
ATOM 2629 N N . MET A 1 364 ? 73.174 9.292 51.605 1.00 17.97 342 MET A N 1
ATOM 2630 C CA . MET A 1 364 ? 72.866 10.415 52.494 1.00 17.77 342 MET A CA 1
ATOM 2631 C C . MET A 1 364 ? 74.118 10.917 53.205 1.00 18.34 342 MET A C 1
ATOM 2632 O O . MET A 1 364 ? 74.257 12.115 53.409 1.00 19.15 342 MET A O 1
ATOM 2637 N N . ALA A 1 365 ? 75.016 10.009 53.590 1.00 18.10 343 ALA A N 1
ATOM 2638 C CA . ALA A 1 365 ? 76.252 10.414 54.260 1.00 18.87 343 ALA A CA 1
ATOM 2639 C C . ALA A 1 365 ? 77.097 11.273 53.326 1.00 19.10 343 ALA A C 1
ATOM 2640 O O . ALA A 1 365 ? 77.676 12.284 53.745 1.00 19.81 343 ALA A O 1
ATOM 2642 N N . PHE A 1 366 ? 77.147 10.894 52.053 1.00 19.20 344 PHE A N 1
ATOM 2643 C CA . PHE A 1 366 ? 77.846 11.716 51.059 1.00 20.61 344 PHE A CA 1
ATOM 2644 C C . PHE A 1 366 ? 77.227 13.100 50.947 1.00 19.62 344 PHE A C 1
ATOM 2645 O O . PHE A 1 366 ? 77.934 14.106 50.959 1.00 19.67 344 PHE A O 1
ATOM 2653 N N . CYS A 1 367 ? 75.899 13.152 50.835 1.00 19.47 345 CYS A N 1
ATOM 2654 C CA . CYS A 1 367 ? 75.220 14.432 50.631 1.00 18.82 345 CYS A CA 1
ATOM 2655 C C . CYS A 1 367 ? 75.232 15.329 51.863 1.00 18.97 345 CYS A C 1
ATOM 2656 O O . CYS A 1 367 ? 75.350 16.543 51.729 1.00 19.48 345 CYS A O 1
ATOM 2659 N N . SER A 1 368 ? 75.108 14.760 53.057 1.00 18.51 346 SER A N 1
ATOM 2660 C CA . SER A 1 368 ? 75.160 15.585 54.257 1.00 18.38 346 SER A CA 1
ATOM 2661 C C . SER A 1 368 ? 76.564 16.172 54.440 1.00 18.41 346 SER A C 1
ATOM 2662 O O . SER A 1 368 ? 76.711 17.315 54.856 1.00 19.26 346 SER A O 1
ATOM 2665 N N . THR A 1 369 ? 77.587 15.392 54.112 1.00 16.97 347 THR A N 1
ATOM 2666 C CA . THR A 1 369 ? 78.951 15.896 54.129 1.00 18.53 347 THR A CA 1
ATOM 2667 C C . THR A 1 369 ? 79.099 17.028 53.108 1.00 19.11 347 THR A C 1
ATOM 2668 O O . THR A 1 369 ? 79.722 18.066 53.386 1.00 19.56 347 THR A O 1
ATOM 2672 N N . LEU A 1 370 ? 78.511 16.837 51.931 1.00 20.13 348 LEU A N 1
ATOM 2673 C CA . LEU A 1 370 ? 78.587 17.851 50.884 1.00 22.11 348 LEU A CA 1
ATOM 2674 C C . LEU A 1 370 ? 77.821 19.120 51.279 1.00 21.59 348 LEU A C 1
ATOM 2675 O O . LEU A 1 370 ? 78.212 20.226 50.886 1.00 21.37 348 LEU A O 1
ATOM 2680 N N . MET A 1 371 ? 76.758 18.981 52.073 1.00 21.50 349 MET A N 1
ATOM 2681 C CA . MET A 1 371 ? 76.057 20.165 52.598 1.00 20.98 349 MET A CA 1
ATOM 2682 C C . MET A 1 371 ? 76.991 20.997 53.476 1.00 22.14 349 MET A C 1
ATOM 2683 O O . MET A 1 371 ? 77.091 22.218 53.326 1.00 21.83 349 MET A O 1
ATOM 2688 N N . THR A 1 372 ? 77.693 20.328 54.384 1.00 20.16 350 THR A N 1
ATOM 2689 C CA . THR A 1 372 ? 78.655 21.000 55.240 1.00 19.73 350 THR A CA 1
ATOM 2690 C C . THR A 1 372 ? 79.736 21.688 54.410 1.00 19.72 350 THR A C 1
ATOM 2691 O O . THR A 1 372 ? 80.003 22.886 54.596 1.00 20.85 350 THR A O 1
ATOM 2695 N N . VAL A 1 373 ? 80.332 20.950 53.472 1.00 19.68 351 VAL A N 1
ATOM 2696 C CA . VAL A 1 373 ? 81.433 21.497 52.672 1.00 19.90 351 VAL A CA 1
ATOM 2697 C C . VAL A 1 373 ? 80.984 22.688 51.828 1.00 20.24 351 VAL A C 1
ATOM 2698 O O . VAL A 1 373 ? 81.674 23.708 51.780 1.00 20.69 351 VAL A O 1
ATOM 2702 N N . SER A 1 374 ? 79.832 22.558 51.171 1.00 20.90 352 SER A N 1
ATOM 2703 C CA . SER A 1 374 ? 79.350 23.627 50.302 1.00 22.81 352 SER A CA 1
ATOM 2704 C C . SER A 1 374 ? 78.982 24.854 51.116 1.00 22.60 352 SER A C 1
ATOM 2705 O O . SER A 1 374 ? 79.249 25.978 50.694 1.00 23.07 352 SER A O 1
ATOM 2708 N N . LEU A 1 375 ? 78.391 24.656 52.292 1.00 21.14 353 LEU A N 1
ATOM 2709 C CA . LEU A 1 375 ? 78.027 25.808 53.121 1.00 21.17 353 LEU A CA 1
ATOM 2710 C C . LEU A 1 375 ? 79.255 26.523 53.677 1.00 21.95 353 LEU A C 1
ATOM 2711 O O . LEU A 1 375 ? 79.251 27.747 53.845 1.00 23.53 353 LEU A O 1
ATOM 2716 N N . LEU A 1 376 ? 80.306 25.767 53.964 1.00 22.14 354 LEU A N 1
ATOM 2717 C CA . LEU A 1 376 ? 81.548 26.354 54.448 1.00 23.19 354 LEU A CA 1
ATOM 2718 C C . LEU A 1 376 ? 82.275 27.138 53.366 1.00 23.72 354 LEU A C 1
ATOM 2719 O O . LEU A 1 376 ? 83.043 28.058 53.668 1.00 25.68 354 LEU A O 1
ATOM 2724 N N . LEU A 1 377 ? 82.059 26.765 52.108 1.00 23.17 355 LEU A N 1
ATOM 2725 C CA . LEU A 1 377 ? 82.815 27.358 51.001 1.00 24.01 355 LEU A CA 1
ATOM 2726 C C . LEU A 1 377 ? 82.049 28.412 50.198 1.00 26.44 355 LEU A C 1
ATOM 2727 O O . LEU A 1 377 ? 82.671 29.190 49.471 1.00 27.28 355 LEU A O 1
ATOM 2732 N N . LYS A 1 378 ? 80.722 28.438 50.313 1.00 26.59 356 LYS A N 1
ATOM 2733 C CA . LYS A 1 378 ? 79.905 29.207 49.364 1.00 26.75 356 LYS A CA 1
ATOM 2734 C C . LYS A 1 378 ? 80.089 30.722 49.439 1.00 28.86 356 LYS A C 1
ATOM 2735 O O . LYS A 1 378 ? 79.861 31.407 48.447 1.00 28.97 356 LYS A O 1
ATOM 2741 N N . ASP A 1 379 ? 80.500 31.246 50.588 1.00 29.32 357 ASP A N 1
ATOM 2742 C CA . ASP A 1 379 ? 80.696 32.701 50.697 1.00 29.85 357 ASP A CA 1
ATOM 2743 C C . ASP A 1 379 ? 82.006 33.131 50.046 1.00 34.46 357 ASP A C 1
ATOM 2744 O O . ASP A 1 379 ? 82.214 34.313 49.754 1.00 35.47 357 ASP A O 1
ATOM 2749 N N . ASN A 1 380 ? 82.896 32.173 49.825 1.00 31.70 358 ASN A N 1
ATOM 2750 C CA . ASN A 1 380 ? 84.165 32.442 49.167 1.00 32.04 358 ASN A CA 1
ATOM 2751 C C . ASN A 1 380 ? 84.105 32.033 47.704 1.00 34.51 358 ASN A C 1
ATOM 2752 O O . ASN A 1 380 ? 84.660 32.697 46.836 1.00 36.55 358 ASN A O 1
ATOM 2757 N N . TYR A 1 381 ? 83.414 30.928 47.443 1.00 30.41 359 TYR A N 1
ATOM 2758 C CA . TYR A 1 381 ? 83.269 30.396 46.097 1.00 31.14 359 TYR A CA 1
ATOM 2759 C C . TYR A 1 381 ? 81.789 30.203 45.802 1.00 31.27 359 TYR A C 1
ATOM 2760 O O . TYR A 1 381 ? 81.199 29.187 46.175 1.00 29.33 359 TYR A O 1
ATOM 2769 N N . ASN A 1 382 ? 81.185 31.180 45.133 1.00 29.05 360 ASN A N 1
ATOM 2770 C CA . ASN A 1 382 ? 79.735 31.194 44.989 1.00 29.34 360 ASN A CA 1
ATOM 2771 C C . ASN A 1 382 ? 79.161 29.980 44.262 1.00 28.10 360 ASN A C 1
ATOM 2772 O O . ASN A 1 382 ? 78.013 29.600 44.505 1.00 27.05 360 ASN A O 1
ATOM 2777 N N . GLY A 1 383 ? 79.947 29.365 43.385 1.00 28.89 361 GLY A N 1
ATOM 2778 C CA . GLY A 1 383 ? 79.505 28.164 42.693 1.00 29.10 361 GLY A CA 1
ATOM 2779 C C . GLY A 1 383 ? 79.055 27.068 43.648 1.00 27.98 361 GLY A C 1
ATOM 2780 O O . GLY A 1 383 ? 78.186 26.251 43.318 1.00 26.56 361 GLY A O 1
ATOM 2781 N N . MET A 1 384 ? 79.625 27.063 44.851 1.00 26.50 362 MET A N 1
ATOM 2782 C CA . MET A 1 384 ? 79.279 26.046 45.836 1.00 26.55 362 MET A CA 1
ATOM 2783 C C . MET A 1 384 ? 77.866 26.237 46.379 1.00 26.25 362 MET A C 1
ATOM 2784 O O . MET A 1 384 ? 77.306 25.330 46.993 1.00 24.41 362 MET A O 1
ATOM 2789 N N . SER A 1 385 ? 77.283 27.409 46.147 1.00 24.44 363 SER A N 1
ATOM 2790 C CA . SER A 1 385 ? 75.882 27.627 46.498 1.00 24.90 363 SER A CA 1
ATOM 2791 C C . SER A 1 385 ? 74.982 26.624 45.786 1.00 24.43 363 SER A C 1
ATOM 2792 O O . SER A 1 385 ? 74.025 26.105 46.360 1.00 23.61 363 SER A O 1
ATOM 2795 N N . PHE A 1 386 ? 75.289 26.358 44.525 1.00 23.02 364 PHE A N 1
ATOM 2796 C CA . PHE A 1 386 ? 74.465 25.471 43.723 1.00 23.90 364 PHE A CA 1
ATOM 2797 C C . PHE A 1 386 ? 74.708 24.016 44.098 1.00 22.98 364 PHE A C 1
ATOM 2798 O O . PHE A 1 386 ? 73.802 23.174 44.004 1.00 23.31 364 PHE A O 1
ATOM 2806 N N . VAL A 1 387 ? 75.924 23.723 44.540 1.00 22.30 365 VAL A N 1
ATOM 2807 C CA . VAL A 1 387 ? 76.243 22.396 45.045 1.00 22.31 365 VAL A CA 1
ATOM 2808 C C . VAL A 1 387 ? 75.396 22.109 46.281 1.00 22.39 365 VAL A C 1
ATOM 2809 O O . VAL A 1 387 ? 74.868 21.000 46.437 1.00 22.22 365 VAL A O 1
ATOM 2813 N N . CYS A 1 388 ? 75.243 23.111 47.143 1.00 24.28 366 CYS A N 1
ATOM 2814 C CA . CYS A 1 388 ? 74.417 22.976 48.343 1.00 23.78 366 CYS A CA 1
ATOM 2815 C C . CYS A 1 388 ? 72.965 22.652 47.997 1.00 24.40 366 CYS A C 1
ATOM 2816 O O . CYS A 1 388 ? 72.370 21.715 48.546 1.00 22.68 366 CYS A O 1
ATOM 2819 N N . ILE A 1 389 ? 72.395 23.433 47.084 1.00 22.08 367 ILE A N 1
ATOM 2820 C CA . ILE A 1 389 ? 71.031 23.191 46.609 1.00 22.81 367 ILE A CA 1
ATOM 2821 C C . ILE A 1 389 ? 70.862 21.768 46.062 1.00 22.18 367 ILE A C 1
ATOM 2822 O O . ILE A 1 389 ? 69.912 21.049 46.413 1.00 22.17 367 ILE A O 1
ATOM 2827 N N . GLY A 1 390 ? 71.794 21.337 45.221 1.00 21.40 368 GLY A N 1
ATOM 2828 C CA . GLY A 1 390 ? 71.753 19.987 44.694 1.00 21.69 368 GLY A CA 1
ATOM 2829 C C . GLY A 1 390 ? 71.931 18.908 45.754 1.00 21.86 368 GLY A C 1
ATOM 2830 O O . GLY A 1 390 ? 71.293 17.850 45.682 1.00 21.10 368 GLY A O 1
ATOM 2831 N N . ALA A 1 391 ? 72.785 19.162 46.742 1.00 21.09 369 ALA A N 1
ATOM 2832 C CA . ALA A 1 391 ? 73.051 18.159 47.780 1.00 20.83 369 ALA A CA 1
ATOM 2833 C C . ALA A 1 391 ? 71.795 17.847 48.594 1.00 19.82 369 ALA A C 1
ATOM 2834 O O . ALA A 1 391 ? 71.571 16.703 48.984 1.00 18.57 369 ALA A O 1
ATOM 2836 N N . ILE A 1 392 ? 70.971 18.860 48.845 1.00 19.69 370 ILE A N 1
ATOM 2837 C CA . ILE A 1 392 ? 69.735 18.648 49.595 1.00 19.08 370 ILE A CA 1
ATOM 2838 C C . ILE A 1 392 ? 68.767 17.776 48.799 1.00 19.10 370 ILE A C 1
ATOM 2839 O O . ILE A 1 392 ? 68.158 16.831 49.330 1.00 18.30 370 ILE A O 1
ATOM 2844 N N . LEU A 1 393 ? 68.645 18.063 47.509 1.00 19.04 371 LEU A N 1
ATOM 2845 C CA . LEU A 1 393 ? 67.735 17.292 46.667 1.00 19.90 371 LEU A CA 1
ATOM 2846 C C . LEU A 1 393 ? 68.198 15.846 46.533 1.00 19.31 371 LEU A C 1
ATOM 2847 O O . LEU A 1 393 ? 67.385 14.928 46.562 1.00 18.74 371 LEU A O 1
ATOM 2852 N N . VAL A 1 394 ? 69.501 15.633 46.397 1.00 17.94 372 VAL A N 1
ATOM 2853 C CA . VAL A 1 394 ? 70.001 14.265 46.259 1.00 17.12 372 VAL A CA 1
ATOM 2854 C C . VAL A 1 394 ? 69.943 13.527 47.602 1.00 17.14 372 VAL A C 1
ATOM 2855 O O . VAL A 1 394 ? 69.723 12.311 47.641 1.00 16.93 372 VAL A O 1
ATOM 2859 N N . PHE A 1 395 ? 70.105 14.261 48.699 1.00 18.03 373 PHE A N 1
ATOM 2860 C CA . PHE A 1 395 ? 69.926 13.691 50.036 1.00 18.03 373 PHE A CA 1
ATOM 2861 C C . PHE A 1 395 ? 68.545 13.056 50.190 1.00 17.55 373 PHE A C 1
ATOM 2862 O O . PHE A 1 395 ? 68.413 11.929 50.677 1.00 17.50 373 PHE A O 1
ATOM 2870 N N . VAL A 1 396 ? 67.521 13.795 49.775 1.00 16.45 374 VAL A N 1
ATOM 2871 C CA . VAL A 1 396 ? 66.153 13.302 49.844 1.00 16.73 374 VAL A CA 1
ATOM 2872 C C . VAL A 1 396 ? 65.949 12.066 48.949 1.00 17.04 374 VAL A C 1
ATOM 2873 O O . VAL A 1 396 ? 65.271 11.099 49.342 1.00 16.25 374 VAL A O 1
ATOM 2877 N N . ALA A 1 397 ? 66.557 12.076 47.763 1.00 16.88 375 ALA A N 1
ATOM 2878 C CA . ALA A 1 397 ? 66.497 10.923 46.862 1.00 17.43 375 ALA A CA 1
ATOM 2879 C C . ALA A 1 397 ? 67.059 9.670 47.520 1.00 16.86 375 ALA A C 1
ATOM 2880 O O . ALA A 1 397 ? 66.434 8.603 47.479 1.00 16.89 375 ALA A O 1
ATOM 2882 N N . PHE A 1 398 ? 68.243 9.786 48.123 1.00 16.47 376 PHE A N 1
ATOM 2883 C CA . PHE A 1 398 ? 68.847 8.626 48.766 1.00 16.17 376 PHE A CA 1
ATOM 2884 C C . PHE A 1 398 ? 68.042 8.191 49.981 1.00 15.74 376 PHE A C 1
ATOM 2885 O O . PHE A 1 398 ? 67.954 6.997 50.264 1.00 16.41 376 PHE A O 1
ATOM 2893 N N . PHE A 1 399 ? 67.455 9.153 50.695 1.00 17.14 377 PHE A N 1
ATOM 2894 C CA . PHE A 1 399 ? 66.616 8.803 51.834 1.00 16.00 377 PHE A CA 1
ATOM 2895 C C . PHE A 1 399 ? 65.513 7.840 51.410 1.00 16.03 377 PHE A C 1
ATOM 2896 O O . PHE A 1 399 ? 65.270 6.823 52.067 1.00 16.13 377 PHE A O 1
ATOM 2904 N N . GLU A 1 400 ? 64.852 8.137 50.298 1.00 17.00 378 GLU A N 1
ATOM 2905 C CA . GLU A 1 400 ? 63.690 7.326 49.934 1.00 16.77 378 GLU A CA 1
ATOM 2906 C C . GLU A 1 400 ? 64.046 6.019 49.236 1.00 17.74 378 GLU A C 1
ATOM 2907 O O . GLU A 1 400 ? 63.188 5.153 49.096 1.00 17.40 378 GLU A O 1
ATOM 2913 N N . ILE A 1 401 ? 65.298 5.852 48.822 1.00 16.99 379 ILE A N 1
ATOM 2914 C CA . ILE A 1 401 ? 65.718 4.581 48.229 1.00 18.42 379 ILE A CA 1
ATOM 2915 C C . ILE A 1 401 ? 65.564 3.449 49.238 1.00 18.50 379 ILE A C 1
ATOM 2916 O O . ILE A 1 401 ? 65.271 2.311 48.863 1.00 18.36 379 ILE A O 1
ATOM 2921 N N . GLY A 1 402 ? 65.748 3.755 50.518 1.00 17.37 380 GLY A N 1
ATOM 2922 C CA . GLY A 1 402 ? 65.689 2.712 51.539 1.00 17.71 380 GLY A CA 1
ATOM 2923 C C . GLY A 1 402 ? 65.301 3.203 52.930 1.00 17.30 380 GLY A C 1
ATOM 2924 O O . GLY A 1 402 ? 64.314 2.739 53.492 1.00 16.53 380 GLY A O 1
ATOM 2925 N N . PRO A 1 403 ? 66.071 4.139 53.496 1.00 16.61 381 PRO A N 1
ATOM 2926 C CA . PRO A 1 403 ? 65.826 4.557 54.884 1.00 15.92 381 PRO A CA 1
ATOM 2927 C C . PRO A 1 403 ? 64.439 5.148 55.145 1.00 15.53 381 PRO A C 1
ATOM 2928 O O . PRO A 1 403 ? 63.985 5.078 56.287 1.00 15.69 381 PRO A O 1
ATOM 2932 N N . GLY A 1 404 ? 63.780 5.695 54.131 1.00 15.03 382 GLY A N 1
ATOM 2933 C CA . GLY A 1 404 ? 62.389 6.104 54.293 1.00 14.47 382 GLY A CA 1
ATOM 2934 C C . GLY A 1 404 ? 61.456 4.907 54.454 1.00 14.96 382 GLY A C 1
ATOM 2935 O O . GLY A 1 404 ? 60.839 4.706 55.499 1.00 15.37 382 GLY A O 1
ATOM 2936 N N . PRO A 1 405 ? 61.339 4.082 53.408 1.00 15.09 383 PRO A N 1
ATOM 2937 C CA . PRO A 1 405 ? 60.299 3.044 53.461 1.00 15.42 383 PRO A CA 1
ATOM 2938 C C . PRO A 1 405 ? 60.596 1.853 54.378 1.00 15.82 383 PRO A C 1
ATOM 2939 O O . PRO A 1 405 ? 59.695 1.340 55.040 1.00 15.70 383 PRO A O 1
ATOM 2943 N N . ILE A 1 406 ? 61.845 1.415 54.424 1.00 14.89 384 ILE A N 1
ATOM 2944 C CA . ILE A 1 406 ? 62.134 0.095 54.973 1.00 15.74 384 ILE A CA 1
ATOM 2945 C C . ILE A 1 406 ? 61.960 0.011 56.501 1.00 15.94 384 ILE A C 1
ATOM 2946 O O . ILE A 1 406 ? 61.350 -0.945 56.987 1.00 16.05 384 ILE A O 1
ATOM 2951 N N . PRO A 1 407 ? 62.441 1.008 57.265 1.00 15.40 385 PRO A N 1
ATOM 2952 C CA . PRO A 1 407 ? 62.281 0.867 58.718 1.00 15.07 385 PRO A CA 1
ATOM 2953 C C . PRO A 1 407 ? 60.840 0.726 59.187 1.00 16.65 385 PRO A C 1
ATOM 2954 O O . PRO A 1 407 ? 60.617 0.036 60.179 1.00 17.49 385 PRO A O 1
ATOM 2958 N N . TRP A 1 408 ? 59.884 1.358 58.510 1.00 16.77 386 TRP A N 1
ATOM 2959 C CA . TRP A 1 408 ? 58.504 1.213 58.932 1.00 16.78 386 TRP A CA 1
ATOM 2960 C C . TRP A 1 408 ? 57.961 -0.208 58.761 1.00 18.73 386 TRP A C 1
ATOM 2961 O O . TRP A 1 408 ? 57.265 -0.707 59.645 1.00 19.52 386 TRP A O 1
ATOM 2972 N N . PHE A 1 409 ? 58.241 -0.865 57.636 1.00 16.20 387 PHE A N 1
ATOM 2973 C CA . PHE A 1 409 ? 57.636 -2.187 57.445 1.00 16.47 387 PHE A CA 1
ATOM 2974 C C . PHE A 1 409 ? 58.535 -3.328 57.904 1.00 16.99 387 PHE A C 1
ATOM 2975 O O . PHE A 1 409 ? 58.032 -4.430 58.187 1.00 17.69 387 PHE A O 1
ATOM 2983 N N . ILE A 1 410 ? 59.847 -3.111 57.983 1.00 16.44 388 ILE A N 1
ATOM 2984 C CA . ILE A 1 410 ? 60.726 -4.245 58.276 1.00 16.07 388 ILE A CA 1
ATOM 2985 C C . ILE A 1 410 ? 60.497 -4.783 59.687 1.00 18.13 388 ILE A C 1
ATOM 2986 O O . ILE A 1 410 ? 60.707 -5.977 59.938 1.00 17.39 388 ILE A O 1
ATOM 2991 N N . VAL A 1 411 ? 60.014 -3.948 60.600 1.00 17.56 389 VAL A N 1
ATOM 2992 C CA . VAL A 1 411 ? 59.766 -4.428 61.957 1.00 17.03 389 VAL A CA 1
ATOM 2993 C C . VAL A 1 411 ? 58.687 -5.517 61.954 1.00 17.76 389 VAL A C 1
ATOM 2994 O O . VAL A 1 411 ? 58.789 -6.493 62.704 1.00 18.77 389 VAL A O 1
ATOM 2998 N N . ALA A 1 412 ? 57.683 -5.380 61.096 1.00 17.35 390 ALA A N 1
ATOM 2999 C CA . ALA A 1 412 ? 56.682 -6.445 60.951 1.00 17.00 390 ALA A CA 1
ATOM 3000 C C . ALA A 1 412 ? 57.330 -7.754 60.501 1.00 18.77 390 ALA A C 1
ATOM 3001 O O . ALA A 1 412 ? 56.935 -8.838 60.942 1.00 19.43 390 ALA A O 1
ATOM 3003 N N . GLU A 1 413 ? 58.336 -7.645 59.635 1.00 18.40 391 GLU A N 1
ATOM 3004 C CA . GLU A 1 413 ? 58.986 -8.819 59.056 1.00 19.24 391 GLU A CA 1
ATOM 3005 C C . GLU A 1 413 ? 59.889 -9.537 60.045 1.00 19.40 391 GLU A C 1
ATOM 3006 O O . GLU A 1 413 ? 60.109 -10.736 59.907 1.00 20.93 391 GLU A O 1
ATOM 3012 N N . LEU A 1 414 ? 60.421 -8.809 61.022 1.00 18.02 392 LEU A N 1
ATOM 3013 C CA . LEU A 1 414 ? 61.438 -9.356 61.930 1.00 19.46 392 LEU A CA 1
ATOM 3014 C C . LEU A 1 414 ? 60.842 -10.144 63.097 1.00 19.40 392 LEU A C 1
ATOM 3015 O O . LEU A 1 414 ? 61.575 -10.760 63.880 1.00 20.01 392 LEU A O 1
ATOM 3020 N N . PHE A 1 415 ? 59.518 -10.142 63.201 1.00 18.47 393 PHE A N 1
ATOM 3021 C CA . PHE A 1 415 ? 58.831 -10.792 64.316 1.00 19.30 393 PHE A CA 1
ATOM 3022 C C . PHE A 1 415 ? 57.714 -11.712 63.868 1.00 19.72 393 PHE A C 1
ATOM 3023 O O . PHE A 1 415 ? 57.063 -11.457 62.850 1.00 19.48 393 PHE A O 1
ATOM 3031 N N . SER A 1 416 ? 57.494 -12.781 64.638 1.00 19.54 394 SER A N 1
ATOM 3032 C CA . SER A 1 416 ? 56.328 -13.626 64.458 1.00 20.20 394 SER A CA 1
ATOM 3033 C C . SER A 1 416 ? 55.088 -12.960 65.054 1.00 19.87 394 SER A C 1
ATOM 3034 O O . SER A 1 416 ? 55.167 -11.872 65.645 1.00 20.03 394 SER A O 1
ATOM 3037 N N . GLN A 1 417 ? 53.945 -13.628 64.926 1.00 20.29 395 GLN A N 1
ATOM 3038 C CA . GLN A 1 417 ? 52.663 -13.016 65.272 1.00 19.35 395 GLN A CA 1
ATOM 3039 C C . GLN A 1 417 ? 52.582 -12.526 66.718 1.00 20.32 395 GLN A C 1
ATOM 3040 O O . GLN A 1 417 ? 52.040 -11.445 66.987 1.00 21.24 395 GLN A O 1
ATOM 3046 N N . GLY A 1 418 ? 53.108 -13.314 67.647 1.00 22.68 396 GLY A N 1
ATOM 3047 C CA . GLY A 1 418 ? 52.985 -12.991 69.057 1.00 23.03 396 GLY A CA 1
ATOM 3048 C C . GLY A 1 418 ? 53.654 -11.699 69.496 1.00 21.71 396 GLY A C 1
ATOM 3049 O O . GLY A 1 418 ? 53.010 -10.826 70.066 1.00 23.38 396 GLY A O 1
ATOM 3050 N N . PRO A 1 419 ? 54.960 -11.571 69.242 1.00 19.60 397 PRO A N 1
ATOM 3051 C CA . PRO A 1 419 ? 55.653 -10.348 69.670 1.00 20.00 397 PRO A CA 1
ATOM 3052 C C . PRO A 1 419 ? 55.460 -9.149 68.736 1.00 19.44 397 PRO A C 1
ATOM 3053 O O . PRO A 1 419 ? 55.836 -8.039 69.128 1.00 18.63 397 PRO A O 1
ATOM 3057 N N . ARG A 1 420 ? 54.919 -9.352 67.536 1.00 19.26 398 ARG A N 1
ATOM 3058 C CA . ARG A 1 420 ? 54.920 -8.252 66.555 1.00 18.42 398 ARG A CA 1
ATOM 3059 C C . ARG A 1 420 ? 54.238 -6.958 67.049 1.00 18.25 398 ARG A C 1
ATOM 3060 O O . ARG A 1 420 ? 54.813 -5.890 66.882 1.00 17.79 398 ARG A O 1
ATOM 3068 N N . PRO A 1 421 ? 53.048 -7.036 67.673 1.00 17.57 399 PRO A N 1
ATOM 3069 C CA . PRO A 1 421 ? 52.457 -5.755 68.113 1.00 18.69 399 PRO A CA 1
ATOM 3070 C C . PRO A 1 421 ? 53.302 -4.995 69.143 1.00 18.28 399 PRO A C 1
ATOM 3071 O O . PRO A 1 421 ? 53.478 -3.780 69.000 1.00 18.60 399 PRO A O 1
ATOM 3075 N N . ALA A 1 422 ? 53.826 -5.688 70.150 1.00 18.45 400 ALA A N 1
ATOM 3076 C CA . ALA A 1 422 ? 54.661 -5.021 71.150 1.00 19.68 400 ALA A CA 1
ATOM 3077 C C . ALA A 1 422 ? 55.927 -4.460 70.516 1.00 18.51 400 ALA A C 1
ATOM 3078 O O . ALA A 1 422 ? 56.380 -3.374 70.881 1.00 17.92 400 ALA A O 1
ATOM 3080 N N . ALA A 1 423 ? 56.490 -5.201 69.563 1.00 17.37 401 ALA A N 1
ATOM 3081 C CA . ALA A 1 423 ? 57.700 -4.754 68.882 1.00 17.35 401 ALA A CA 1
ATOM 3082 C C . ALA A 1 423 ? 57.450 -3.504 68.039 1.00 17.57 401 ALA A C 1
ATOM 3083 O O . ALA A 1 423 ? 58.264 -2.571 68.030 1.00 17.03 401 ALA A O 1
ATOM 3085 N N . MET A 1 424 ? 56.331 -3.483 67.321 1.00 19.30 402 MET A N 1
ATOM 3086 C CA . MET A 1 424 ? 56.034 -2.319 66.492 1.00 18.34 402 MET A CA 1
ATOM 3087 C C . MET A 1 424 ? 55.680 -1.112 67.359 1.00 18.83 402 MET A C 1
ATOM 3088 O O . MET A 1 424 ? 55.960 0.033 66.985 1.00 17.53 402 MET A O 1
ATOM 3093 N N . ALA A 1 425 ? 55.130 -1.363 68.541 1.00 17.29 403 ALA A N 1
ATOM 3094 C CA . ALA A 1 425 ? 54.874 -0.290 69.504 1.00 17.74 403 ALA A CA 1
ATOM 3095 C C . ALA A 1 425 ? 56.183 0.351 69.965 1.00 17.61 403 ALA A C 1
ATOM 3096 O O . ALA A 1 425 ? 56.334 1.575 69.951 1.00 17.58 403 ALA A O 1
ATOM 3098 N N . VAL A 1 426 ? 57.133 -0.493 70.348 1.00 17.81 404 VAL A N 1
ATOM 3099 C CA . VAL A 1 426 ? 58.435 -0.051 70.822 1.00 18.48 404 VAL A CA 1
ATOM 3100 C C . VAL A 1 426 ? 59.233 0.629 69.719 1.00 17.33 404 VAL A C 1
ATOM 3101 O O . VAL A 1 426 ? 59.793 1.710 69.920 1.00 17.05 404 VAL A O 1
ATOM 3105 N N . ALA A 1 427 ? 59.278 0.001 68.548 1.00 18.68 405 ALA A N 1
ATOM 3106 C CA . ALA A 1 427 ? 60.047 0.554 67.438 1.00 18.81 405 ALA A CA 1
ATOM 3107 C C . ALA A 1 427 ? 59.428 1.856 66.941 1.00 16.82 405 ALA A C 1
ATOM 3108 O O . ALA A 1 427 ? 60.134 2.836 66.710 1.00 16.66 405 ALA A O 1
ATOM 3110 N N . GLY A 1 428 ? 58.106 1.879 66.803 1.00 17.37 406 GLY A N 1
ATOM 3111 C CA . GLY A 1 428 ? 57.423 3.088 66.375 1.00 17.29 406 GLY A CA 1
ATOM 3112 C C . GLY A 1 428 ? 57.634 4.208 67.368 1.00 16.12 406 GLY A C 1
ATOM 3113 O O . GLY A 1 428 ? 57.905 5.346 66.989 1.00 16.45 406 GLY A O 1
ATOM 3114 N N . CYS A 1 429 ? 57.536 3.893 68.655 1.00 16.49 407 CYS A N 1
ATOM 3115 C CA . CYS A 1 429 ? 57.772 4.910 69.673 1.00 17.61 407 CYS A CA 1
ATOM 3116 C C . CYS A 1 429 ? 59.206 5.447 69.595 1.00 17.00 407 CYS A C 1
ATOM 3117 O O . CYS A 1 429 ? 59.423 6.658 69.724 1.00 17.76 407 CYS A O 1
ATOM 3120 N N A SER A 1 430 ? 60.180 4.564 69.355 0.74 15.94 408 SER A N 1
ATOM 3121 N N B SER A 1 430 ? 60.280 4.564 69.355 0.26 15.94 408 SER A N 1
ATOM 3122 C CA A SER A 1 430 ? 61.575 5.004 69.242 0.74 16.11 408 SER A CA 1
ATOM 3123 C CA B SER A 1 430 ? 61.675 5.004 69.242 0.26 16.12 408 SER A CA 1
ATOM 3124 C C A SER A 1 430 ? 61.755 5.918 68.022 0.74 16.13 408 SER A C 1
ATOM 3125 C C B SER A 1 430 ? 61.855 5.918 68.022 0.26 16.14 408 SER A C 1
ATOM 3126 O O A SER A 1 430 ? 62.572 6.839 68.036 0.74 16.81 408 SER A O 1
ATOM 3127 O O B SER A 1 430 ? 62.672 6.839 68.036 0.26 16.82 408 SER A O 1
ATOM 3132 N N . ASN A 1 431 ? 60.981 5.663 66.973 1.00 17.09 409 ASN A N 1
ATOM 3133 C CA . ASN A 1 431 ? 61.013 6.512 65.786 1.00 17.14 409 ASN A CA 1
ATOM 3134 C C . ASN A 1 431 ? 60.523 7.930 66.117 1.00 16.53 409 ASN A C 1
ATOM 3135 O O . ASN A 1 431 ? 61.228 8.915 65.885 1.00 16.92 409 ASN A O 1
ATOM 3140 N N . TRP A 1 432 ? 59.321 8.021 66.682 1.00 16.07 410 TRP A N 1
ATOM 3141 C CA . TRP A 1 432 ? 58.740 9.309 67.054 1.00 16.03 410 TRP A CA 1
ATOM 3142 C C . TRP A 1 432 ? 59.578 10.037 68.106 1.00 17.21 410 TRP A C 1
ATOM 3143 O O . TRP A 1 432 ? 59.724 11.259 68.055 1.00 18.46 410 TRP A O 1
ATOM 3154 N N . THR A 1 433 ? 60.118 9.282 69.062 1.00 16.75 411 THR A N 1
ATOM 3155 C CA . THR A 1 433 ? 60.921 9.881 70.127 1.00 18.23 411 THR A CA 1
ATOM 3156 C C . THR A 1 433 ? 62.226 10.439 69.587 1.00 18.28 411 THR A C 1
ATOM 3157 O O . THR A 1 433 ? 62.639 11.540 69.973 1.00 18.33 411 THR A O 1
ATOM 3161 N N . SER A 1 434 ? 62.873 9.712 68.681 1.00 17.93 412 SER A N 1
ATOM 3162 C CA . SER A 1 434 ? 64.132 10.208 68.135 1.00 18.68 412 SER A CA 1
ATOM 3163 C C . SER A 1 434 ? 63.880 11.433 67.238 1.00 19.19 412 SER A C 1
ATOM 3164 O O . SER A 1 434 ? 64.690 12.359 67.233 1.00 19.83 412 SER A O 1
ATOM 3167 N N . ASN A 1 435 ? 62.763 11.453 66.514 1.00 19.14 413 ASN A N 1
ATOM 3168 C CA . ASN A 1 435 ? 62.326 12.658 65.805 1.00 20.60 413 ASN A CA 1
ATOM 3169 C C . ASN A 1 435 ? 62.192 13.838 66.760 1.00 20.89 413 ASN A C 1
ATOM 3170 O O . ASN A 1 435 ? 62.669 14.942 66.482 1.00 20.97 413 ASN A O 1
ATOM 3175 N N . PHE A 1 436 ? 61.543 13.597 67.894 1.00 20.01 414 PHE A N 1
ATOM 3176 C CA . PHE A 1 436 ? 61.328 14.638 68.891 1.00 20.29 414 PHE A CA 1
ATOM 3177 C C . PHE A 1 436 ? 62.673 15.200 69.369 1.00 21.48 414 PHE A C 1
ATOM 3178 O O . PHE A 1 436 ? 62.861 16.422 69.455 1.00 21.33 414 PHE A O 1
ATOM 3186 N N . LEU A 1 437 ? 63.616 14.306 69.649 1.00 20.63 415 LEU A N 1
ATOM 3187 C CA . LEU A 1 437 ? 64.938 14.712 70.122 1.00 21.95 415 LEU A CA 1
ATOM 3188 C C . LEU A 1 437 ? 65.728 15.499 69.084 1.00 22.68 415 LEU A C 1
ATOM 3189 O O . LEU A 1 437 ? 66.417 16.471 69.425 1.00 22.51 415 LEU A O 1
ATOM 3194 N N . VAL A 1 438 ? 65.641 15.091 67.821 1.00 20.83 416 VAL A N 1
ATOM 3195 C CA . VAL A 1 438 ? 66.264 15.861 66.743 1.00 21.89 416 VAL A CA 1
ATOM 3196 C C . VAL A 1 438 ? 65.697 17.279 66.675 1.00 21.52 416 VAL A C 1
ATOM 3197 O O . VAL A 1 438 ? 66.447 18.257 66.556 1.00 22.93 416 VAL A O 1
ATOM 3201 N N . GLY A 1 439 ? 64.377 17.409 66.750 1.00 21.86 417 GLY A N 1
ATOM 3202 C CA . GLY A 1 439 ? 63.762 18.725 66.727 1.00 22.91 417 GLY A CA 1
ATOM 3203 C C . GLY A 1 439 ? 64.169 19.576 67.916 1.00 23.40 417 GLY A C 1
ATOM 3204 O O . GLY A 1 439 ? 64.375 20.782 67.795 1.00 24.12 417 GLY A O 1
ATOM 3205 N N . LEU A 1 440 ? 64.293 18.940 69.072 1.00 22.66 418 LEU A N 1
ATOM 3206 C CA . LEU A 1 440 ? 64.619 19.640 70.308 1.00 24.94 418 LEU A CA 1
ATOM 3207 C C . LEU A 1 440 ? 66.056 20.151 70.332 1.00 25.30 418 LEU A C 1
ATOM 3208 O O . LEU A 1 440 ? 66.328 21.263 70.803 1.00 25.91 418 LEU A O 1
ATOM 3213 N N . LEU A 1 441 ? 66.968 19.335 69.816 1.00 23.74 419 LEU A N 1
ATOM 3214 C CA . LEU A 1 441 ? 68.405 19.578 69.956 1.00 23.80 419 LEU A CA 1
ATOM 3215 C C . LEU A 1 441 ? 69.051 20.212 68.733 1.00 25.22 419 LEU A C 1
ATOM 3216 O O . LEU A 1 441 ? 70.081 20.882 68.867 1.00 25.42 419 LEU A O 1
ATOM 3221 N N . PHE A 1 442 ? 68.477 20.016 67.546 1.00 24.25 420 PHE A N 1
ATOM 3222 C CA . PHE A 1 442 ? 69.102 20.560 66.328 1.00 25.08 420 PHE A CA 1
ATOM 3223 C C . PHE A 1 442 ? 69.329 22.085 66.348 1.00 25.84 420 PHE A C 1
ATOM 3224 O O . PHE A 1 442 ? 70.414 22.523 65.960 1.00 24.85 420 PHE A O 1
ATOM 3232 N N . PRO A 1 443 ? 68.332 22.893 66.780 1.00 24.84 421 PRO A N 1
ATOM 3233 C CA . PRO A 1 443 ? 68.592 24.343 66.773 1.00 26.82 421 PRO A CA 1
ATOM 3234 C C . PRO A 1 443 ? 69.807 24.741 67.600 1.00 27.08 421 PRO A C 1
ATOM 3235 O O . PRO A 1 443 ? 70.594 25.569 67.147 1.00 29.26 421 PRO A O 1
ATOM 3239 N N . SER A 1 444 ? 69.968 24.159 68.784 1.00 27.72 422 SER A N 1
ATOM 3240 C CA . SER A 1 444 ? 71.124 24.480 69.620 1.00 29.62 422 SER A CA 1
ATOM 3241 C C . SER A 1 444 ? 72.412 23.981 68.980 1.00 30.12 422 SER A C 1
ATOM 3242 O O . SER A 1 444 ? 73.434 24.674 68.989 1.00 30.74 422 SER A O 1
ATOM 3245 N N . ALA A 1 445 ? 72.367 22.777 68.425 1.00 27.17 423 ALA A N 1
ATOM 3246 C CA . ALA A 1 445 ? 73.539 22.210 67.777 1.00 25.65 423 ALA A CA 1
ATOM 3247 C C . ALA A 1 445 ? 73.955 23.072 66.589 1.00 26.74 423 ALA A C 1
ATOM 3248 O O . ALA A 1 445 ? 75.146 23.320 66.376 1.00 28.27 423 ALA A O 1
ATOM 3250 N N . ALA A 1 446 ? 72.974 23.544 65.828 1.00 27.31 424 ALA A N 1
ATOM 3251 C CA . ALA A 1 446 ? 73.256 24.385 64.672 1.00 26.33 424 ALA A CA 1
ATOM 3252 C C . ALA A 1 446 ? 73.846 25.726 65.111 1.00 28.92 424 ALA A C 1
ATOM 3253 O O . ALA A 1 446 ? 74.696 26.296 64.427 1.00 29.31 424 ALA A O 1
ATOM 3255 N N . HIS A 1 447 ? 73.397 26.213 66.263 1.00 29.63 425 HIS A N 1
ATOM 3256 C CA . HIS A 1 447 ? 73.851 27.499 66.785 1.00 32.18 425 HIS A CA 1
ATOM 3257 C C . HIS A 1 447 ? 75.337 27.474 67.116 1.00 32.85 425 HIS A C 1
ATOM 3258 O O . HIS A 1 447 ? 76.052 28.446 66.860 1.00 34.52 425 HIS A O 1
ATOM 3265 N N . TYR A 1 448 ? 75.802 26.364 67.679 1.00 31.87 426 TYR A N 1
ATOM 3266 C CA . TYR A 1 448 ? 77.205 26.233 68.059 1.00 32.05 426 TYR A CA 1
ATOM 3267 C C . TYR A 1 448 ? 78.086 25.760 66.910 1.00 33.31 426 TYR A C 1
ATOM 3268 O O . TYR A 1 448 ? 79.221 26.217 66.774 1.00 33.32 426 TYR A O 1
ATOM 3277 N N . LEU A 1 449 ? 77.571 24.852 66.083 1.00 28.42 427 LEU A N 1
ATOM 3278 C CA . LEU A 1 449 ? 78.404 24.189 65.080 1.00 26.23 427 LEU A CA 1
ATOM 3279 C C . LEU A 1 449 ? 78.286 24.780 63.680 1.00 24.71 427 LEU A C 1
ATOM 3280 O O . LEU A 1 449 ? 79.127 24.506 62.824 1.00 25.67 427 LEU A O 1
ATOM 3285 N N . GLY A 1 450 ? 77.250 25.579 63.444 1.00 24.82 428 GLY A N 1
ATOM 3286 C CA . GLY A 1 450 ? 77.011 26.117 62.117 1.00 26.30 428 GLY A CA 1
ATOM 3287 C C . GLY A 1 450 ? 76.922 25.016 61.076 1.00 24.68 428 GLY A C 1
ATOM 3288 O O . GLY A 1 450 ? 76.253 24.012 61.303 1.00 24.35 428 GLY A O 1
ATOM 3289 N N . ALA A 1 451 ? 77.613 25.191 59.953 1.00 24.57 429 ALA A N 1
ATOM 3290 C CA . ALA A 1 451 ? 77.593 24.212 58.868 1.00 24.32 429 ALA A CA 1
ATOM 3291 C C . ALA A 1 451 ? 78.049 22.820 59.309 1.00 23.12 429 ALA A C 1
ATOM 3292 O O . ALA A 1 451 ? 77.652 21.810 58.708 1.00 22.38 429 ALA A O 1
ATOM 3294 N N . TYR A 1 452 ? 78.874 22.747 60.353 1.00 22.10 430 TYR A N 1
ATOM 3295 C CA . TYR A 1 452 ? 79.364 21.440 60.817 1.00 21.61 430 TYR A CA 1
ATOM 3296 C C . TYR A 1 452 ? 78.283 20.591 61.466 1.00 21.30 430 TYR A C 1
ATOM 3297 O O . TYR A 1 452 ? 78.509 19.411 61.723 1.00 21.00 430 TYR A O 1
ATOM 3306 N N . VAL A 1 453 ? 77.116 21.177 61.735 1.00 20.97 431 VAL A N 1
ATOM 3307 C CA . VAL A 1 453 ? 76.059 20.426 62.399 1.00 21.36 431 VAL A CA 1
ATOM 3308 C C . VAL A 1 453 ? 75.686 19.202 61.564 1.00 20.04 431 VAL A C 1
ATOM 3309 O O . VAL A 1 453 ? 75.333 18.151 62.102 1.00 20.32 431 VAL A O 1
ATOM 3313 N N . PHE A 1 454 ? 75.797 19.309 60.246 1.00 19.95 432 PHE A N 1
ATOM 3314 C CA . PHE A 1 454 ? 75.369 18.185 59.416 1.00 20.00 432 PHE A CA 1
ATOM 3315 C C . PHE A 1 454 ? 76.330 16.999 59.519 1.00 20.09 432 PHE A C 1
ATOM 3316 O O . PHE A 1 454 ? 75.964 15.867 59.172 1.00 19.55 432 PHE A O 1
ATOM 3324 N N . ILE A 1 455 ? 77.539 17.236 60.029 1.00 19.32 433 ILE A N 1
ATOM 3325 C CA . ILE A 1 455 ? 78.482 16.139 60.264 1.00 19.67 433 ILE A CA 1
ATOM 3326 C C . ILE A 1 455 ? 77.995 15.234 61.410 1.00 20.10 433 ILE A C 1
ATOM 3327 O O . ILE A 1 455 ? 78.351 14.057 61.460 1.00 19.33 433 ILE A O 1
ATOM 3332 N N . ILE A 1 456 ? 77.174 15.763 62.317 1.00 20.57 434 ILE A N 1
ATOM 3333 C CA . ILE A 1 456 ? 76.525 14.912 63.318 1.00 21.44 434 ILE A CA 1
ATOM 3334 C C . ILE A 1 456 ? 75.670 13.847 62.639 1.00 20.15 434 ILE A C 1
ATOM 3335 O O . ILE A 1 456 ? 75.750 12.663 62.974 1.00 20.36 434 ILE A O 1
ATOM 3340 N N . PHE A 1 457 ? 74.863 14.259 61.667 1.00 19.40 435 PHE A N 1
ATOM 3341 C CA . PHE A 1 457 ? 74.051 13.302 60.928 1.00 18.69 435 PHE A CA 1
ATOM 3342 C C . PHE A 1 457 ? 74.942 12.364 60.119 1.00 18.57 435 PHE A C 1
ATOM 3343 O O . PHE A 1 457 ? 74.684 11.161 60.058 1.00 18.88 435 PHE A O 1
ATOM 3351 N N . THR A 1 458 ? 75.999 12.902 59.508 1.00 17.54 436 THR A N 1
ATOM 3352 C CA . THR A 1 458 ? 76.960 12.048 58.803 1.00 17.79 436 THR A CA 1
ATOM 3353 C C . THR A 1 458 ? 77.489 10.943 59.713 1.00 18.06 436 THR A C 1
ATOM 3354 O O . THR A 1 458 ? 77.550 9.768 59.318 1.00 18.48 436 THR A O 1
ATOM 3358 N N . GLY A 1 459 ? 77.847 11.312 60.943 1.00 18.95 437 GLY A N 1
ATOM 3359 C CA . GLY A 1 459 ? 78.364 10.333 61.892 1.00 19.45 437 GLY A CA 1
ATOM 3360 C C . GLY A 1 459 ? 77.375 9.223 62.208 1.00 18.19 437 GLY A C 1
ATOM 3361 O O . GLY A 1 459 ? 77.737 8.040 62.247 1.00 19.36 437 GLY A O 1
ATOM 3362 N N . PHE A 1 460 ? 76.119 9.600 62.424 1.00 19.45 438 PHE A N 1
ATOM 3363 C CA . PHE A 1 460 ? 75.081 8.607 62.679 1.00 19.01 438 PHE A CA 1
ATOM 3364 C C . PHE A 1 460 ? 74.870 7.729 61.452 1.00 18.82 438 PHE A C 1
ATOM 3365 O O . PHE A 1 460 ? 74.768 6.507 61.573 1.00 18.94 438 PHE A O 1
ATOM 3373 N N . LEU A 1 461 ? 74.799 8.353 60.275 1.00 17.04 439 LEU A N 1
ATOM 3374 C CA . LEU A 1 461 ? 74.578 7.611 59.036 1.00 16.69 439 LEU A CA 1
ATOM 3375 C C . LEU A 1 461 ? 75.650 6.552 58.810 1.00 16.79 439 LEU A C 1
ATOM 3376 O O . LEU A 1 461 ? 75.342 5.403 58.475 1.00 17.46 439 LEU A O 1
ATOM 3381 N N . ILE A 1 462 ? 76.909 6.934 59.003 1.00 17.49 440 ILE A N 1
ATOM 3382 C CA . ILE A 1 462 ? 78.012 5.975 58.872 1.00 18.17 440 ILE A CA 1
ATOM 3383 C C . ILE A 1 462 ? 77.964 4.863 59.925 1.00 18.33 440 ILE A C 1
ATOM 3384 O O . ILE A 1 462 ? 78.185 3.680 59.616 1.00 19.55 440 ILE A O 1
ATOM 3389 N N . THR A 1 463 ? 77.690 5.239 61.170 1.00 18.24 441 THR A N 1
ATOM 3390 C CA . THR A 1 463 ? 77.568 4.263 62.247 1.00 18.65 441 THR A CA 1
ATOM 3391 C C . THR A 1 463 ? 76.482 3.239 61.930 1.00 18.26 441 THR A C 1
ATOM 3392 O O . THR A 1 463 ? 76.672 2.039 62.116 1.00 18.81 441 THR A O 1
ATOM 3396 N N . PHE A 1 464 ? 75.341 3.719 61.438 1.00 19.07 442 PHE A N 1
ATOM 3397 C CA . PHE A 1 464 ? 74.241 2.816 61.128 1.00 18.57 442 PHE A CA 1
ATOM 3398 C C . PHE A 1 464 ? 74.417 2.061 59.809 1.00 19.00 442 PHE A C 1
ATOM 3399 O O . PHE A 1 464 ? 73.857 0.970 59.635 1.00 18.27 442 PHE A O 1
ATOM 3407 N N . LEU A 1 465 ? 75.219 2.613 58.900 1.00 18.85 443 LEU A N 1
ATOM 3408 C CA . LEU A 1 465 ? 75.614 1.890 57.692 1.00 17.83 443 LEU A CA 1
ATOM 3409 C C . LEU A 1 465 ? 76.401 0.638 58.095 1.00 18.45 443 LEU A C 1
ATOM 3410 O O . LEU A 1 465 ? 76.141 -0.479 57.611 1.00 18.62 443 LEU A O 1
ATOM 3415 N N . ALA A 1 466 ? 77.358 0.832 58.999 1.00 17.66 444 ALA A N 1
ATOM 3416 C CA . ALA A 1 466 ? 78.156 -0.288 59.501 1.00 19.19 444 ALA A CA 1
ATOM 3417 C C . ALA A 1 466 ? 77.263 -1.305 60.221 1.00 19.07 444 ALA A C 1
ATOM 3418 O O . ALA A 1 466 ? 77.374 -2.523 59.991 1.00 19.11 444 ALA A O 1
ATOM 3420 N N . PHE A 1 467 ? 76.366 -0.808 61.076 1.00 19.55 445 PHE A N 1
ATOM 3421 C CA . PHE A 1 467 ? 75.436 -1.684 61.794 1.00 19.63 445 PHE A CA 1
ATOM 3422 C C . PHE A 1 467 ? 74.609 -2.499 60.824 1.00 19.85 445 PHE A C 1
ATOM 3423 O O . PHE A 1 467 ? 74.425 -3.704 61.019 1.00 19.25 445 PHE A O 1
ATOM 3431 N N . THR A 1 468 ? 74.093 -1.843 59.787 1.00 19.05 446 THR A N 1
ATOM 3432 C CA . THR A 1 468 ? 73.221 -2.520 58.839 1.00 18.97 446 THR A CA 1
ATOM 3433 C C . THR A 1 468 ? 73.983 -3.637 58.131 1.00 19.16 446 THR A C 1
ATOM 3434 O O . THR A 1 468 ? 73.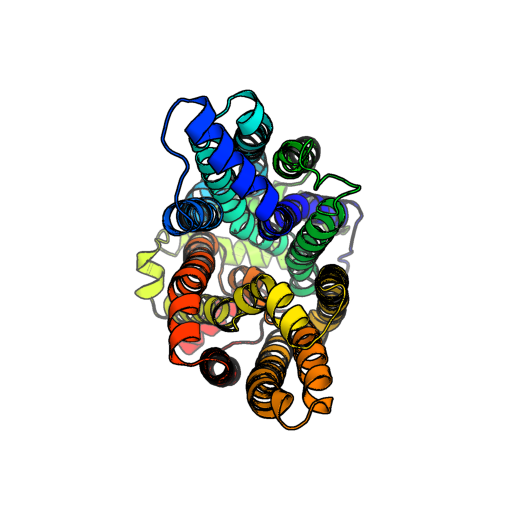505 -4.773 58.040 1.00 19.04 446 THR A O 1
ATOM 3438 N N . PHE A 1 469 ? 75.187 -3.323 57.659 1.00 18.93 447 PHE A N 1
ATOM 3439 C CA . PHE A 1 469 ? 75.973 -4.324 56.940 1.00 19.87 447 PHE A CA 1
ATOM 3440 C C . PHE A 1 469 ? 76.243 -5.565 57.790 1.00 20.34 447 PHE A C 1
ATOM 3441 O O . PHE A 1 469 ? 76.125 -6.695 57.307 1.00 20.18 447 PHE A O 1
ATOM 3449 N N . PHE A 1 470 ? 76.564 -5.360 59.061 1.00 20.30 448 PHE A N 1
ATOM 3450 C CA . PHE A 1 470 ? 76.965 -6.482 59.909 1.00 22.21 448 PHE A CA 1
ATOM 3451 C C . PHE A 1 470 ? 75.810 -7.209 60.592 1.00 21.93 448 PHE A C 1
ATOM 3452 O O . PHE A 1 470 ? 75.926 -8.397 60.906 1.00 23.31 448 PHE A O 1
ATOM 3460 N N . LYS A 1 471 ? 74.699 -6.516 60.822 1.00 21.72 449 LYS A N 1
ATOM 3461 C CA . LYS A 1 471 ? 73.707 -7.039 61.761 1.00 22.57 449 LYS A CA 1
ATOM 3462 C C . LYS A 1 471 ? 72.297 -7.220 61.216 1.00 22.41 449 LYS A C 1
ATOM 3463 O O . LYS A 1 471 ? 71.503 -7.944 61.811 1.00 23.39 449 LYS A O 1
ATOM 3469 N N . VAL A 1 472 ? 71.963 -6.570 60.108 1.00 21.04 450 VAL A N 1
ATOM 3470 C CA . VAL A 1 472 ? 70.574 -6.610 59.642 1.00 22.02 450 VAL A CA 1
ATOM 3471 C C . VAL A 1 472 ? 70.363 -7.751 58.656 1.00 22.14 450 VAL A C 1
ATOM 3472 O O . VAL A 1 472 ? 70.985 -7.788 57.604 1.00 22.46 450 VAL A O 1
ATOM 3476 N N . PRO A 1 473 ? 69.477 -8.692 58.996 1.00 22.18 451 PRO A N 1
ATOM 3477 C CA . PRO A 1 473 ? 69.246 -9.827 58.096 1.00 23.13 451 PRO A CA 1
ATOM 3478 C C . PRO A 1 473 ? 68.457 -9.431 56.856 1.00 22.26 451 PRO A C 1
ATOM 3479 O O . PRO A 1 473 ? 67.689 -8.468 56.896 1.00 22.36 451 PRO A O 1
ATOM 3483 N N . GLU A 1 474 ? 68.631 -10.165 55.765 1.00 22.22 452 GLU A N 1
ATOM 3484 C CA . GLU A 1 474 ? 67.785 -9.960 54.604 1.00 21.27 452 GLU A CA 1
ATOM 3485 C C . GLU A 1 474 ? 66.452 -10.658 54.844 1.00 21.86 452 GLU A C 1
ATOM 3486 O O . GLU A 1 474 ? 66.415 -11.841 55.198 1.00 22.63 452 GLU A O 1
ATOM 3492 N N . THR A 1 475 ? 65.365 -9.916 54.664 1.00 20.60 453 THR A N 1
ATOM 3493 C CA . THR A 1 475 ? 64.026 -10.442 54.935 1.00 20.11 453 THR A CA 1
ATOM 3494 C C . THR A 1 475 ? 63.231 -10.804 53.691 1.00 21.91 453 THR A C 1
ATOM 3495 O O . THR A 1 475 ? 62.176 -11.439 53.792 1.00 21.49 453 THR A O 1
ATOM 3499 N N . ARG A 1 476 ? 63.716 -10.384 52.531 1.00 22.26 454 ARG A N 1
ATOM 3500 C CA . ARG A 1 476 ? 63.010 -10.577 51.268 1.00 23.10 454 ARG A CA 1
ATOM 3501 C C . ARG A 1 476 ? 62.671 -12.043 50.976 1.00 23.93 454 ARG A C 1
ATOM 3502 O O . ARG A 1 476 ? 63.529 -12.917 51.082 1.00 23.83 454 ARG A O 1
ATOM 3510 N N . GLY A 1 477 ? 61.407 -12.310 50.649 1.00 22.56 455 GLY A N 1
ATOM 3511 C CA . GLY A 1 477 ? 60.986 -13.649 50.260 1.00 23.95 455 GLY A CA 1
ATOM 3512 C C . GLY A 1 477 ? 60.923 -14.678 51.371 1.00 24.89 455 GLY A C 1
ATOM 3513 O O . GLY A 1 477 ? 60.663 -15.854 51.111 1.00 26.91 455 GLY A O 1
ATOM 3514 N N . ARG A 1 478 ? 61.150 -14.253 52.609 1.00 22.95 456 ARG A N 1
ATOM 3515 C CA . ARG A 1 478 ? 61.168 -15.177 53.741 1.00 23.88 456 ARG A CA 1
ATOM 3516 C C . ARG A 1 478 ? 59.901 -15.086 54.583 1.00 23.54 456 ARG A C 1
ATOM 3517 O O . ARG A 1 478 ? 59.377 -14.001 54.802 1.00 23.01 456 ARG A O 1
ATOM 3525 N N . THR A 1 479 ? 59.404 -16.222 55.059 1.00 23.60 457 THR A N 1
ATOM 3526 C CA . THR A 1 479 ? 58.250 -16.197 55.944 1.00 22.26 457 THR A CA 1
ATOM 3527 C C . THR A 1 479 ? 58.640 -15.661 57.308 1.00 22.06 457 THR A C 1
ATOM 3528 O O . THR A 1 479 ? 59.819 -15.664 57.663 1.00 22.39 457 THR A O 1
ATOM 3532 N N . PHE A 1 480 ? 57.651 -15.204 58.078 1.00 20.86 458 PHE A N 1
ATOM 3533 C CA . PHE A 1 480 ? 57.931 -14.722 59.423 1.00 21.60 458 PHE A CA 1
ATOM 3534 C C . PHE A 1 480 ? 58.520 -15.837 60.272 1.00 22.09 458 PHE A C 1
ATOM 3535 O O . PHE A 1 480 ? 59.400 -15.598 61.090 1.00 23.02 458 PHE A O 1
ATOM 3543 N N . GLU A 1 481 ? 58.037 -17.061 60.066 1.00 23.67 459 GLU A N 1
ATOM 3544 C CA . GLU A 1 481 ? 58.549 -18.202 60.813 1.00 25.59 459 GLU A CA 1
ATOM 3545 C C . GLU A 1 481 ? 59.997 -18.525 60.420 1.00 25.73 459 GLU A C 1
ATOM 3546 O O . GLU A 1 481 ? 60.801 -18.842 61.297 1.00 25.98 459 GLU A O 1
ATOM 3552 N N . ASP A 1 482 ? 60.332 -18.427 59.128 1.00 25.37 460 ASP A N 1
ATOM 3553 C CA . ASP A 1 482 ? 61.732 -18.567 58.668 1.00 25.57 460 ASP A CA 1
ATOM 3554 C C . ASP A 1 482 ? 62.665 -17.625 59.429 1.00 24.83 460 ASP A C 1
ATOM 3555 O O . ASP A 1 482 ? 63.719 -18.005 59.929 1.00 25.27 460 ASP A O 1
ATOM 3560 N N . ILE A 1 483 ? 62.262 -16.364 59.484 1.00 22.42 461 ILE A N 1
ATOM 3561 C CA . ILE A 1 483 ? 63.083 -15.328 60.075 1.00 21.53 461 ILE A CA 1
ATOM 3562 C C . ILE A 1 483 ? 63.228 -15.555 61.575 1.00 22.43 461 ILE A C 1
ATOM 3563 O O . ILE A 1 483 ? 64.314 -15.399 62.147 1.00 22.68 461 ILE A O 1
ATOM 3568 N N . THR A 1 484 ? 62.127 -15.935 62.210 1.00 23.39 462 THR A N 1
ATOM 3569 C CA . THR A 1 484 ? 62.131 -16.172 63.648 1.00 24.46 462 THR A CA 1
ATOM 3570 C C . THR A 1 484 ? 63.041 -17.354 63.998 1.00 25.43 462 THR A C 1
ATOM 3571 O O . THR A 1 484 ? 63.843 -17.271 64.924 1.00 25.09 462 THR A O 1
ATOM 3575 N N . ARG A 1 485 ? 62.935 -18.431 63.235 1.00 25.06 463 ARG A N 1
ATOM 3576 C CA . ARG A 1 485 ? 63.777 -19.604 63.477 1.00 25.76 463 ARG A CA 1
ATOM 3577 C C . ARG A 1 485 ? 65.255 -19.260 63.331 1.00 27.35 463 ARG A C 1
ATOM 3578 O O . ARG A 1 485 ? 66.100 -19.779 64.069 1.00 27.34 463 ARG A O 1
ATOM 3586 N N . ALA A 1 486 ? 65.565 -18.372 62.391 1.00 25.75 464 ALA A N 1
ATOM 3587 C CA . ALA A 1 486 ? 66.942 -17.935 62.179 1.00 26.70 464 ALA A CA 1
ATOM 3588 C C . ALA A 1 486 ? 67.488 -17.162 63.381 1.00 27.23 464 ALA A C 1
ATOM 3589 O O . ALA A 1 486 ? 68.640 -17.356 63.772 1.00 28.32 464 ALA A O 1
ATOM 3591 N N . PHE A 1 487 ? 66.672 -16.293 63.974 1.00 24.58 465 PHE A N 1
ATOM 3592 C CA . PHE A 1 487 ? 67.084 -15.596 65.186 1.00 25.27 465 PHE A CA 1
ATOM 3593 C C . PHE A 1 487 ? 67.282 -16.546 66.358 1.00 28.85 465 PHE A C 1
ATOM 3594 O O . PHE A 1 487 ? 68.180 -16.355 67.179 1.00 29.48 465 PHE A O 1
ATOM 3602 N N . GLU A 1 488 ? 66.439 -17.568 66.440 1.00 29.41 466 GLU A N 1
ATOM 3603 C CA . GLU A 1 488 ? 66.553 -18.532 67.520 1.00 30.88 466 GLU A CA 1
ATOM 3604 C C . GLU A 1 488 ? 67.818 -19.364 67.329 1.00 34.00 466 GLU A C 1
ATOM 3605 O O . GLU A 1 488 ? 68.509 -19.678 68.294 1.00 36.17 466 GLU A O 1
ATOM 3611 N N . GLY A 1 489 ? 68.132 -19.685 66.077 1.00 32.43 467 GLY A N 1
ATOM 3612 C CA . GLY A 1 489 ? 69.350 -20.411 65.755 1.00 34.91 467 GLY A CA 1
ATOM 3613 C C . GLY A 1 489 ? 70.602 -19.620 66.084 1.00 38.17 467 GLY A C 1
ATOM 3614 O O . GLY A 1 489 ? 71.580 -20.169 66.596 1.00 39.61 467 GLY A O 1
ATOM 3615 N N . GLN A 1 490 ? 70.580 -18.325 65.783 1.00 35.74 468 GLN A N 1
ATOM 3616 C CA . GLN A 1 490 ? 71.693 -17.452 66.132 1.00 37.74 468 GLN A CA 1
ATOM 3617 C C . GLN A 1 490 ? 71.823 -17.322 67.644 1.00 38.81 468 GLN A C 1
ATOM 3618 O O . GLN A 1 490 ? 72.932 -17.303 68.180 1.00 40.47 468 GLN A O 1
ATOM 3624 N N . ALA A 1 491 ? 70.688 -17.237 68.331 1.00 37.38 469 ALA A N 1
ATOM 3625 C CA . ALA A 1 491 ? 70.687 -17.125 69.785 1.00 38.94 469 ALA A CA 1
ATOM 3626 C C . ALA A 1 491 ? 71.269 -18.384 70.430 1.00 42.13 469 ALA A C 1
ATOM 3627 O O . ALA A 1 491 ? 71.984 -18.304 71.427 1.00 44.55 469 ALA A O 1
ATOM 3629 N N . HIS A 1 492 ? 70.966 -19.541 69.849 1.00 41.81 470 HIS A N 1
ATOM 3630 C CA . HIS A 1 492 ? 71.426 -20.816 70.394 1.00 43.83 470 HIS A CA 1
ATOM 3631 C C . HIS A 1 492 ? 72.886 -21.081 70.044 1.00 45.05 470 HIS A C 1
ATOM 3632 O O . HIS A 1 492 ? 73.467 -20.391 69.206 1.00 45.25 470 HIS A O 1
#

InterPro domains:
  IPR002945 Glucose transporter, type 3 (GLUT3) [PR01192] (9-19)
  IPR002945 Glucose transporter, type 3 (GLUT3) [PR01192] (130-137)
  IPR002945 Glucose transporter, type 3 (GLUT3) [PR01192] (481-491)
  IPR003663 Sugar/inositol transporter [PR00171] (21-31)
  IPR003663 Sugar/inositol transporter [PR00171] (121-140)
  IPR003663 Sugar/inositol transporter [PR00171] (280-290)
  IPR003663 Sugar/inositol transporter [PR00171] (367-388)
  IPR003663 Sugar/inositol transporter [PR00171] (390-402)
  IPR003663 Sugar/inositol transporter [TIGR00879] (4-461)
  IPR005828 Major facilitator, sugar transporter-like [PF00083] (14-465)
  IPR005829 Sugar transporter, conserved site [PS00216] (322-338)
  IPR005829 Sugar transporter, conserved site [PS00217] (126-151)
  IPR020846 Major facilitator superfamily domain [PS50850] (13-454)
  IPR036259 MFS transporter superfamily [G3DSA:1.20.1250.20] (1-470)
  IPR036259 MFS transporter superfamily [SSF103473] (16-462)
  IPR045263 Glucose transporter GLUT [PTHR23503] (5-467)

Secondary structure (DSSP, 8-state):
-TT----HHHHHHHHHHHHHHHHHHHHHHTTTTTHHHHHHHHHHHHHHTTPPPPPHHHHHHHHHHHHHHHHHHHHHHHHTHHHHHHHH-HHHHHHHTHHHHHHHHHHHHHTTTTT-HHHHHHHHHHHHHHHHHHHHHHHHHHHHHS-GGGHHHHHHHHHHHHHHHHHHHHHHHSTTTT-STTTHHHHHHTTHHHHHHHHHHGGGSPPPHHIIIIIT--HHHHHHHHHHHHT-S--HHHHHHHHHHHHHHHHSPPP-TTHHHHSHHHHHHHHHHHHHHHHHHTTTHHHHHHHHHHHHHHHT-SSHHHHHHHHHHHHHHHHHHHHHHHHHHHHHHHHHHHHHHHHHHHHHHHHHHHHTTT-TTHHHHHHHHHHHHHHHHHHTTTHHHHHHHHHTS-TTTHHHHHHHHHHHHHHHHHHHHHHHHHHHHHHGGGHHHHHHHHHHHHHHHHHHHPPP-TT--HHHHHHHHHHHH-

B-factor: mean 24.61, std 7.47, range [14.01, 58.94]

CATH classification: 1.20.1250.20

Nearest PDB structures (foldseek):
  4zw9-assembly1_A  TM=1.002E+00  e=1.780E-61  Homo sapiens
  7spt-assembly1_A  TM=1.000E+00  e=1.058E-58  Homo sapiens
  6tha-assembly1_A  TM=8.855E-01  e=1.390E-39  Homo sapiens
  4pyp-assembly1_A  TM=8.842E-01  e=3.955E-37  Homo sapiens
  7wsn-assembly1_A  TM=8.861E-01  e=1.136E-35  Homo sapiens

Radius of gyration: 22.34 Å; Cα contacts (8 Å, |Δi|>4): 804; chains: 1; bounding box: 51×66×37 Å

Sequence (470 aa):
MGTQKVTPALIFAITVATIGSFQFGYNTGVINAPEKIIKEFITKTLTDKGNAPPSEVLLTSSLWSSLSVAIIFSVGGMIGSFSVGLFVNRFGRRNSMLIVNLLAVTGGCFMGLCKVAKSVEMLILGRLVIGLFCGLCTGFVPMYIGEISPTALRGAFGTLNQLGIVVGILVAQIFGLEFILGSEELWPLLLGFTIILPAILQSAALPFCPESPRFLLINRKEEENAKQILQRLWGTQDVSQDIQEMKDESARMSQEKQVTVLELFRVSSYRQPIIISIVLQLSQQLSGINAVFYYSTGIFKDAGVQEPIYATIGAGVVNTIFTVVSLFLVERAGRRTLHMIGLGGMAFCSTLMTVSLLLKDNYNGMSFVCIGAILVFVAFFEIGPGPIPWFIVAELFSQGPRPAAMAVAGCSSNWTSNFLVGLLFPSAAHYLGAYVFIIFTGFLITFLAFTFFKVPETRGRTFEDITRAFEGQAH

Foldseek 3Di:
DVLFAQDPLQVLQLVLLLLLLLLLLQLLQQLQLLLVLVLVLVQCLCVVVPHDGDDPVVSVVLSLLLNLLLLVLLLVLLLCLLVQCLVQFLLRSLLVLLVLQQQLLVLLLCCSVVSHSPSSNVSSSSSSSSSSNSLLSNLLLLQLQDDQQQSQLSLLVSLLSNLVSNLVSLVCCDCVHQVPSPRSSCSSSVSNVSSVVSNVSSVSRDGRLLCCCQSVVNLVVSLVSNCVNRVHNDDVVVSVLSVVLSVVLVVDDQDDLVVLCVDQLSNQLLVVLQLLLLLLQLLCLSVLLSCVLVLLVVLPDPRSSVLSSVLSVLLNVLSVVLSVCCLPCFQLRLLLQLLVQSLVLLVLLLVLVVCCVPPVVSSVVNSVSSSSNSNSSSSHSSRCSSNVLSLLAGDRCSSSSSSSSSSSNSVSNSVCSVCVVVLCVVQPSCSSVSSSVSSVVSSVCSVPRPDGRRSHHSVRNSVVSVVVVD

Solvent-accessible surface area: 18494 Å² total; per-residue (Å²): 92,80,70,32,105,70,18,116,34,0,73,87,0,1,76,8,0,16,24,0,3,34,0,27,0,0,1,38,8,1,1,52,49,2,30,126,41,0,32,80,15,0,36,115,6,38,50,92,117,64,80,82,94,17,66,150,122,76,27,71,60,35,10,52,82,0,42,36,26,8,12,51,0,0,47,92,2,0,98,24,0,11,132,50,0,72,197,84,0,0,43,51,0,6,60,65,4,4,130,51,0,50,59,0,0,51,60,1,22,95,0,80,117,48,103,13,15,116,42,0,20,77,0,3,44,15,0,0,39,0,0,0,5,7,6,3,1,1,0,0,0,0,5,2,0,8,0,25,41,36,5,0,12,15,2,0,37,3,8,37,10,10,0,51,0,24,28,35,1,19,68,49,6,21,107,146,69,33,10,27,97,104,80,3,10,96,0,1,10,42,0,45,96,13,0,96,114,5,31,66,14,1,72,156,2,12,12,0,0,11,13,22,4,0,43,140,121,51,72,97,74,0,59,98,23,0,46,117,0,3,29,6,135,86,5,62,154,16,8,94,18,0,86,67,2,13,45,33,48,84,148,50,125,153,27,57,39,131,11,0,83,157,53,48,22,16,87,50,2,0,73,10,0,34,20,1,1,44,0,4,13,26,0,0,7,48,7,1,27,67,80,0,56,46,24,0,125,92,8,42,25,148,97,15,61,130,19,12,25,26,0,0,62,31,2,25,88,65,0,54,50,0,32,143,73,0,17,158,36,0,1,52,55,3,2,34,84,0,0,24,9,0,6,138,2,1,50,48,1,4,60,0,34,76,67,25,122,109,143,100,48,38,5,133,50,0,33,27,3,1,49,68,0,1,10,61,10,2,18,0,0,0,0,1,0,15,4,1,4,1,1,2,5,4,2,17,2,0,1,14,0,7,2,13,2,5,28,21,4,10,40,6,32,57,80,16,49,108,106,18,62,65,24,30,148,181,77,39,20,122,4,10,69,70,10,18,36,77,0,88,82,19,50,46,45,1,115,149,130,4,44,32,0,87,48,97,35,4,10,70,8,17,129,63,16,40,47,144,37,178

Organism: Homo sapiens (NCBI:txid9606)

GO terms:
  GO:0150104 transport across blood-brain barrier (P, IGI)
  GO:0098708 D-glucose import across plasma membrane (P, IGI)
  GO:0055056 D-glucose transmembrane transporter activity (F, IDA)
  GO:0005354 galactose transmembrane transporter activity (F, IDA)
  GO:0005536 D-glucose binding (F, IDA)
  GO:0016020 membrane (C, IDA)
  GO:0015757 galactose transmembrane transport (P, IDA)
  GO:1904659 D-glucose transmembrane transport (P, IDA)
  GO:0005886 plasma membrane (C, IMP)
  GO:0055056 D-glucose transmembrane transporter activity (F, TAS)
  GO:1904659 D-glucose transmembrane transport (P, TAS)
  GO:0033300 dehydroascorbic acid transmembrane transporter activity (F, EXP)
  GO:0101003 ficolin-1-rich granule membrane (C, TAS)
  GO:0035579 specific granule membrane (C, TAS)
  GO:0070821 tertiary granule membrane (C, TAS)
  GO:0005886 plasma membrane (C, TAS)
  GO:0030667 secretory granule membrane (C, TAS)
  GO:0019852 L-ascorbic acid metabolic process (P, TAS)
  GO:0005515 protein binding (F, IPI)
  GO:0005886 plasma membrane (C, IDA)